Protein AF-A0AAE0CAW2-F1 (afdb_monomer)

Solvent-accessible surface area (backbone atoms only — not comparable to full-atom values): 22514 Å² total; per-residue (Å²): 135,81,95,75,78,89,79,81,67,59,84,88,35,49,68,54,34,58,53,48,41,61,67,32,60,86,44,87,40,46,66,73,51,36,46,61,29,33,51,53,79,86,51,86,71,56,32,66,78,72,76,54,77,83,93,78,92,78,87,88,82,88,89,74,91,80,76,78,44,70,32,36,42,35,36,32,41,26,70,36,88,89,73,68,47,58,47,46,33,41,33,39,28,37,80,40,84,62,91,56,90,87,58,79,73,47,77,43,79,76,48,77,46,55,54,89,33,49,49,32,44,35,36,47,59,55,90,95,48,94,45,46,36,36,35,41,30,32,65,43,103,89,50,78,47,73,48,44,34,32,39,84,37,62,68,56,42,51,49,52,51,45,53,51,52,49,48,29,49,75,54,62,75,42,81,53,50,78,42,64,64,68,74,62,60,60,50,50,68,54,50,66,75,72,60,85,90,79,86,87,84,93,81,91,75,93,86,81,77,79,49,79,63,55,53,49,50,52,50,49,51,38,50,74,72,71,52,54,85,84,46,50,63,60,46,52,51,50,50,52,52,51,48,52,50,50,51,52,50,49,53,50,54,51,52,51,53,50,56,55,51,48,53,53,52,51,51,49,51,51,52,49,53,55,48,53,49,50,49,51,52,50,51,53,49,52,50,50,52,53,49,52,50,52,51,49,54,53,51,50,55,51,48,53,52,50,52,52,50,50,52,50,49,53,51,50,50,49,54,49,52,52,50,48,64,60,69,57,71,58,68,69,48,53,50,39,68,73,59,62,61,78,66,67,85,81,77,49,72,60,56,50,49,52,43,49,50,43,50,51,54,50,51,58,48,52,52,66,71,69,60,77,85,80,73,83,92,77,87,133

Foldseek 3Di:
DDPDDPPPDPPVCVVVQVVVQVVCVVPQWHWDDKFKWFWDDDDVVVCVVQVHDDDDDDDDDDDDDDDTAIWMKIKIWHQDPVPRAIWIKIWTKDFDDDPPPPDDTDIDTDDMGTLLQWAAKELDDDPPDRFQKIWTWGDDPVDIDITMIGGPDPSNSLVVVLVSQVCCVPRVVDHHHYHPRPPVSNVVSVVVVPDDDDDDDDDDDPPDPPPPVNVVVVVVVCVVVVHDPVCVVVVVVVVVVVVVVVVVVVVVVVVVVVVVVVVVVVVVVVVVVVVVVVVVVVVVVVVVVVVVVVVVVVVVVVVVVVVVVVVVVVVVVVVVVVVVVLVDDPVVLVVCQVDQPPDCPDPHCVSVVSVVVSVVVVVVSVVVVVPDPPPPPDDD

InterPro domains:
  IPR019160 Exocyst complex component Sec3, coiled-coil [PF09763] (234-344)
  IPR028258 Exocyst complex component Sec3, PIP2-binding N-terminal domain [PF15277] (67-170)
  IPR028258 Exocyst complex component Sec3, PIP2-binding N-terminal domain [SM01313] (66-171)

Secondary structure (DSSP, 8-state):
----------TTTHHHHHHHHHHHTTTT-EEEEEEEEEEPP--TTGGGTTT-----------------EEEEEEEEEEE-TTT--EEEEEEEEEEE---STTPPPEEEEEEEEEGGGEEEEEEEEETTEEEEEEEEEEEETTEEEEEEEEES-HHHHHHHHHHHHHHIIIII----EEESS-HHHHHHHHHTTS--------SS-TTS---HHHHHHHHHHHHHTT--GGGHHHHHHHHHHHHHHHHHHHHHHHHHHHHHHHHHHHHHHHHHHHHHHHHHHHHHHHHHHHHHHHHHHHHHHHHHHHHHHHHHHHHHHHHHHHHHHHHPPPHHHHHHHHS----TTTS-SHHHHHHHHHHHHHHHHHHHHHS---------

Organism: NCBI:txid36881

Sequence (380 aa):
MSWTNVRVLPRSSKWIYEEMEGFFQETDETVKIAIRVAKKKLESSSLLKLGWGSKRNKKSEVGREDKEKYRILCVTVKRSSTTHAYKAKLHSVKQNENEQKGRKPTYTVRETWKLKHLLRVEAASSHGSSSLDFAMTFDNKNATETLCWTACSEEERDCFSAIILHLCRKYLEISPEVEGIDTTVLQDTIAETAVTPGAPGADELESTLVSDKDEKEIEKLLQEYGMDLCKAANFEETLRDEIAALEGANVHALLECHQEHHKVLELVKSAQVNLDDLEQWLMIFSVKLTHMRKDIDTIESRNNRLELQARNNAALLRALTTLVDHLVLPESIVAILSEPNLDVAAVGDAPLRQTLDAANQLCIKLERLDDTAFVPTSAQ

Radius of gyration: 48.71 Å; Cα contacts (8 Å, |Δi|>4): 335; chains: 1; bounding box: 118×47×144 Å

Mean predicted aligned error: 21.52 Å

Structure (mmCIF, N/CA/C/O backbone):
data_AF-A0AAE0CAW2-F1
#
_entry.id   AF-A0AAE0CAW2-F1
#
loop_
_atom_site.group_PDB
_atom_site.id
_atom_site.type_symbol
_atom_site.label_atom_id
_atom_site.label_alt_id
_atom_site.label_comp_id
_atom_site.label_asym_id
_atom_site.label_entity_id
_atom_site.label_seq_id
_atom_site.pdbx_PDB_ins_code
_atom_site.Cartn_x
_atom_site.Cartn_y
_atom_site.Cartn_z
_atom_site.occupancy
_atom_site.B_iso_or_equiv
_atom_site.auth_seq_id
_atom_site.auth_comp_id
_atom_site.auth_asym_id
_atom_site.auth_atom_id
_atom_site.pdbx_PDB_model_num
ATOM 1 N N . MET A 1 1 ? -10.461 10.393 39.340 1.00 27.17 1 MET A N 1
ATOM 2 C CA . MET A 1 1 ? -10.873 9.091 39.902 1.00 27.17 1 MET A CA 1
ATOM 3 C C . MET A 1 1 ? -9.774 8.087 39.609 1.00 27.17 1 MET A C 1
ATOM 5 O O . MET A 1 1 ? -9.438 7.861 38.451 1.00 27.17 1 MET A O 1
ATOM 9 N N . SER A 1 2 ? -9.109 7.647 40.672 1.00 24.16 2 SER A N 1
ATOM 10 C CA . SER A 1 2 ? -7.923 6.795 40.678 1.00 24.16 2 SER A CA 1
ATOM 11 C C . SER A 1 2 ? -8.244 5.392 40.165 1.00 24.16 2 SER A C 1
ATOM 13 O O . SER A 1 2 ? -9.161 4.744 40.657 1.00 24.16 2 SER A O 1
ATOM 15 N N . TRP A 1 3 ? -7.468 4.917 39.192 1.00 28.33 3 TRP A N 1
ATOM 16 C CA . TRP A 1 3 ? -7.484 3.527 38.737 1.00 28.33 3 TRP A CA 1
ATOM 17 C C . TRP A 1 3 ? -6.783 2.646 39.769 1.00 28.33 3 TRP A C 1
ATOM 19 O O . TRP A 1 3 ? -5.627 2.271 39.607 1.00 28.33 3 TRP A O 1
ATOM 29 N N . THR A 1 4 ? -7.476 2.338 40.852 1.00 30.92 4 THR A N 1
ATOM 30 C CA . THR A 1 4 ? -7.098 1.269 41.772 1.00 30.92 4 THR A CA 1
ATOM 31 C C . THR A 1 4 ? -8.111 0.152 41.590 1.00 30.92 4 THR A C 1
ATOM 33 O O . THR A 1 4 ? -9.293 0.378 41.815 1.00 30.92 4 THR A O 1
ATOM 36 N N . ASN A 1 5 ? -7.625 -1.029 41.203 1.00 35.38 5 ASN A N 1
ATOM 37 C CA . ASN A 1 5 ? -8.352 -2.298 41.051 1.00 35.38 5 ASN A CA 1
ATOM 38 C C . ASN A 1 5 ? -8.943 -2.591 39.661 1.00 35.38 5 ASN A C 1
ATOM 40 O O . ASN A 1 5 ? -10.147 -2.689 39.486 1.00 35.38 5 ASN A O 1
ATOM 44 N N . VAL A 1 6 ? -8.066 -2.880 38.696 1.00 40.91 6 VAL A N 1
ATOM 45 C CA . VAL A 1 6 ? -8.313 -4.012 37.784 1.00 40.91 6 VAL A CA 1
ATOM 46 C C . VAL A 1 6 ? -7.445 -5.149 38.320 1.00 40.91 6 VAL A C 1
ATOM 48 O O . VAL A 1 6 ? -6.289 -5.294 37.939 1.00 40.91 6 VAL A O 1
ATOM 51 N N . ARG A 1 7 ? -7.933 -5.847 39.349 1.00 43.41 7 ARG A N 1
ATOM 52 C CA . ARG A 1 7 ? -7.227 -6.963 39.999 1.00 43.41 7 ARG A CA 1
ATOM 53 C C . ARG A 1 7 ? -8.015 -8.246 39.787 1.00 43.41 7 ARG A C 1
ATOM 55 O O . ARG A 1 7 ? -8.584 -8.782 40.726 1.00 43.41 7 ARG A O 1
ATOM 62 N N . VAL A 1 8 ? -7.991 -8.742 38.560 1.00 48.81 8 VAL A N 1
ATOM 63 C CA . VAL A 1 8 ? -8.266 -10.153 38.285 1.00 48.81 8 VAL A CA 1
ATOM 64 C C . VAL A 1 8 ? -7.112 -10.639 37.420 1.00 48.81 8 VAL A C 1
ATOM 66 O O . VAL A 1 8 ? -7.234 -10.790 36.217 1.00 48.81 8 VAL A O 1
ATOM 69 N N . LEU A 1 9 ? -5.925 -10.740 38.022 1.00 52.25 9 LEU A N 1
ATOM 70 C CA . LEU A 1 9 ? -4.823 -11.497 37.434 1.00 52.25 9 LEU A CA 1
ATOM 71 C C . LEU A 1 9 ? -4.768 -12.839 38.164 1.00 52.25 9 LEU A C 1
ATOM 73 O O . LEU A 1 9 ? -4.861 -12.837 39.401 1.00 52.25 9 LEU A O 1
ATOM 77 N N . PRO A 1 10 ? -4.586 -13.963 37.453 1.00 55.66 10 PRO A N 1
ATOM 78 C CA . PRO A 1 10 ? -4.324 -15.249 38.081 1.00 55.66 10 PRO A CA 1
ATOM 79 C C . PRO A 1 10 ? -3.184 -15.118 39.099 1.00 55.66 10 PRO A C 1
ATOM 81 O O . PRO A 1 10 ? -2.197 -14.407 38.876 1.00 55.66 10 PRO A O 1
ATOM 84 N N . ARG A 1 11 ? -3.312 -15.773 40.262 1.00 54.28 11 ARG A N 1
ATOM 85 C CA . ARG A 1 11 ? -2.336 -15.654 41.370 1.00 54.28 11 ARG A CA 1
ATOM 86 C C . ARG A 1 11 ? -0.897 -15.957 40.923 1.00 54.28 11 ARG A C 1
ATOM 88 O O . ARG A 1 11 ? 0.042 -15.412 41.500 1.00 54.28 11 ARG A O 1
ATOM 95 N N . SER A 1 12 ? -0.740 -16.780 39.887 1.00 55.19 12 SER A N 1
ATOM 96 C CA . SER A 1 12 ? 0.523 -17.165 39.248 1.00 55.19 12 SER A CA 1
ATOM 97 C C . SER A 1 12 ? 1.267 -16.016 38.562 1.00 55.19 12 SER A C 1
ATOM 99 O O . SER A 1 12 ? 2.497 -16.046 38.524 1.00 55.19 12 SER A O 1
ATOM 101 N N . SER A 1 13 ? 0.567 -14.994 38.060 1.00 64.31 13 SER A N 1
ATOM 102 C CA . SER A 1 13 ? 1.162 -13.906 37.262 1.00 64.31 13 SER A CA 1
ATOM 103 C C . SER A 1 13 ? 1.315 -12.589 38.035 1.00 64.31 13 SER A C 1
ATOM 105 O O . SER A 1 13 ? 1.869 -11.621 37.515 1.00 64.31 13 SER A O 1
ATOM 107 N N . LYS A 1 14 ? 0.881 -12.537 39.302 1.00 68.50 14 LYS A N 1
ATOM 108 C CA . LYS A 1 14 ? 0.910 -11.311 40.120 1.00 68.50 14 LYS A CA 1
ATOM 109 C C . LYS A 1 14 ? 2.324 -10.751 40.333 1.00 68.50 14 LYS A C 1
ATOM 111 O O . LYS A 1 14 ? 2.527 -9.549 40.208 1.00 68.50 14 LYS A O 1
ATOM 116 N N . TRP A 1 15 ? 3.303 -11.614 40.604 1.00 77.75 15 TRP A N 1
ATOM 117 C CA . TRP A 1 15 ? 4.699 -11.192 40.784 1.00 77.75 15 TRP A CA 1
ATOM 118 C C . TRP A 1 15 ? 5.311 -10.643 39.483 1.00 77.75 15 TRP A C 1
ATOM 120 O O . TRP A 1 15 ? 6.085 -9.693 39.525 1.00 77.75 15 TRP A O 1
ATOM 130 N N . ILE A 1 16 ? 4.910 -11.185 38.323 1.00 78.44 16 ILE A N 1
ATOM 131 C CA . ILE A 1 16 ? 5.346 -10.716 36.996 1.00 78.44 16 ILE A CA 1
ATOM 132 C C . ILE A 1 16 ? 4.826 -9.300 36.748 1.00 78.44 16 ILE A C 1
ATOM 134 O O . ILE A 1 16 ? 5.554 -8.451 36.236 1.00 78.44 16 ILE A O 1
ATOM 138 N N . TYR A 1 17 ? 3.572 -9.036 37.122 1.00 78.25 17 TYR A N 1
ATOM 139 C CA . TYR A 1 17 ? 2.983 -7.706 37.012 1.00 78.25 17 TYR A CA 1
ATOM 140 C C . TYR A 1 17 ? 3.743 -6.677 37.857 1.00 78.25 17 TYR A C 1
ATOM 142 O O . TYR A 1 17 ? 4.149 -5.655 37.314 1.00 78.25 17 TYR A O 1
ATOM 150 N N . GLU A 1 18 ? 3.985 -6.956 39.142 1.00 78.25 18 GLU A N 1
ATOM 151 C CA . GLU A 1 18 ? 4.694 -6.035 40.052 1.00 78.25 18 GLU A CA 1
ATOM 152 C C . GLU A 1 18 ? 6.116 -5.726 39.551 1.00 78.25 18 GLU A C 1
ATOM 154 O O . GLU A 1 18 ? 6.607 -4.600 39.643 1.00 78.25 18 GLU A O 1
ATOM 159 N N . GLU A 1 19 ? 6.774 -6.715 38.949 1.00 79.31 19 GLU A N 1
ATOM 160 C CA . GLU A 1 19 ? 8.115 -6.560 38.399 1.00 79.31 19 GLU A CA 1
ATOM 161 C C . GLU A 1 19 ? 8.143 -5.752 37.092 1.00 79.31 19 GLU A C 1
ATOM 163 O O . GLU A 1 19 ? 9.040 -4.931 36.881 1.00 79.31 19 GLU A O 1
ATOM 168 N N . MET A 1 20 ? 7.140 -5.933 36.228 1.00 79.38 20 MET A N 1
ATOM 169 C CA . MET A 1 20 ? 6.973 -5.108 35.030 1.00 79.38 20 MET A CA 1
ATOM 170 C C . MET A 1 20 ? 6.534 -3.686 35.383 1.00 79.38 20 MET A C 1
ATOM 172 O O . MET A 1 20 ? 7.000 -2.744 34.751 1.00 79.38 20 MET A O 1
ATOM 176 N N . GLU A 1 21 ? 5.694 -3.506 36.399 1.00 80.50 21 GLU A N 1
ATOM 177 C CA . GLU A 1 21 ? 5.309 -2.188 36.906 1.00 80.50 21 GLU A CA 1
ATOM 178 C C . GLU A 1 21 ? 6.538 -1.421 37.402 1.00 80.50 21 GLU A C 1
ATOM 180 O O . GLU A 1 21 ? 6.721 -0.271 37.016 1.00 80.50 21 GLU A O 1
ATOM 185 N N . GLY A 1 22 ? 7.447 -2.080 38.132 1.00 75.44 22 GLY A N 1
ATOM 186 C CA . GLY A 1 22 ? 8.735 -1.497 38.518 1.00 75.44 22 GLY A CA 1
ATOM 187 C C . GLY A 1 22 ? 9.649 -1.167 37.329 1.00 75.44 22 GLY A C 1
ATOM 188 O O . GLY A 1 22 ? 10.312 -0.133 37.339 1.00 75.44 22 GLY A O 1
ATOM 189 N N . PHE A 1 23 ? 9.678 -2.003 36.284 1.00 78.19 23 PHE A N 1
ATOM 190 C CA . PHE A 1 23 ? 10.483 -1.743 35.080 1.00 78.19 23 PHE A CA 1
ATOM 191 C C . PHE A 1 23 ? 9.949 -0.564 34.255 1.00 78.19 23 PHE A C 1
ATOM 193 O O . PHE A 1 23 ? 10.725 0.257 33.769 1.00 78.19 23 PHE A O 1
ATOM 200 N N . PHE A 1 24 ? 8.629 -0.468 34.102 1.00 78.19 24 PHE A N 1
ATOM 201 C CA . PHE A 1 24 ? 7.992 0.628 33.379 1.00 78.19 24 PHE A CA 1
ATOM 202 C C . PHE A 1 24 ? 7.744 1.854 34.262 1.00 78.19 24 PHE A C 1
ATOM 204 O O . PHE A 1 24 ? 7.315 2.859 33.722 1.00 78.19 24 PHE A O 1
ATOM 211 N N . GLN A 1 25 ? 8.067 1.847 35.560 1.00 76.19 25 GLN A N 1
ATOM 212 C CA . GLN A 1 25 ? 7.855 2.992 36.457 1.00 76.19 25 GLN A CA 1
ATOM 213 C C . GLN A 1 25 ? 8.617 4.257 36.021 1.00 76.19 25 GLN A C 1
ATOM 215 O O . GLN A 1 25 ? 8.140 5.370 36.228 1.00 76.19 25 GLN A O 1
ATOM 220 N N . GLU A 1 26 ? 9.794 4.095 35.406 1.00 71.50 26 GLU A N 1
ATOM 221 C CA . GLU A 1 26 ? 10.574 5.209 34.841 1.00 71.50 26 GLU A CA 1
ATOM 222 C C . GLU A 1 26 ? 9.961 5.759 33.547 1.00 71.50 26 GLU A C 1
ATOM 224 O O . GLU A 1 26 ? 10.185 6.910 33.166 1.00 71.50 26 GLU A O 1
ATOM 229 N N . THR A 1 27 ? 9.175 4.938 32.854 1.00 68.44 27 THR A N 1
ATOM 230 C CA . THR A 1 27 ? 8.418 5.364 31.686 1.00 68.44 27 THR A CA 1
ATOM 231 C C . THR A 1 27 ? 7.045 5.846 32.145 1.00 68.44 27 THR A C 1
ATOM 233 O O . THR A 1 27 ? 6.398 5.232 32.974 1.00 68.44 27 THR A O 1
ATOM 236 N N . ASP A 1 28 ? 6.539 6.944 31.603 1.00 73.25 28 ASP A N 1
ATOM 237 C CA . ASP A 1 28 ? 5.172 7.428 31.881 1.00 73.25 28 ASP A CA 1
ATOM 238 C C . ASP A 1 28 ? 4.088 6.517 31.232 1.00 73.25 28 ASP A C 1
ATOM 240 O O . ASP A 1 28 ? 3.149 6.971 30.578 1.00 73.25 28 ASP A O 1
ATOM 244 N N . GLU A 1 29 ? 4.282 5.198 31.292 1.00 81.94 29 GLU A N 1
ATOM 245 C CA . GLU A 1 29 ? 3.435 4.152 30.736 1.00 81.94 29 GLU A CA 1
ATOM 246 C C . GLU A 1 29 ? 2.909 3.279 31.883 1.00 81.94 29 GLU A C 1
ATOM 248 O O . GLU A 1 29 ? 3.670 2.689 32.643 1.00 81.94 29 GLU A O 1
ATOM 253 N N . THR A 1 30 ? 1.585 3.175 32.008 1.00 82.94 30 THR A N 1
ATOM 254 C CA . THR A 1 30 ? 0.955 2.335 33.038 1.00 82.94 30 THR A CA 1
ATOM 255 C C . THR A 1 30 ? 0.803 0.907 32.529 1.00 82.94 30 THR A C 1
ATOM 257 O O . THR A 1 30 ? 0.181 0.688 31.486 1.00 82.94 30 THR A O 1
ATOM 260 N N . VAL A 1 31 ? 1.355 -0.075 33.242 1.00 82.94 31 VAL A N 1
ATOM 261 C CA . VAL A 1 31 ? 1.174 -1.499 32.920 1.00 82.94 31 VAL A CA 1
ATOM 262 C C . VAL A 1 31 ? -0.250 -1.914 33.301 1.00 82.94 31 VAL A C 1
ATOM 264 O O . VAL A 1 31 ? -0.751 -1.527 34.352 1.00 82.94 31 VAL A O 1
ATOM 267 N N . LYS A 1 32 ? -0.937 -2.665 32.434 1.00 81.56 32 LYS A N 1
ATOM 268 C CA . LYS A 1 32 ? -2.304 -3.160 32.694 1.00 81.56 32 LYS A CA 1
ATOM 269 C C . LYS A 1 32 ? -2.369 -4.662 32.904 1.00 81.56 32 LYS A C 1
ATOM 271 O O . LYS A 1 32 ? -3.140 -5.119 33.737 1.00 81.56 32 LYS A O 1
ATOM 276 N N . ILE A 1 33 ? -1.547 -5.414 32.184 1.00 82.56 33 ILE A N 1
ATOM 277 C CA . ILE A 1 33 ? -1.417 -6.859 32.349 1.00 82.56 33 ILE A CA 1
ATOM 278 C C . ILE A 1 33 ? -0.028 -7.302 31.898 1.00 82.56 33 ILE A C 1
ATOM 280 O O . ILE A 1 33 ? 0.538 -6.720 30.967 1.00 82.56 33 ILE A O 1
ATOM 284 N N . ALA A 1 34 ? 0.510 -8.327 32.557 1.00 84.56 34 ALA A N 1
ATOM 285 C CA . ALA A 1 34 ? 1.721 -9.013 32.144 1.00 84.56 34 ALA A CA 1
ATOM 286 C C . ALA A 1 34 ? 1.558 -10.529 32.318 1.00 84.56 34 ALA A C 1
ATOM 288 O O . ALA A 1 34 ? 1.145 -10.980 33.384 1.00 84.56 34 ALA A O 1
ATOM 289 N N . ILE A 1 35 ? 1.898 -11.300 31.285 1.00 84.75 35 ILE A N 1
ATOM 290 C CA . ILE A 1 35 ? 1.851 -12.769 31.304 1.00 84.75 35 ILE A CA 1
ATOM 291 C C . ILE A 1 35 ? 3.153 -13.363 30.768 1.00 84.75 35 ILE A C 1
ATOM 293 O O . ILE A 1 35 ? 3.824 -12.772 29.915 1.00 84.75 35 ILE A O 1
ATOM 297 N N . ARG A 1 36 ? 3.519 -14.553 31.250 1.00 84.56 36 ARG A N 1
ATOM 298 C CA . ARG A 1 36 ? 4.636 -15.326 30.697 1.00 84.56 36 ARG A CA 1
ATOM 299 C C . ARG A 1 36 ? 4.115 -16.233 29.592 1.00 84.56 36 ARG A C 1
ATOM 301 O O . ARG A 1 36 ? 3.154 -16.966 29.786 1.00 84.56 36 ARG A O 1
ATOM 308 N N . VAL A 1 37 ? 4.783 -16.205 28.448 1.00 85.12 37 VAL A N 1
ATOM 309 C CA . VAL A 1 37 ? 4.409 -16.984 27.268 1.00 85.12 37 VAL A CA 1
ATOM 310 C C . VAL A 1 37 ? 5.623 -17.636 26.623 1.00 85.12 37 VAL A C 1
ATOM 312 O O . VAL A 1 37 ? 6.743 -17.122 26.709 1.00 85.12 37 VAL A O 1
ATOM 315 N N . ALA A 1 38 ? 5.412 -18.742 25.923 1.00 84.62 38 ALA A N 1
ATOM 316 C CA . ALA A 1 38 ? 6.386 -19.281 24.984 1.00 84.62 38 ALA A CA 1
ATOM 317 C C . ALA A 1 38 ? 6.113 -18.701 23.588 1.00 84.62 38 ALA A C 1
ATOM 319 O O . ALA A 1 38 ? 5.002 -18.799 23.067 1.00 84.62 38 ALA A O 1
ATOM 320 N N . LYS A 1 39 ? 7.116 -18.060 22.972 1.00 82.00 39 LYS A N 1
ATOM 321 C CA . LYS A 1 39 ? 6.994 -17.563 21.592 1.00 82.00 39 LYS A CA 1
ATOM 322 C C . LYS A 1 39 ? 7.185 -18.729 20.625 1.00 82.00 39 LYS A C 1
ATOM 324 O O . LYS A 1 39 ? 8.283 -19.291 20.570 1.00 82.00 39 LYS A O 1
ATOM 329 N N . LYS A 1 40 ? 6.159 -19.036 19.830 1.00 75.75 40 LYS A N 1
ATOM 330 C CA . LYS A 1 40 ? 6.259 -19.987 18.721 1.00 75.75 40 LYS A CA 1
ATOM 331 C C . LYS A 1 40 ? 6.815 -19.263 17.495 1.00 75.75 40 LYS A C 1
ATOM 333 O O . LYS A 1 40 ? 6.426 -18.140 17.172 1.00 75.75 40 LYS A O 1
ATOM 338 N N . LYS A 1 41 ? 7.808 -19.866 16.839 1.00 58.38 41 LYS A N 1
ATOM 339 C CA . LYS A 1 41 ? 8.333 -19.351 15.571 1.00 58.38 41 LYS A CA 1
ATOM 340 C C . LYS A 1 41 ? 7.375 -19.817 14.479 1.00 58.38 41 LYS A C 1
ATOM 342 O O . LYS A 1 41 ? 7.195 -21.016 14.296 1.00 58.38 41 LYS A O 1
ATOM 347 N N . LEU A 1 42 ? 6.739 -18.872 13.791 1.00 52.75 42 LEU A N 1
ATOM 348 C CA . LEU A 1 42 ? 5.819 -19.178 12.703 1.00 52.75 42 LEU A CA 1
ATOM 349 C C . LEU A 1 42 ? 6.635 -19.688 11.502 1.00 52.75 42 LEU A C 1
ATOM 351 O O . LEU A 1 42 ? 7.165 -18.905 10.717 1.00 52.75 42 LEU A O 1
ATOM 355 N N . GLU A 1 43 ? 6.813 -21.004 11.393 1.00 43.84 43 GLU A N 1
ATOM 356 C CA . GLU A 1 43 ? 7.296 -21.620 10.158 1.00 43.84 43 GLU A CA 1
ATOM 357 C C . GLU A 1 43 ? 6.112 -21.746 9.197 1.00 43.84 43 GLU A C 1
ATOM 359 O O . GLU A 1 43 ? 5.035 -22.210 9.579 1.00 43.84 43 GLU A O 1
ATOM 364 N N . SER A 1 44 ? 6.300 -21.338 7.939 1.00 39.22 44 SER A N 1
ATOM 365 C CA . SER A 1 44 ? 5.257 -21.303 6.900 1.00 39.22 44 SER A CA 1
ATOM 366 C C . SER A 1 44 ? 4.525 -22.639 6.683 1.00 39.22 44 SER A C 1
ATOM 368 O O . SER A 1 44 ? 3.483 -22.672 6.038 1.00 39.22 44 SER A O 1
ATOM 370 N N . SER A 1 45 ? 5.063 -23.746 7.199 1.00 39.03 45 SER A N 1
ATOM 371 C CA . SER A 1 45 ? 4.508 -25.099 7.133 1.00 39.03 45 SER A CA 1
ATOM 372 C C . SER A 1 45 ? 3.425 -25.392 8.186 1.00 39.03 45 SER A C 1
ATOM 374 O O . SER A 1 45 ? 2.542 -26.208 7.923 1.00 39.03 45 SER A O 1
ATOM 376 N N . SER A 1 46 ? 3.439 -24.729 9.348 1.00 42.09 46 SER A N 1
ATOM 377 C CA . SER A 1 46 ? 2.470 -24.968 10.439 1.00 42.09 46 SER A CA 1
ATOM 378 C C . SER A 1 46 ? 1.122 -24.282 10.207 1.00 42.09 46 SER A C 1
ATOM 380 O O . SER A 1 46 ? 0.098 -24.733 10.713 1.00 42.09 46 SER A O 1
ATOM 382 N N . LEU A 1 47 ? 1.114 -23.251 9.363 1.00 42.16 47 LEU A N 1
ATOM 383 C CA . LEU A 1 47 ? -0.078 -22.572 8.854 1.00 42.16 47 LEU A CA 1
ATOM 384 C C . LEU A 1 47 ? -1.045 -23.532 8.131 1.00 42.16 47 LEU A C 1
ATOM 386 O O . LEU A 1 47 ? -2.260 -23.423 8.271 1.00 42.16 47 LEU A O 1
ATOM 390 N N . LEU A 1 48 ? -0.514 -24.560 7.458 1.00 38.84 48 LEU A N 1
ATOM 391 C CA . LEU A 1 48 ? -1.325 -25.599 6.810 1.00 38.84 48 LEU A CA 1
ATOM 392 C C . LEU A 1 48 ? -1.952 -26.593 7.799 1.00 38.84 48 LEU A C 1
ATOM 394 O O . LEU A 1 48 ? -2.960 -27.209 7.469 1.00 38.84 48 LEU A O 1
ATOM 398 N N . LYS A 1 49 ? -1.381 -26.762 9.000 1.00 40.91 49 LYS A N 1
ATOM 399 C CA . LYS A 1 49 ? -1.941 -27.653 10.034 1.00 40.91 49 LYS A CA 1
ATOM 400 C C . LYS A 1 49 ? -3.037 -26.989 10.871 1.00 40.91 49 LYS A C 1
ATOM 402 O O . LYS A 1 49 ? -3.825 -27.707 11.473 1.00 40.91 49 LYS A O 1
ATOM 407 N N . LEU A 1 50 ? -3.092 -25.657 10.885 1.00 43.72 50 LEU A N 1
ATOM 408 C CA . LEU A 1 50 ? -4.075 -24.863 11.634 1.00 43.72 50 LEU A CA 1
ATOM 409 C C . LEU A 1 50 ? -5.114 -24.170 10.731 1.00 43.72 50 LEU A C 1
ATOM 411 O O . LEU A 1 50 ? -5.919 -23.391 11.217 1.00 43.72 50 LEU A O 1
ATOM 415 N N . GLY A 1 51 ? -5.132 -24.469 9.425 1.00 35.16 51 GLY A N 1
ATOM 416 C CA . GLY A 1 51 ? -6.173 -23.984 8.507 1.00 35.16 51 GLY A CA 1
ATOM 417 C C . GLY A 1 51 ? -6.016 -22.534 8.036 1.00 35.16 51 GLY A C 1
ATOM 418 O O . GLY A 1 51 ? -6.944 -21.986 7.447 1.00 35.16 51 GLY A O 1
ATOM 419 N N . TRP A 1 52 ? -4.852 -21.914 8.225 1.00 38.56 52 TRP A N 1
ATOM 420 C CA . TRP A 1 52 ? -4.615 -20.515 7.868 1.00 38.56 52 TRP A CA 1
ATOM 421 C C . TRP A 1 52 ? -3.571 -20.407 6.751 1.00 38.56 52 TRP A C 1
ATOM 423 O O . TRP A 1 52 ? -2.381 -20.370 7.019 1.00 38.56 52 TRP A O 1
ATOM 433 N N . GLY A 1 53 ? -3.984 -20.325 5.480 1.00 30.17 53 GLY A N 1
ATOM 434 C CA . GLY A 1 53 ? -3.127 -19.770 4.415 1.00 30.17 53 GLY A CA 1
ATOM 435 C C . GLY A 1 53 ? -2.988 -20.571 3.111 1.00 30.17 53 GLY A C 1
ATOM 436 O O . GLY A 1 53 ? -2.757 -21.777 3.088 1.00 30.17 53 GLY A O 1
ATOM 437 N N . SER A 1 54 ? -3.088 -19.831 2.001 1.00 31.19 54 SER A N 1
ATOM 438 C CA . SER A 1 54 ? -3.003 -20.282 0.604 1.00 31.19 54 SER A CA 1
ATOM 439 C C . SER A 1 54 ? -1.556 -20.465 0.101 1.00 31.19 54 SER A C 1
ATOM 441 O O . SER A 1 54 ? -0.623 -19.801 0.552 1.00 31.19 54 SER A O 1
ATOM 443 N N . LYS A 1 55 ? -1.378 -21.383 -0.864 1.00 27.44 55 LYS A N 1
ATOM 444 C CA . LYS A 1 55 ? -0.101 -21.925 -1.377 1.00 27.44 55 LYS A CA 1
ATOM 445 C C . LYS A 1 55 ? 0.883 -20.854 -1.875 1.00 27.44 55 LYS A C 1
ATOM 447 O O . LYS A 1 55 ? 0.640 -20.233 -2.907 1.00 27.44 55 LYS A O 1
ATOM 452 N N . ARG A 1 56 ? 2.092 -20.810 -1.298 1.00 28.80 56 ARG A N 1
ATOM 453 C CA . ARG A 1 56 ? 3.326 -20.456 -2.032 1.00 28.80 56 ARG A CA 1
ATOM 454 C C . ARG A 1 56 ? 4.510 -21.311 -1.587 1.00 28.80 56 ARG A C 1
ATOM 456 O O . ARG A 1 56 ? 4.739 -21.548 -0.410 1.00 28.80 56 ARG A O 1
ATOM 463 N N . ASN A 1 57 ? 5.231 -21.789 -2.593 1.00 27.94 57 ASN A N 1
ATOM 464 C CA . ASN A 1 57 ? 6.253 -22.823 -2.538 1.00 27.94 57 ASN A CA 1
ATOM 465 C C . ASN A 1 57 ? 7.617 -22.232 -2.132 1.00 27.94 57 ASN A C 1
ATOM 467 O O . ASN A 1 57 ? 8.093 -21.311 -2.800 1.00 27.94 57 ASN A O 1
ATOM 471 N N . LYS A 1 58 ? 8.282 -22.770 -1.099 1.00 26.62 58 LYS A N 1
ATOM 472 C CA . LYS A 1 58 ? 9.735 -22.602 -0.929 1.00 26.62 58 LYS A CA 1
ATOM 473 C C . LYS A 1 58 ? 10.353 -23.778 -0.162 1.00 26.62 58 LYS A C 1
ATOM 475 O O . LYS A 1 58 ? 9.843 -24.200 0.867 1.00 26.62 58 LYS A O 1
ATOM 480 N N . LYS A 1 59 ? 11.437 -24.292 -0.750 1.00 25.08 59 LYS A N 1
ATOM 481 C CA . LYS A 1 59 ? 12.269 -25.448 -0.376 1.00 25.08 59 LYS A CA 1
ATOM 482 C C . LYS A 1 59 ? 12.603 -25.518 1.121 1.00 25.08 59 LYS A C 1
ATOM 484 O O . LYS A 1 59 ? 13.041 -24.533 1.705 1.00 25.08 59 LYS A O 1
ATOM 489 N N . SER A 1 60 ? 12.460 -26.722 1.666 1.00 26.09 60 SER A N 1
ATOM 490 C CA . SER A 1 60 ? 12.836 -27.157 3.010 1.00 26.09 60 SER A CA 1
ATOM 491 C C . SER A 1 60 ? 14.355 -27.195 3.217 1.00 26.09 60 SER A C 1
ATOM 493 O O . SER A 1 60 ? 15.053 -27.865 2.455 1.00 26.09 60 SER A O 1
ATOM 495 N N . GLU A 1 61 ? 14.836 -26.580 4.296 1.00 25.98 61 GLU A N 1
ATOM 496 C CA . GLU A 1 61 ? 16.087 -26.957 4.962 1.00 25.98 61 GLU A CA 1
ATOM 497 C C . GLU A 1 61 ? 15.735 -27.546 6.330 1.00 25.98 61 GLU A C 1
ATOM 499 O O . GLU A 1 61 ? 15.047 -26.929 7.139 1.00 25.98 61 GLU A O 1
ATOM 504 N N . VAL A 1 62 ? 16.163 -28.788 6.541 1.00 27.38 62 VAL A N 1
ATOM 505 C CA . VAL A 1 62 ? 15.957 -29.569 7.760 1.00 27.38 62 VAL A CA 1
ATOM 506 C C . VAL A 1 62 ? 17.047 -29.218 8.770 1.00 27.38 62 VAL A C 1
ATOM 508 O O . VAL A 1 62 ? 18.227 -29.243 8.432 1.00 27.38 62 VAL A O 1
ATOM 511 N N . GLY A 1 63 ? 16.651 -29.005 10.027 1.00 29.28 63 GLY A N 1
ATOM 512 C CA . GLY A 1 63 ? 17.501 -29.321 11.176 1.00 29.28 63 GLY A CA 1
ATOM 513 C C . GLY A 1 63 ? 17.893 -28.145 12.066 1.00 29.28 63 GLY A C 1
ATOM 514 O O . GLY A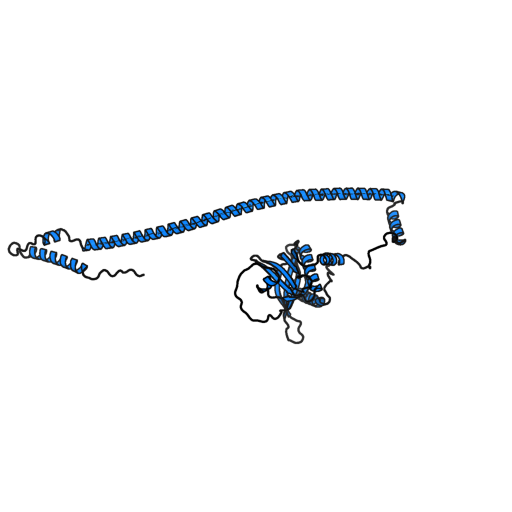 1 63 ? 18.977 -27.585 11.926 1.00 29.28 63 GLY A O 1
ATOM 515 N N . ARG A 1 64 ? 17.051 -27.852 13.063 1.00 26.80 64 ARG A N 1
ATOM 516 C CA . ARG A 1 64 ? 17.442 -27.455 14.428 1.00 26.80 64 ARG A CA 1
ATOM 517 C C . ARG A 1 64 ? 16.222 -27.658 15.325 1.00 26.80 64 ARG A C 1
ATOM 519 O O . ARG A 1 64 ? 15.176 -27.090 15.052 1.00 26.80 64 ARG A O 1
ATOM 526 N N . GLU A 1 65 ? 16.347 -28.485 16.359 1.00 32.53 65 GLU A N 1
ATOM 527 C CA . GLU A 1 65 ? 15.317 -28.618 17.394 1.00 32.53 65 GLU A CA 1
ATOM 528 C C . GLU A 1 65 ? 15.075 -27.241 18.035 1.00 32.53 65 GLU A C 1
ATOM 530 O O . GLU A 1 65 ? 15.977 -26.641 18.634 1.00 32.53 65 GLU A O 1
ATOM 535 N N . ASP A 1 66 ? 13.875 -26.697 17.834 1.00 40.84 66 ASP A N 1
ATOM 536 C CA . ASP A 1 66 ? 13.501 -25.358 18.275 1.00 40.84 66 ASP A CA 1
ATOM 537 C C . ASP A 1 66 ? 13.302 -25.342 19.796 1.00 40.84 66 ASP A C 1
ATOM 539 O O . ASP A 1 66 ? 12.273 -25.758 20.323 1.00 40.84 66 ASP A O 1
ATOM 543 N N . LYS A 1 67 ? 14.295 -24.828 20.529 1.00 49.41 67 LYS A N 1
ATOM 544 C CA . LYS A 1 67 ? 14.135 -24.511 21.955 1.00 49.41 67 LYS A CA 1
ATOM 545 C C . LYS A 1 67 ? 13.065 -23.429 22.113 1.00 49.41 67 LYS A C 1
ATOM 547 O O . LYS A 1 67 ? 13.250 -22.309 21.625 1.00 49.41 67 LYS A O 1
ATOM 552 N N . GLU A 1 68 ? 11.989 -23.743 22.830 1.00 57.94 68 GLU A N 1
ATOM 553 C CA . GLU A 1 68 ? 10.938 -22.790 23.191 1.00 57.94 68 GLU A CA 1
ATOM 554 C C . GLU A 1 68 ? 11.541 -21.567 23.895 1.00 57.94 68 GLU A C 1
ATOM 556 O O . GLU A 1 68 ? 12.231 -21.665 24.914 1.00 57.94 68 GLU A O 1
ATOM 561 N N . LYS A 1 69 ? 11.315 -20.379 23.327 1.00 77.00 69 LYS A N 1
ATOM 562 C CA . LYS A 1 69 ? 11.828 -19.124 23.886 1.00 77.00 69 LYS A CA 1
ATOM 563 C C . LYS A 1 69 ? 10.744 -18.485 24.740 1.00 77.00 69 LYS A C 1
ATOM 565 O O . LYS A 1 69 ? 9.821 -17.870 24.208 1.00 77.00 69 LYS A O 1
ATOM 570 N N . TYR A 1 70 ? 10.906 -18.565 26.056 1.00 82.31 70 TYR A N 1
ATOM 571 C CA . TYR A 1 70 ? 10.040 -17.861 26.997 1.00 82.31 70 TYR A CA 1
ATOM 572 C C . TYR A 1 70 ? 10.216 -16.335 26.889 1.00 82.31 70 TYR A C 1
ATOM 574 O O . TYR A 1 70 ? 11.327 -15.802 26.727 1.00 82.31 70 TYR A O 1
ATOM 582 N N . ARG A 1 71 ? 9.089 -15.629 26.940 1.00 86.25 71 ARG A N 1
ATOM 583 C CA . ARG A 1 71 ? 8.945 -14.173 26.866 1.00 86.25 71 ARG A CA 1
ATOM 584 C C . ARG A 1 71 ? 7.891 -13.726 27.872 1.00 86.25 71 ARG A C 1
ATOM 586 O O . ARG A 1 71 ? 6.998 -14.491 28.214 1.00 86.25 71 ARG A O 1
ATOM 593 N N . ILE A 1 72 ? 7.997 -12.487 28.330 1.00 87.25 72 ILE A N 1
ATOM 594 C CA . ILE A 1 72 ? 6.940 -11.831 29.100 1.00 87.25 72 ILE A CA 1
ATOM 595 C C . ILE A 1 72 ? 6.237 -10.878 28.138 1.00 87.25 72 ILE A C 1
ATOM 597 O O . ILE A 1 72 ? 6.892 -10.016 27.553 1.00 87.25 72 ILE A O 1
ATOM 601 N N . LEU A 1 73 ? 4.936 -11.053 27.931 1.00 87.94 73 LEU A N 1
ATOM 602 C CA . LEU A 1 73 ? 4.118 -10.077 27.221 1.00 87.94 73 LEU A CA 1
ATOM 603 C C . LEU A 1 73 ? 3.531 -9.119 28.240 1.00 87.94 73 LEU A C 1
ATOM 605 O O . LEU A 1 73 ? 2.895 -9.565 29.191 1.00 87.94 73 LEU A O 1
ATOM 609 N N . CYS A 1 74 ? 3.717 -7.821 28.037 1.00 86.88 74 CYS A N 1
ATOM 610 C CA . CYS A 1 74 ? 3.067 -6.804 28.850 1.00 86.88 74 CYS A CA 1
ATOM 611 C C . CYS A 1 74 ? 2.343 -5.780 27.981 1.00 86.88 74 CYS A C 1
ATOM 613 O O . CYS A 1 74 ? 2.823 -5.374 26.920 1.00 86.88 74 CYS A O 1
ATOM 615 N N . VAL A 1 75 ? 1.165 -5.371 28.441 1.00 87.25 75 VAL A N 1
ATOM 616 C CA . VAL A 1 75 ? 0.368 -4.326 27.801 1.00 87.25 75 VAL A CA 1
ATOM 617 C C . VAL A 1 75 ? 0.495 -3.059 28.624 1.00 87.25 75 VAL A C 1
ATOM 619 O O . VAL A 1 75 ? 0.181 -3.054 29.818 1.00 87.25 75 VAL A O 1
ATOM 622 N N . THR A 1 76 ? 0.939 -1.984 27.982 1.00 86.06 76 THR A N 1
ATOM 623 C CA . THR A 1 76 ? 1.080 -0.668 28.601 1.00 86.06 76 THR A CA 1
ATOM 624 C C . THR A 1 76 ? 0.114 0.328 27.975 1.00 86.06 76 THR A C 1
ATOM 626 O O . THR A 1 76 ? -0.209 0.267 26.785 1.00 86.06 76 THR A O 1
ATOM 629 N N . VAL A 1 77 ? -0.371 1.261 28.790 1.00 86.25 77 VAL A N 1
ATOM 630 C CA . VAL A 1 77 ? -1.246 2.355 28.372 1.00 86.25 77 VAL A CA 1
ATOM 631 C C . VAL A 1 77 ? -0.625 3.669 28.813 1.00 86.25 77 VAL A C 1
ATOM 633 O O . VAL A 1 77 ? -0.350 3.882 29.995 1.00 86.25 77 VAL A O 1
ATOM 636 N N . LYS A 1 78 ? -0.446 4.574 27.853 1.00 86.56 78 LYS A N 1
ATOM 637 C CA . LYS A 1 78 ? 0.046 5.932 28.073 1.00 86.56 78 LYS A CA 1
ATOM 638 C C . LYS A 1 78 ? -0.981 6.953 27.616 1.00 86.56 78 LYS A C 1
ATOM 640 O O . LYS A 1 78 ? -1.530 6.836 26.520 1.00 86.56 78 LYS A O 1
ATOM 645 N N . ARG A 1 79 ? -1.195 8.004 28.408 1.00 82.62 79 ARG A N 1
ATOM 646 C CA . ARG A 1 79 ? -1.962 9.168 27.958 1.00 82.62 79 ARG A CA 1
ATOM 647 C C . ARG A 1 79 ? -1.050 10.085 27.146 1.00 82.62 79 ARG A C 1
ATOM 649 O O . ARG A 1 79 ? 0.032 10.462 27.581 1.00 82.62 79 ARG A O 1
ATOM 656 N N . SER A 1 80 ? -1.460 10.413 25.929 1.00 76.06 80 SER A N 1
ATOM 657 C CA . SER A 1 80 ? -0.727 11.340 25.070 1.00 76.06 80 SER A CA 1
ATOM 658 C C . SER A 1 80 ? -0.795 12.747 25.667 1.00 76.06 80 SER A C 1
ATOM 660 O O . SER A 1 80 ? -1.891 13.280 25.813 1.00 76.06 80 SER A O 1
ATOM 662 N N . SER A 1 81 ? 0.347 13.364 25.980 1.00 70.62 81 SER A N 1
ATOM 663 C CA . SER A 1 81 ? 0.391 14.741 26.501 1.00 70.62 81 SER A CA 1
ATOM 664 C C . SER A 1 81 ? -0.123 15.766 25.486 1.00 70.62 81 SER A C 1
ATOM 666 O O . SER A 1 81 ? -0.748 16.744 25.866 1.00 70.62 81 SER A O 1
ATOM 668 N N . THR A 1 82 ? 0.096 15.519 24.192 1.00 73.19 82 THR A N 1
ATOM 669 C CA . THR A 1 82 ? -0.285 16.436 23.106 1.00 73.19 82 THR A CA 1
ATOM 670 C C . THR A 1 82 ? -1.761 16.349 22.726 1.00 73.19 82 THR A C 1
ATOM 672 O O . THR A 1 82 ? -2.369 17.353 22.389 1.00 73.19 82 THR A O 1
ATOM 675 N N . THR A 1 83 ? -2.336 15.145 22.721 1.00 71.06 83 THR A N 1
ATOM 676 C CA . THR A 1 83 ? -3.676 14.898 22.150 1.00 71.06 83 THR A CA 1
ATOM 677 C C . THR A 1 83 ? -4.695 14.437 23.185 1.00 71.06 83 THR A C 1
ATOM 679 O O . THR A 1 83 ? -5.825 14.141 22.824 1.00 71.06 83 THR A O 1
ATOM 682 N N . HIS A 1 84 ? -4.288 14.280 24.449 1.00 73.81 84 HIS A N 1
ATOM 683 C CA . HIS A 1 84 ? -5.055 13.682 25.552 1.00 73.81 84 HIS A CA 1
ATOM 684 C C . HIS A 1 84 ? -5.620 12.266 25.321 1.00 73.81 84 HIS A C 1
ATOM 686 O O . HIS A 1 84 ? -6.116 11.670 26.279 1.00 73.81 84 HIS A O 1
ATOM 692 N N . ALA A 1 85 ? -5.477 11.708 24.116 1.00 77.19 85 ALA A N 1
ATOM 693 C CA . ALA A 1 85 ? -5.886 10.362 23.740 1.00 77.19 85 ALA A CA 1
ATOM 694 C C . ALA A 1 85 ? -5.007 9.283 24.386 1.00 77.19 85 ALA A C 1
ATOM 696 O O . ALA A 1 85 ? -3.803 9.475 24.610 1.00 77.19 85 ALA A O 1
ATOM 697 N N . TYR A 1 86 ? -5.601 8.122 24.644 1.00 83.69 86 TYR A N 1
ATOM 698 C CA . TYR A 1 86 ? -4.900 6.959 25.170 1.00 83.69 86 TYR A CA 1
ATOM 699 C C . TYR A 1 86 ? -4.150 6.223 24.053 1.00 83.69 86 TYR A C 1
ATOM 701 O O . TYR A 1 86 ? -4.648 6.032 22.947 1.00 83.69 86 TYR A O 1
AT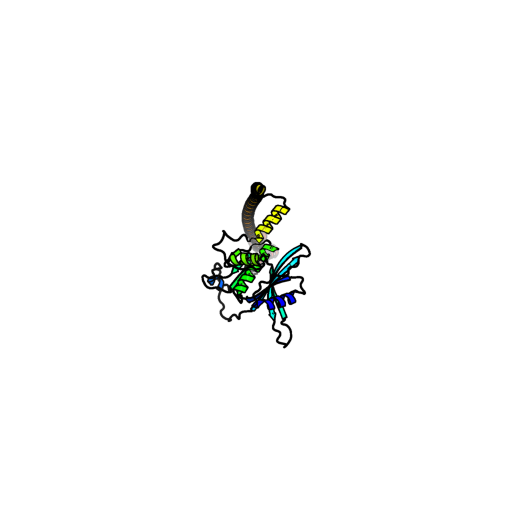OM 709 N N . LYS A 1 87 ? -2.911 5.824 24.336 1.00 84.50 87 LYS A N 1
ATOM 710 C CA . LYS A 1 87 ? -2.050 5.040 23.448 1.00 84.50 87 LYS A CA 1
ATOM 711 C C . LYS A 1 87 ? -1.706 3.745 24.164 1.00 84.50 87 LYS A C 1
ATOM 713 O O . LYS A 1 87 ? -0.970 3.779 25.148 1.00 84.50 87 LYS A O 1
ATOM 718 N N . ALA A 1 88 ? -2.218 2.628 23.661 1.00 87.38 88 ALA A N 1
ATOM 719 C CA . ALA A 1 88 ? -1.915 1.310 24.198 1.00 87.38 88 ALA A CA 1
ATOM 720 C C . ALA A 1 88 ? -0.900 0.565 23.314 1.00 87.38 88 ALA A C 1
ATOM 722 O O . ALA A 1 88 ? -0.960 0.624 22.076 1.00 87.38 88 ALA A O 1
ATOM 723 N N . LYS A 1 89 ? 0.058 -0.107 23.951 1.00 89.25 89 LYS A N 1
ATOM 724 C CA . LYS A 1 89 ? 1.137 -0.860 23.305 1.00 89.25 89 LYS A CA 1
ATOM 725 C C . LYS A 1 89 ? 1.261 -2.242 23.937 1.00 89.25 89 LYS A C 1
ATOM 727 O O . LYS A 1 89 ? 1.077 -2.400 25.138 1.00 89.25 89 LYS A O 1
ATOM 732 N N . LEU A 1 90 ? 1.607 -3.222 23.115 1.00 89.00 90 LEU A N 1
ATOM 733 C CA . LEU A 1 90 ? 1.991 -4.564 23.530 1.00 89.00 90 LEU A CA 1
ATOM 734 C C . LEU A 1 90 ? 3.510 -4.684 23.414 1.00 89.00 90 LEU A C 1
ATOM 736 O O . LEU A 1 90 ? 4.064 -4.432 22.347 1.00 89.00 90 LEU A O 1
ATOM 740 N N . HIS A 1 91 ? 4.185 -5.089 24.481 1.00 88.00 91 HIS A 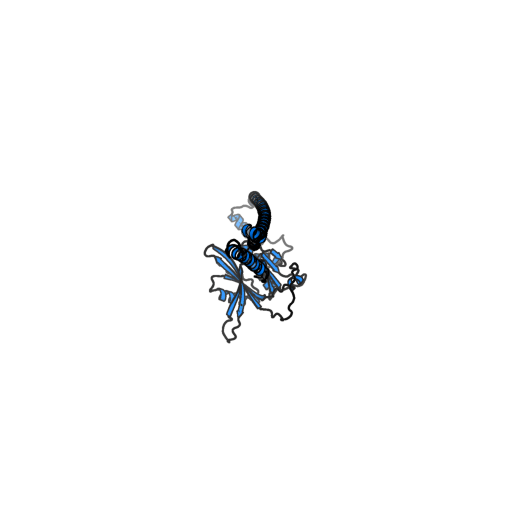N 1
ATOM 741 C CA . HIS A 1 91 ? 5.629 -5.285 24.510 1.00 88.00 91 HIS A CA 1
ATOM 742 C C . HIS A 1 91 ? 5.958 -6.754 24.769 1.00 88.00 91 HIS A C 1
ATOM 744 O O . HIS A 1 91 ? 5.408 -7.371 25.677 1.00 88.00 91 HIS A O 1
ATOM 750 N N . SER A 1 92 ? 6.902 -7.305 24.004 1.00 88.81 92 SER A N 1
ATOM 751 C CA . SER A 1 92 ? 7.526 -8.596 24.308 1.00 88.81 92 SER A CA 1
ATOM 752 C C . SER A 1 92 ? 8.865 -8.353 24.993 1.00 88.81 92 SER A C 1
ATOM 754 O O . SER A 1 92 ? 9.826 -7.893 24.369 1.00 88.81 92 SER A O 1
ATOM 756 N N . VAL A 1 93 ? 8.953 -8.716 26.266 1.00 87.38 93 VAL A N 1
ATOM 757 C CA . VAL A 1 93 ? 10.115 -8.531 27.130 1.00 87.38 93 VAL A CA 1
ATOM 758 C C . VAL A 1 93 ? 10.877 -9.848 27.274 1.00 87.38 93 VAL A C 1
ATOM 760 O O . VAL A 1 93 ? 10.311 -10.921 27.499 1.00 87.38 93 VAL A O 1
ATOM 763 N N . LYS A 1 94 ? 12.202 -9.779 27.125 1.00 87.31 94 LYS A N 1
ATOM 764 C CA . LYS A 1 94 ? 13.121 -10.867 27.458 1.00 87.31 94 LYS A CA 1
ATOM 765 C C . LYS A 1 94 ? 13.722 -10.600 28.834 1.00 87.31 94 LYS A C 1
ATOM 767 O O . LYS A 1 94 ? 14.408 -9.593 29.015 1.00 87.31 94 LYS A O 1
ATOM 772 N N . GLN A 1 95 ? 13.531 -11.547 29.742 1.00 83.62 95 GLN A N 1
ATOM 773 C CA . GLN A 1 95 ? 14.292 -11.636 30.980 1.00 83.62 95 GLN A CA 1
ATOM 774 C C . GLN A 1 95 ? 15.711 -12.119 30.648 1.00 83.62 95 GLN A C 1
ATOM 776 O O . GLN A 1 95 ? 15.885 -13.150 29.990 1.00 83.62 95 GLN A O 1
ATOM 781 N N . ASN A 1 96 ? 16.725 -11.343 31.025 1.00 77.12 96 ASN A N 1
ATOM 782 C CA . ASN A 1 96 ? 18.112 -11.788 31.000 1.00 77.12 96 ASN A CA 1
ATOM 783 C C . ASN A 1 96 ? 18.491 -12.204 32.420 1.00 77.12 96 ASN A C 1
ATOM 785 O O . ASN A 1 96 ? 18.449 -11.399 33.354 1.00 77.12 96 ASN A O 1
ATOM 789 N N . GLU A 1 97 ? 18.841 -13.476 32.561 1.00 71.12 97 GLU A N 1
ATOM 790 C CA . GLU A 1 97 ? 19.406 -14.020 33.783 1.00 71.12 97 GLU A CA 1
ATOM 791 C C . GLU A 1 97 ? 20.875 -13.595 33.839 1.00 71.12 97 GLU A C 1
ATOM 793 O O . GLU A 1 97 ? 21.701 -14.044 33.047 1.00 71.12 97 GLU A O 1
ATOM 798 N N . ASN A 1 98 ? 21.188 -12.642 34.715 1.00 60.69 98 ASN A N 1
ATOM 799 C CA . ASN A 1 98 ? 22.572 -12.315 35.021 1.00 60.69 98 ASN A CA 1
ATOM 800 C C . ASN A 1 98 ? 23.012 -13.273 36.131 1.00 60.69 98 ASN A C 1
ATOM 802 O O . ASN A 1 98 ? 22.596 -13.107 37.273 1.00 60.69 98 ASN A O 1
ATOM 806 N N . GLU A 1 99 ? 23.862 -14.250 35.814 1.00 51.69 99 GLU A N 1
ATOM 807 C CA . GLU A 1 99 ? 24.367 -15.284 36.742 1.00 51.69 99 GLU A CA 1
ATOM 808 C C . GLU A 1 99 ? 25.267 -14.754 37.886 1.00 51.69 99 GLU A C 1
ATOM 810 O O . GLU A 1 99 ? 25.969 -15.511 38.557 1.00 51.69 99 GLU A O 1
ATOM 815 N N . GLN A 1 100 ? 25.246 -13.454 38.183 1.00 52.31 100 GLN A N 1
ATOM 816 C CA . GLN A 1 100 ? 25.891 -12.919 39.379 1.00 52.31 100 GLN A CA 1
ATOM 817 C C . GLN A 1 100 ? 24.916 -12.978 40.558 1.00 52.31 100 GLN A C 1
ATOM 819 O O . GLN A 1 100 ? 24.006 -12.154 40.678 1.00 52.31 100 GLN A O 1
ATOM 824 N N . LYS A 1 101 ? 25.133 -13.980 41.425 1.00 45.59 101 LYS A N 1
ATOM 825 C CA . LYS A 1 101 ? 24.422 -14.219 42.694 1.00 45.59 101 LYS A CA 1
ATOM 826 C C . LYS A 1 101 ? 24.060 -12.902 43.396 1.00 45.59 101 LYS A C 1
ATOM 828 O O . LYS A 1 101 ? 24.927 -12.233 43.949 1.00 45.59 101 LYS A O 1
ATOM 833 N N . GLY A 1 102 ? 22.769 -12.568 43.394 1.00 53.69 102 GLY A N 1
ATOM 834 C CA . GLY A 1 102 ? 22.192 -11.488 44.200 1.00 53.69 102 GLY A CA 1
ATOM 835 C C . GLY A 1 102 ? 21.737 -10.234 43.448 1.00 53.69 102 GLY A C 1
ATOM 836 O O . GLY A 1 102 ? 21.163 -9.351 44.083 1.00 53.69 102 GLY A O 1
ATOM 837 N N . ARG A 1 103 ? 21.936 -10.122 42.125 1.00 60.06 103 ARG A N 1
ATOM 838 C CA . ARG A 1 103 ? 21.403 -8.980 41.355 1.00 60.06 103 ARG A CA 1
ATOM 839 C C . ARG A 1 103 ? 20.013 -9.293 40.791 1.00 60.06 103 ARG A C 1
ATOM 841 O O . ARG A 1 103 ? 19.786 -10.388 40.286 1.00 60.06 103 ARG A O 1
ATOM 848 N N . LYS A 1 104 ? 19.090 -8.323 40.863 1.00 63.06 104 LYS A N 1
ATOM 849 C CA . LYS A 1 104 ? 17.750 -8.426 40.255 1.00 63.06 104 LYS A CA 1
ATOM 850 C C . LYS A 1 104 ? 17.866 -8.782 38.758 1.00 63.06 104 LYS A C 1
ATOM 852 O O . LYS A 1 104 ? 18.776 -8.266 38.095 1.00 63.06 104 LYS A O 1
ATOM 857 N N . PRO A 1 105 ? 16.975 -9.637 38.220 1.00 69.12 105 PRO A N 1
ATOM 858 C CA . PRO A 1 105 ? 16.970 -9.980 36.800 1.00 69.12 105 PRO A CA 1
ATOM 859 C C . PRO A 1 105 ? 16.838 -8.712 35.949 1.00 69.12 105 PRO A C 1
ATOM 861 O O . PRO A 1 105 ? 16.127 -7.774 36.303 1.00 69.12 105 PRO A O 1
ATOM 864 N N . THR A 1 106 ? 17.571 -8.654 34.835 1.00 76.00 106 THR A N 1
ATOM 865 C CA . THR A 1 106 ? 17.553 -7.479 33.951 1.00 76.00 106 THR A CA 1
ATOM 866 C C . THR A 1 106 ? 16.616 -7.727 32.780 1.00 76.00 106 THR A C 1
ATOM 868 O O . THR A 1 106 ? 16.754 -8.715 32.056 1.00 76.00 106 THR A O 1
ATOM 871 N N . TYR A 1 107 ? 15.682 -6.809 32.557 1.00 83.44 107 TYR A N 1
ATOM 872 C CA . TYR A 1 107 ? 14.682 -6.903 31.499 1.00 83.44 107 TYR A CA 1
ATOM 873 C C . TYR A 1 107 ? 15.106 -6.128 30.257 1.00 83.44 107 TYR A C 1
ATOM 875 O O . TYR A 1 107 ? 15.656 -5.034 30.341 1.00 83.44 107 TYR A O 1
ATOM 883 N N . THR A 1 108 ? 14.858 -6.707 29.082 1.00 83.75 108 THR A N 1
ATOM 884 C CA . THR A 1 108 ? 15.085 -6.037 27.793 1.00 83.75 108 THR A CA 1
ATOM 885 C C . THR A 1 108 ? 13.855 -6.173 26.910 1.00 83.75 108 THR A C 1
ATOM 887 O O . THR A 1 108 ? 13.428 -7.288 26.600 1.00 83.75 108 THR A O 1
ATOM 890 N N . VAL A 1 109 ? 13.286 -5.045 26.484 1.00 86.56 109 VAL A N 1
ATOM 891 C CA . VAL A 1 109 ? 12.180 -5.023 25.518 1.00 86.56 109 VAL A CA 1
ATOM 892 C C . VAL A 1 109 ? 12.723 -5.455 24.155 1.00 86.56 109 VAL A C 1
ATOM 894 O O . VAL A 1 109 ? 13.675 -4.869 23.647 1.00 86.56 109 VAL A O 1
ATOM 897 N N . ARG A 1 110 ? 12.157 -6.521 23.579 1.00 86.19 110 ARG A N 1
ATOM 898 C CA . ARG A 1 110 ? 12.572 -7.067 22.276 1.00 86.19 110 ARG A CA 1
ATOM 899 C C . ARG A 1 110 ? 11.754 -6.500 21.132 1.00 86.19 110 ARG A C 1
ATOM 901 O O . ARG A 1 110 ? 12.318 -6.111 20.120 1.00 86.19 110 ARG A O 1
ATOM 908 N N . GLU A 1 111 ? 10.440 -6.506 21.296 1.00 85.88 111 GLU A N 1
ATOM 909 C CA . GLU A 1 111 ? 9.482 -6.123 20.263 1.00 85.88 111 GLU A CA 1
ATOM 910 C C . GLU A 1 111 ? 8.370 -5.295 20.912 1.00 85.88 111 GLU A C 1
ATOM 912 O O . GLU A 1 111 ? 8.088 -5.436 22.107 1.00 85.88 111 GLU A O 1
ATOM 917 N N . THR A 1 112 ? 7.783 -4.373 20.153 1.00 88.62 112 THR A N 1
ATOM 918 C CA . THR A 1 112 ? 6.700 -3.502 20.619 1.00 88.62 112 THR A CA 1
ATOM 919 C C . THR A 1 112 ? 5.715 -3.261 19.487 1.00 88.62 112 THR A C 1
ATOM 921 O O . THR A 1 112 ? 6.083 -2.701 18.455 1.00 88.62 112 THR A O 1
ATOM 924 N N . TRP A 1 113 ? 4.457 -3.623 19.710 1.00 89.00 113 TRP A N 1
ATOM 925 C CA . TRP A 1 113 ? 3.355 -3.455 18.770 1.00 89.00 113 TRP A CA 1
ATOM 926 C C . TRP A 1 113 ? 2.368 -2.423 19.301 1.00 89.00 113 TRP A C 1
ATOM 928 O O . TRP A 1 113 ? 2.127 -2.320 20.503 1.00 89.00 113 TRP A O 1
ATOM 938 N N . LYS A 1 114 ? 1.796 -1.615 18.408 1.00 88.12 114 LYS A N 1
ATOM 939 C CA . LYS A 1 114 ? 0.776 -0.630 18.789 1.00 88.12 114 LYS A CA 1
ATOM 940 C C . LYS A 1 114 ? -0.587 -1.297 18.657 1.00 88.12 114 LYS A C 1
ATOM 942 O O . LYS A 1 114 ? -0.933 -1.716 17.556 1.00 88.12 114 LYS A O 1
ATOM 947 N N . LEU A 1 115 ? -1.374 -1.324 19.734 1.00 85.25 115 LEU A N 1
ATOM 948 C CA . LEU A 1 115 ? -2.686 -1.987 19.729 1.00 85.25 115 LEU A CA 1
ATOM 949 C C . LEU A 1 115 ? -3.682 -1.348 18.751 1.00 85.25 115 LEU A C 1
ATOM 951 O O . LEU A 1 115 ? -4.614 -2.001 18.314 1.00 85.25 115 LEU A O 1
ATOM 955 N N . LYS A 1 116 ? -3.435 -0.108 18.314 1.00 83.62 116 LYS A N 1
ATOM 956 C CA . LYS A 1 116 ? -4.213 0.550 17.252 1.00 83.62 116 LYS A CA 1
ATOM 957 C C . LYS A 1 116 ? -4.179 -0.159 15.888 1.00 83.62 116 LYS A C 1
ATOM 959 O O . LYS A 1 116 ? -4.926 0.216 15.000 1.00 83.62 116 LYS A O 1
ATOM 964 N N . HIS A 1 117 ? -3.241 -1.083 15.692 1.00 84.06 117 HIS A N 1
ATOM 965 C CA . HIS A 1 117 ? -3.110 -1.879 14.473 1.00 84.06 117 HIS A CA 1
ATOM 966 C C . HIS A 1 117 ? -3.534 -3.335 14.698 1.00 84.06 117 HIS A C 1
ATOM 968 O O . HIS A 1 117 ? -3.253 -4.182 13.862 1.00 84.06 117 HIS A O 1
ATOM 974 N N . LEU A 1 118 ? -4.140 -3.660 15.842 1.00 82.12 118 LEU A N 1
ATOM 975 C CA . LEU A 1 118 ? -4.628 -5.006 16.107 1.00 82.12 118 LEU A CA 1
ATOM 976 C C . LEU A 1 118 ? -5.907 -5.241 15.294 1.00 82.12 118 LEU A C 1
ATOM 978 O O . LEU A 1 118 ? -6.889 -4.531 15.493 1.00 82.12 118 LEU A O 1
ATOM 982 N N . LEU A 1 119 ? -5.879 -6.220 14.390 1.00 80.06 119 LEU A N 1
ATOM 983 C CA . LEU A 1 119 ? -7.018 -6.570 13.537 1.00 80.06 119 LEU A CA 1
ATOM 984 C C . LEU A 1 119 ? -7.811 -7.743 14.101 1.00 80.06 119 LEU A C 1
ATOM 986 O O . LEU A 1 119 ? -9.038 -7.722 14.083 1.00 80.06 119 LEU A O 1
ATOM 990 N N . ARG A 1 120 ? -7.107 -8.765 14.597 1.00 78.94 120 ARG A N 1
ATOM 991 C CA . ARG A 1 120 ? -7.721 -10.027 15.004 1.00 78.94 120 ARG A CA 1
ATOM 992 C C . ARG A 1 120 ? -7.010 -10.636 16.206 1.00 78.94 120 ARG A C 1
ATOM 994 O O . ARG A 1 120 ? -5.778 -10.600 16.277 1.00 78.94 120 ARG A O 1
ATOM 1001 N N . VAL A 1 121 ? -7.791 -11.191 17.128 1.00 79.12 121 VAL A N 1
ATOM 1002 C CA . VAL A 1 121 ? -7.316 -12.001 18.255 1.00 79.12 121 VAL A CA 1
ATOM 1003 C C . VAL A 1 121 ? -7.971 -13.371 18.139 1.00 79.12 121 VAL A C 1
ATOM 1005 O O . VAL A 1 121 ? -9.188 -13.493 18.243 1.00 79.12 121 VAL A O 1
ATOM 1008 N N . GLU A 1 122 ? -7.158 -14.394 17.908 1.00 77.38 122 GLU A N 1
ATOM 1009 C CA . GLU A 1 122 ? -7.606 -15.776 17.749 1.00 77.38 122 GLU A CA 1
ATOM 1010 C C . GLU A 1 122 ? -7.098 -16.569 18.954 1.00 77.38 122 GLU A C 1
ATOM 1012 O O . GLU A 1 122 ? -5.889 -16.705 19.154 1.00 77.38 122 GLU A O 1
ATOM 1017 N N . ALA A 1 123 ? -7.996 -17.096 19.781 1.00 70.81 123 ALA A N 1
ATOM 1018 C CA . ALA A 1 123 ? -7.628 -18.159 20.707 1.00 70.81 123 ALA A CA 1
ATOM 1019 C C . ALA A 1 123 ? -7.792 -19.476 19.951 1.00 70.81 123 ALA A C 1
ATOM 1021 O O . ALA A 1 123 ? -8.848 -19.740 19.376 1.00 70.81 123 ALA A O 1
ATOM 1022 N N . ALA A 1 124 ? -6.747 -20.303 19.896 1.00 61.12 124 ALA A N 1
ATOM 1023 C CA . ALA A 1 124 ? -6.891 -21.605 19.270 1.00 61.12 124 ALA A CA 1
ATOM 1024 C C . ALA A 1 124 ? -7.866 -22.426 20.129 1.00 61.12 124 ALA A C 1
ATOM 1026 O O . ALA A 1 124 ? -7.529 -22.845 21.236 1.00 61.12 124 ALA A O 1
ATOM 1027 N N . SER A 1 125 ? -9.078 -22.645 19.624 1.00 52.50 125 SER A N 1
ATOM 1028 C CA . SER A 1 125 ? -9.995 -23.662 20.129 1.00 52.50 125 SER A CA 1
ATOM 1029 C C . SER A 1 125 ? -10.128 -24.743 19.058 1.00 52.50 125 SER A C 1
ATOM 1031 O O . SER A 1 125 ? -11.028 -24.709 18.218 1.00 52.50 125 SER A O 1
ATOM 1033 N N . SER A 1 126 ? -9.211 -25.711 19.027 1.00 45.25 126 SER A N 1
ATOM 1034 C CA . SER A 1 126 ? -9.463 -26.912 18.228 1.00 45.25 126 SER A CA 1
ATOM 1035 C C . SER A 1 126 ? -10.496 -27.757 18.969 1.00 45.25 126 SER A C 1
ATOM 1037 O O . SER A 1 126 ? -10.225 -28.191 20.088 1.00 45.25 126 SER A O 1
ATOM 1039 N N . HIS A 1 127 ? -11.669 -27.948 18.358 1.00 34.66 127 HIS A N 1
ATOM 1040 C CA . HIS A 1 127 ? -12.756 -28.836 18.786 1.00 34.66 127 HIS A CA 1
ATOM 1041 C C . HIS A 1 127 ? -12.370 -29.839 19.896 1.00 34.66 127 HIS A C 1
ATOM 1043 O O . HIS A 1 127 ? -11.762 -30.872 19.627 1.00 34.66 127 HIS A O 1
ATOM 1049 N N . GLY A 1 128 ? -12.752 -29.538 21.142 1.00 45.06 128 GLY A N 1
ATOM 1050 C CA . GLY A 1 128 ? -12.727 -30.491 22.259 1.00 45.06 128 GLY A CA 1
ATOM 1051 C C . GLY A 1 128 ? -11.425 -30.616 23.060 1.00 45.06 128 GLY A C 1
ATOM 1052 O O . GLY A 1 128 ? -11.415 -31.361 24.037 1.00 45.06 128 GLY A O 1
ATOM 1053 N N . SER A 1 129 ? -10.355 -29.888 22.728 1.00 44.28 129 SER A N 1
ATOM 1054 C CA . SER A 1 129 ? -9.173 -29.783 23.597 1.00 44.28 129 SER A CA 1
ATOM 1055 C C . SER A 1 129 ? -8.736 -28.330 23.731 1.00 44.28 129 SER A C 1
ATOM 1057 O O . SER A 1 129 ? -8.354 -27.713 22.738 1.00 44.28 129 SER A O 1
ATOM 1059 N N . SER A 1 130 ? -8.776 -27.799 24.955 1.00 53.34 130 SER A N 1
ATOM 1060 C CA . SER A 1 130 ? -8.247 -26.476 25.289 1.00 53.34 130 SER A CA 1
ATOM 1061 C C . SER A 1 130 ? -6.767 -26.392 24.907 1.00 53.34 130 SER A C 1
ATOM 1063 O O . SER A 1 130 ? -5.894 -26.957 25.571 1.00 53.34 130 SER A O 1
ATOM 1065 N N . SER A 1 131 ? -6.473 -25.741 23.781 1.00 63.75 131 SER A N 1
ATOM 1066 C CA . SER A 1 131 ? -5.101 -25.417 23.408 1.00 63.75 131 SER A CA 1
ATOM 1067 C C . SER A 1 131 ? -4.703 -24.093 24.039 1.00 63.75 131 SER A C 1
ATOM 1069 O O . SER A 1 131 ? -5.348 -23.072 23.836 1.00 63.75 131 SER A O 1
ATOM 1071 N N . LEU A 1 132 ? -3.578 -24.083 24.748 1.00 72.75 132 LEU A N 1
ATOM 1072 C CA . LEU A 1 132 ? -2.999 -22.895 25.390 1.00 72.75 132 LEU A CA 1
ATOM 1073 C C . LEU A 1 132 ? -2.450 -21.858 24.386 1.00 72.75 132 LEU A C 1
ATOM 1075 O O . LEU A 1 132 ? -1.820 -20.875 24.777 1.00 72.75 132 LEU A O 1
ATOM 1079 N N . ASP A 1 133 ? -2.647 -22.092 23.091 1.00 79.31 133 ASP A N 1
ATOM 1080 C CA . ASP A 1 133 ? -2.139 -21.266 22.009 1.00 79.31 133 ASP A CA 1
ATOM 1081 C C . ASP A 1 133 ? -3.110 -20.131 21.687 1.00 79.31 133 ASP A C 1
ATOM 1083 O O . ASP A 1 133 ? -4.316 -20.332 21.556 1.00 79.31 133 ASP A O 1
ATOM 1087 N N . PHE A 1 134 ? -2.568 -18.936 21.500 1.00 81.44 134 PHE A N 1
ATOM 1088 C CA . PHE A 1 134 ? -3.308 -17.793 20.989 1.00 81.44 134 PHE A CA 1
ATOM 1089 C C . PHE A 1 134 ? -2.468 -17.045 19.957 1.00 81.44 134 PHE A C 1
ATOM 1091 O O . PHE A 1 134 ? -1.232 -17.002 20.027 1.00 81.44 134 PHE A O 1
ATOM 1098 N N . ALA A 1 135 ? -3.148 -16.459 18.983 1.00 82.88 135 ALA A N 1
ATOM 1099 C CA . ALA A 1 135 ? -2.561 -15.679 17.918 1.00 82.88 135 ALA A CA 1
ATOM 1100 C C . ALA A 1 135 ? -3.145 -14.265 17.888 1.00 82.88 135 ALA A C 1
ATOM 1102 O O . ALA A 1 135 ? -4.311 -14.029 18.199 1.00 82.88 135 ALA A O 1
ATOM 1103 N N . MET A 1 136 ? -2.307 -13.301 17.522 1.00 81.62 136 MET A N 1
ATOM 1104 C CA . MET A 1 136 ? -2.733 -11.929 17.265 1.00 81.62 136 MET A CA 1
ATOM 1105 C C . MET A 1 136 ? -2.244 -11.512 15.892 1.00 81.62 136 MET A C 1
ATOM 1107 O O . MET A 1 136 ? -1.056 -11.652 15.584 1.00 81.62 136 MET A O 1
ATOM 1111 N N . THR A 1 137 ? -3.155 -10.967 15.093 1.00 81.62 137 THR A N 1
ATOM 1112 C CA . THR A 1 137 ? -2.850 -10.453 13.761 1.00 81.62 137 THR A CA 1
ATOM 1113 C C . THR A 1 137 ? -2.831 -8.933 13.797 1.00 81.62 137 THR A C 1
ATOM 1115 O O . THR A 1 137 ? -3.825 -8.285 14.143 1.00 81.62 137 THR A O 1
ATOM 1118 N N . PHE A 1 138 ? -1.681 -8.366 13.439 1.00 83.19 138 PHE A N 1
ATOM 1119 C CA . PHE A 1 138 ? -1.468 -6.928 13.345 1.00 83.19 138 PHE A CA 1
ATOM 1120 C C . PHE A 1 138 ? -1.427 -6.477 11.884 1.00 83.19 138 PHE A C 1
ATOM 1122 O O . PHE A 1 138 ? -0.821 -7.128 11.029 1.00 83.19 138 PHE A O 1
ATOM 1129 N N . ASP A 1 139 ? -2.030 -5.321 11.623 1.00 79.56 139 ASP A N 1
ATOM 1130 C CA . ASP A 1 139 ? -1.893 -4.598 10.368 1.00 79.56 139 ASP A CA 1
ATOM 1131 C C . ASP A 1 139 ? -0.515 -3.930 10.298 1.00 79.56 139 ASP A C 1
ATOM 1133 O O . ASP A 1 139 ? -0.178 -3.044 11.096 1.00 79.56 139 ASP A O 1
ATOM 1137 N N . ASN A 1 140 ? 0.304 -4.354 9.342 1.00 74.25 140 ASN A N 1
ATOM 1138 C CA . ASN A 1 140 ? 1.534 -3.668 8.992 1.00 74.25 140 ASN A CA 1
ATOM 1139 C C . ASN A 1 140 ? 1.428 -3.210 7.538 1.00 74.25 140 ASN A C 1
ATOM 1141 O O . ASN A 1 140 ? 0.918 -3.926 6.684 1.00 74.25 140 ASN A O 1
ATOM 1145 N N . LYS A 1 141 ? 1.975 -2.026 7.242 1.00 62.84 141 LYS A N 1
ATOM 1146 C CA . LYS A 1 141 ? 1.804 -1.282 5.980 1.00 62.84 141 LYS A CA 1
ATOM 1147 C C . LYS A 1 141 ? 2.073 -2.088 4.699 1.00 62.84 141 LYS A C 1
ATOM 1149 O O . LYS A 1 141 ? 1.652 -1.661 3.633 1.00 62.84 141 LYS A O 1
ATOM 1154 N N . ASN A 1 142 ? 2.788 -3.210 4.801 1.00 54.31 142 ASN A N 1
ATOM 1155 C CA . ASN A 1 142 ? 3.178 -4.048 3.672 1.00 54.31 142 ASN A CA 1
ATOM 1156 C C . ASN A 1 142 ? 2.613 -5.487 3.735 1.00 54.31 142 ASN A C 1
ATOM 1158 O O . ASN A 1 142 ? 2.686 -6.179 2.722 1.00 54.31 142 ASN A O 1
ATOM 1162 N N . ALA A 1 143 ? 2.116 -5.964 4.888 1.00 64.88 143 ALA A N 1
ATOM 1163 C CA . ALA A 1 143 ? 1.573 -7.318 5.083 1.00 64.88 143 ALA A CA 1
ATOM 1164 C C . ALA A 1 143 ? 0.908 -7.472 6.467 1.00 64.88 143 ALA A C 1
ATOM 1166 O O . ALA A 1 143 ? 1.354 -6.861 7.433 1.00 64.88 143 ALA A O 1
ATOM 1167 N N . THR A 1 144 ? -0.080 -8.359 6.598 1.00 72.56 144 THR A N 1
ATOM 1168 C CA . THR A 1 144 ? -0.622 -8.783 7.901 1.00 72.56 144 THR A CA 1
ATOM 1169 C C . THR A 1 144 ? 0.372 -9.700 8.617 1.00 72.56 144 THR A C 1
ATOM 1171 O O . THR A 1 144 ? 0.749 -10.745 8.080 1.00 72.56 144 THR A O 1
ATOM 1174 N N . GLU A 1 145 ? 0.808 -9.323 9.820 1.00 78.19 145 GLU A N 1
ATOM 1175 C CA . GLU A 1 145 ? 1.719 -10.129 10.642 1.00 78.19 145 GLU A CA 1
ATOM 1176 C C . GLU A 1 145 ? 0.924 -10.864 11.725 1.00 78.19 145 GLU A C 1
ATOM 1178 O O . GLU A 1 145 ? 0.388 -10.238 12.639 1.00 78.19 145 GLU A O 1
ATOM 1183 N N . THR A 1 146 ? 0.861 -12.194 11.629 1.00 77.44 146 THR A N 1
ATOM 1184 C CA . THR A 1 146 ? 0.231 -13.057 12.637 1.00 77.44 146 THR A CA 1
ATOM 1185 C C . THR A 1 146 ? 1.296 -13.620 13.570 1.00 77.44 146 THR A C 1
ATOM 1187 O O . THR A 1 146 ? 2.223 -14.314 13.147 1.00 77.44 146 THR A O 1
ATOM 1190 N N . LEU A 1 147 ? 1.172 -13.317 14.858 1.00 81.56 147 LEU A N 1
ATOM 1191 C CA . LEU A 1 147 ? 2.095 -13.746 15.903 1.00 81.56 147 LEU A CA 1
ATOM 1192 C C . LEU A 1 147 ? 1.402 -14.769 16.793 1.00 81.56 147 LEU A C 1
ATOM 1194 O O . LEU A 1 147 ? 0.315 -14.494 17.283 1.00 81.56 147 LEU A O 1
ATOM 1198 N N . CYS A 1 148 ? 2.035 -15.923 17.015 1.00 79.94 148 CYS A N 1
ATOM 1199 C CA . CYS A 1 148 ? 1.502 -16.985 17.866 1.00 79.94 148 CYS A CA 1
ATOM 1200 C C . CYS A 1 148 ? 2.335 -17.163 19.141 1.00 79.94 148 CYS A C 1
ATOM 1202 O O . CYS A 1 148 ? 3.575 -17.187 19.126 1.00 79.94 148 CYS A O 1
ATOM 1204 N N . TRP A 1 149 ? 1.634 -17.316 20.256 1.00 86.38 149 TRP A N 1
ATOM 1205 C CA . TRP A 1 149 ? 2.209 -17.569 21.568 1.00 86.38 149 TRP A CA 1
ATOM 1206 C C . TRP A 1 149 ? 1.446 -18.682 22.273 1.00 86.38 149 TRP A C 1
ATOM 1208 O O . TRP A 1 149 ? 0.270 -18.906 22.012 1.00 86.38 149 TRP A O 1
ATOM 1218 N N . THR A 1 150 ? 2.128 -19.350 23.194 1.00 82.56 150 THR A N 1
ATOM 1219 C CA . THR A 1 150 ? 1.527 -20.338 24.093 1.00 82.56 150 THR A CA 1
ATOM 1220 C C . THR A 1 150 ? 1.532 -19.770 25.507 1.00 82.56 150 THR A C 1
ATOM 1222 O O . THR A 1 150 ? 2.597 -19.413 26.026 1.00 82.56 150 THR A O 1
ATOM 1225 N N . ALA A 1 151 ? 0.350 -19.635 26.105 1.00 82.06 151 ALA A N 1
ATOM 1226 C CA . ALA A 1 151 ? 0.172 -19.227 27.495 1.00 82.06 151 ALA A CA 1
ATOM 1227 C C . ALA A 1 151 ? 0.542 -20.363 28.463 1.00 82.06 151 ALA A C 1
ATOM 1229 O O . ALA A 1 151 ? 0.591 -21.531 28.081 1.00 82.06 151 ALA A O 1
ATOM 1230 N N . CYS A 1 152 ? 0.799 -20.026 29.730 1.00 73.56 152 CYS A N 1
ATOM 1231 C CA . CYS A 1 152 ? 1.071 -21.028 30.766 1.00 73.56 152 CYS A CA 1
ATOM 1232 C C . CYS A 1 152 ? -0.212 -21.660 31.338 1.00 73.56 152 CYS A C 1
ATOM 1234 O O . CYS A 1 152 ? -0.143 -22.730 31.936 1.00 73.56 152 CYS A O 1
ATOM 1236 N N . SER A 1 153 ? -1.362 -21.000 31.173 1.00 76.00 153 SER A N 1
ATOM 1237 C CA . SER A 1 153 ? -2.673 -21.436 31.660 1.00 76.00 153 SER A CA 1
ATOM 1238 C C . SER A 1 153 ? -3.780 -20.947 30.723 1.00 76.00 153 SER A C 1
ATOM 1240 O O . SER A 1 153 ? -3.636 -19.900 30.087 1.00 76.00 153 SER A O 1
ATOM 1242 N N . GLU A 1 154 ? -4.883 -21.691 30.663 1.00 74.50 154 GLU A N 1
ATOM 1243 C CA . GLU A 1 154 ? -6.109 -21.291 29.967 1.00 74.50 154 GLU A CA 1
ATOM 1244 C C . GLU A 1 154 ? -6.705 -20.021 30.589 1.00 74.50 154 GLU A C 1
ATOM 1246 O O . GLU A 1 154 ? -6.980 -19.061 29.876 1.00 74.50 154 GLU A O 1
ATOM 1251 N N . GLU A 1 155 ? -6.748 -19.939 31.921 1.00 74.81 155 GLU A N 1
ATOM 1252 C CA . GLU A 1 155 ? -7.211 -18.742 32.637 1.00 74.81 155 GLU A CA 1
ATOM 1253 C C . GLU A 1 155 ? -6.354 -17.506 32.310 1.00 74.81 155 GLU A C 1
ATOM 1255 O O . GLU A 1 155 ? -6.870 -16.402 32.147 1.00 74.81 155 GLU A O 1
ATOM 1260 N N . GLU A 1 156 ? -5.031 -17.680 32.185 1.00 77.12 156 GLU A N 1
ATOM 1261 C CA . GLU A 1 15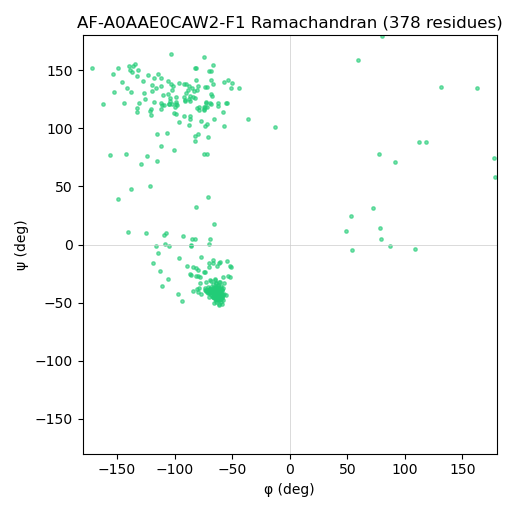6 ? -4.120 -16.590 31.810 1.00 77.12 156 GLU A CA 1
ATOM 1262 C C . GLU A 1 156 ? -4.320 -16.162 30.352 1.00 77.12 156 GLU A C 1
ATOM 1264 O O . GLU A 1 156 ? -4.267 -14.965 30.068 1.00 77.12 156 GLU A O 1
ATOM 1269 N N . ARG A 1 157 ? -4.568 -17.109 29.435 1.00 80.38 157 ARG A N 1
ATOM 1270 C CA . ARG A 1 157 ? -4.885 -16.836 28.022 1.00 80.38 157 ARG A CA 1
ATOM 1271 C C . ARG A 1 157 ? -6.166 -16.015 27.914 1.00 80.38 157 ARG A C 1
ATOM 1273 O O . ARG A 1 157 ? -6.170 -14.960 27.274 1.00 80.38 157 ARG A O 1
ATOM 1280 N N . ASP A 1 158 ? -7.224 -16.479 28.566 1.00 77.38 158 ASP A N 1
ATOM 1281 C CA . ASP A 1 158 ? -8.561 -15.905 28.441 1.00 77.38 158 ASP A CA 1
ATOM 1282 C C . ASP A 1 158 ? -8.620 -14.534 29.109 1.00 77.38 158 ASP A C 1
ATOM 1284 O O . ASP A 1 158 ? -9.029 -13.562 28.474 1.00 77.38 158 ASP A O 1
ATOM 1288 N N . CYS A 1 159 ? -8.063 -14.401 30.315 1.00 76.69 159 CYS A N 1
ATOM 1289 C CA . CYS A 1 159 ? -7.927 -13.117 30.999 1.00 76.69 159 CYS A CA 1
ATOM 1290 C C . CYS A 1 159 ? -7.093 -12.109 30.186 1.00 76.69 159 CYS A C 1
ATOM 1292 O O . CYS A 1 159 ? -7.478 -10.945 30.034 1.00 76.69 159 CYS A O 1
ATOM 1294 N N . PHE A 1 160 ? -5.967 -12.547 29.608 1.00 82.00 160 PHE A N 1
ATOM 1295 C CA . PHE A 1 160 ? -5.124 -11.689 28.773 1.00 82.00 160 PHE A CA 1
ATOM 1296 C C . PHE A 1 160 ? -5.842 -11.210 27.515 1.00 82.00 160 PHE A C 1
ATOM 1298 O O . PHE A 1 160 ? -5.785 -10.021 27.186 1.00 82.00 160 PHE A O 1
ATOM 1305 N N . SER A 1 161 ? -6.545 -12.116 26.838 1.00 81.06 161 SER A N 1
ATOM 1306 C CA . SER A 1 161 ? -7.324 -11.786 25.649 1.00 81.06 161 SER A CA 1
ATOM 1307 C C . SER A 1 161 ? -8.478 -10.829 25.974 1.00 81.06 161 SER A C 1
ATOM 1309 O O . SER A 1 161 ? -8.591 -9.782 25.335 1.00 81.06 161 SER A O 1
ATOM 1311 N N . ALA A 1 162 ? -9.245 -11.093 27.036 1.00 78.44 162 ALA A N 1
ATOM 1312 C CA . ALA A 1 162 ? -10.358 -10.260 27.484 1.00 78.44 162 ALA A CA 1
ATOM 1313 C C . ALA A 1 162 ? -9.904 -8.840 27.850 1.00 78.44 162 ALA A C 1
ATOM 1315 O O . ALA A 1 162 ? -10.512 -7.859 27.417 1.00 78.44 162 ALA A O 1
ATOM 1316 N N . ILE A 1 163 ? -8.790 -8.702 28.580 1.00 79.56 163 ILE A N 1
ATOM 1317 C CA . ILE A 1 163 ? -8.242 -7.388 28.937 1.00 79.56 163 ILE A CA 1
ATOM 1318 C C . ILE A 1 163 ? -7.795 -6.625 27.687 1.00 79.56 163 ILE A C 1
ATOM 1320 O O . ILE A 1 163 ? -8.074 -5.432 27.578 1.00 79.56 163 ILE A O 1
ATOM 1324 N N . ILE A 1 164 ? -7.142 -7.274 26.719 1.00 84.12 164 ILE A N 1
ATOM 1325 C CA . ILE A 1 164 ? -6.749 -6.612 25.465 1.00 84.12 164 ILE A CA 1
ATOM 1326 C C . ILE A 1 164 ? -7.974 -6.135 24.685 1.00 84.12 164 ILE A C 1
ATOM 1328 O O . ILE A 1 164 ? -7.997 -4.981 24.253 1.00 84.12 164 ILE A O 1
ATOM 1332 N N . LEU A 1 165 ? -9.003 -6.973 24.556 1.00 81.25 165 LEU A N 1
ATOM 1333 C CA . LEU A 1 165 ? -10.254 -6.614 23.888 1.00 81.25 165 LEU A CA 1
ATOM 1334 C C . LEU A 1 165 ? -10.954 -5.446 24.593 1.00 81.25 165 LEU A C 1
ATOM 1336 O O . LEU A 1 165 ? -11.355 -4.479 23.939 1.00 81.25 165 LEU A O 1
ATOM 1340 N N . HIS A 1 166 ? -11.021 -5.477 25.927 1.00 81.62 166 HIS A N 1
ATOM 1341 C CA . HIS A 1 166 ? -11.557 -4.380 26.730 1.00 81.62 166 HIS A CA 1
ATOM 1342 C C . HIS A 1 166 ? -10.784 -3.077 26.494 1.00 81.62 166 HIS A C 1
ATOM 1344 O O . HIS A 1 166 ? -11.389 -2.023 26.296 1.00 81.62 166 HIS A O 1
ATOM 1350 N N . LEU A 1 167 ? -9.448 -3.132 26.480 1.00 81.25 167 LEU A N 1
ATOM 1351 C CA . LEU A 1 167 ? -8.606 -1.963 26.229 1.00 81.25 167 LEU A CA 1
ATOM 1352 C C . LEU A 1 167 ? -8.794 -1.415 24.808 1.00 81.25 167 LEU A C 1
ATOM 1354 O O . LEU A 1 167 ? -8.879 -0.197 24.647 1.00 81.25 167 LEU A O 1
ATOM 1358 N N . CYS A 1 168 ? -8.891 -2.277 23.794 1.00 80.81 168 CYS A N 1
ATOM 1359 C CA . CYS A 1 168 ? -9.142 -1.857 22.415 1.00 80.81 168 CYS A CA 1
ATOM 1360 C C . CYS A 1 168 ? -10.505 -1.170 22.271 1.00 80.81 168 CYS A C 1
ATOM 1362 O O . CYS A 1 168 ? -10.563 -0.055 21.750 1.00 80.81 168 CYS A O 1
ATOM 1364 N N . ARG A 1 169 ? -11.571 -1.758 22.830 1.00 79.88 169 ARG A N 1
ATOM 1365 C CA . ARG A 1 169 ? -12.921 -1.176 22.793 1.00 79.88 169 ARG A CA 1
ATOM 1366 C C . ARG A 1 169 ? -13.007 0.142 23.564 1.00 79.88 169 ARG A C 1
ATOM 1368 O O . ARG A 1 169 ? -13.605 1.094 23.081 1.00 79.88 169 ARG A O 1
ATOM 1375 N N . LYS A 1 170 ? -12.411 0.207 24.758 1.00 79.12 170 LYS A N 1
ATOM 1376 C CA . LYS A 1 170 ? -12.542 1.353 25.673 1.00 79.12 170 LYS A CA 1
ATOM 1377 C C . LYS A 1 170 ? -11.666 2.546 25.308 1.00 79.12 170 LYS A C 1
ATOM 1379 O O . LYS A 1 170 ? -12.064 3.681 25.544 1.00 79.12 170 LYS A O 1
ATOM 1384 N N . TYR A 1 171 ? -10.448 2.300 24.830 1.00 77.44 171 TYR A N 1
ATOM 1385 C CA . TYR A 1 171 ? -9.447 3.358 24.656 1.00 77.44 171 TYR A CA 1
ATOM 1386 C C . TYR A 1 171 ? -9.089 3.655 23.212 1.00 77.44 171 TYR A C 1
ATOM 1388 O O . TYR A 1 171 ? -8.553 4.730 22.946 1.00 77.44 171 TYR A O 1
ATOM 1396 N N . LEU A 1 172 ? -9.304 2.699 22.312 1.00 74.50 172 LEU A N 1
ATOM 1397 C CA . LEU A 1 172 ? -8.922 2.827 20.913 1.00 74.50 172 LEU A CA 1
ATOM 1398 C C . LEU A 1 172 ? -10.129 2.853 19.975 1.00 74.50 172 LEU A C 1
ATOM 1400 O O . LEU A 1 172 ? -9.918 3.104 18.798 1.00 74.50 172 LEU A O 1
ATOM 1404 N N . GLU A 1 173 ? -11.345 2.607 20.482 1.00 73.38 173 GLU A N 1
ATOM 1405 C CA . GLU A 1 173 ? -12.590 2.508 19.697 1.00 73.38 173 GLU A CA 1
ATOM 1406 C C . GLU A 1 173 ? -12.481 1.505 18.529 1.00 73.38 173 GLU A C 1
ATOM 1408 O O . GLU A 1 173 ? -13.198 1.587 17.538 1.00 73.38 173 GLU A O 1
ATOM 1413 N N . ILE A 1 174 ? -11.575 0.526 18.656 1.00 73.69 174 ILE A N 1
ATOM 1414 C CA . ILE A 1 174 ? -11.346 -0.541 17.677 1.00 73.69 174 ILE A CA 1
ATOM 1415 C C . ILE A 1 174 ? -11.938 -1.830 18.237 1.00 73.69 174 ILE A C 1
ATOM 1417 O O . ILE A 1 174 ? -11.629 -2.221 19.366 1.00 73.69 174 ILE A O 1
ATOM 1421 N N . SER A 1 175 ? -12.749 -2.509 17.427 1.00 72.56 175 SER A N 1
ATOM 1422 C CA . SER A 1 175 ? -13.265 -3.847 17.714 1.00 72.56 175 SER A CA 1
ATOM 1423 C C . SER A 1 175 ? -12.542 -4.863 16.825 1.00 72.56 175 SER A C 1
ATOM 1425 O O . SER A 1 175 ? -12.928 -5.008 15.666 1.00 72.56 175 SER A O 1
ATOM 1427 N N . PRO A 1 176 ? -11.476 -5.525 17.308 1.00 74.75 176 PRO A N 1
ATOM 1428 C CA . PRO A 1 176 ? -10.824 -6.581 16.540 1.00 74.75 176 PRO A CA 1
ATOM 1429 C C . PRO A 1 176 ? -11.762 -7.786 16.383 1.00 74.75 176 PRO A C 1
ATOM 1431 O O . PRO A 1 176 ? -12.652 -8.006 17.205 1.00 74.75 176 PRO A O 1
ATOM 1434 N N . GLU A 1 177 ? -11.556 -8.564 15.326 1.00 72.31 177 GLU A N 1
ATOM 1435 C CA . GLU A 1 177 ? -12.286 -9.810 15.090 1.00 72.31 177 GLU A CA 1
ATOM 1436 C C . GLU A 1 177 ? -11.817 -10.881 16.089 1.00 72.31 177 GLU A C 1
ATOM 1438 O O . GLU A 1 177 ? -10.620 -11.005 16.372 1.00 72.31 177 GLU A O 1
ATOM 1443 N N . VAL A 1 178 ? -12.773 -11.605 16.670 1.00 69.94 178 VAL A N 1
ATOM 1444 C CA . VAL A 1 178 ? -12.553 -12.546 17.772 1.00 69.94 178 VAL A CA 1
ATOM 1445 C C . VAL A 1 178 ? -13.004 -13.932 17.327 1.00 69.94 178 VAL A C 1
ATOM 1447 O O . VAL A 1 178 ? -14.188 -14.137 17.076 1.00 69.94 178 VAL A O 1
ATOM 1450 N N . GLU A 1 179 ? -12.071 -14.882 17.256 1.00 64.31 179 GLU A N 1
ATOM 1451 C CA . GLU A 1 179 ? -12.366 -16.301 17.016 1.00 64.31 179 GLU A CA 1
ATOM 1452 C C . GLU A 1 179 ? -11.862 -17.142 18.201 1.00 64.31 179 GLU A C 1
ATOM 1454 O O . GLU A 1 179 ? -10.732 -16.968 18.664 1.00 64.31 179 GLU A O 1
ATOM 1459 N N . GLY A 1 180 ? -12.706 -18.048 18.707 1.00 58.38 180 GLY A N 1
ATOM 1460 C CA . GLY A 1 180 ? -12.337 -19.032 19.736 1.00 58.38 180 GLY A CA 1
ATOM 1461 C C . GLY A 1 180 ? -12.285 -18.529 21.186 1.00 58.38 180 GLY A C 1
ATOM 1462 O O . GLY A 1 180 ? -11.914 -19.299 22.067 1.00 58.38 180 GLY A O 1
ATOM 1463 N N . ILE A 1 181 ? -12.657 -17.272 21.453 1.00 59.91 181 ILE A N 1
ATOM 1464 C CA . ILE A 1 181 ? -12.801 -16.726 22.815 1.00 59.91 181 ILE A CA 1
ATOM 1465 C C . ILE A 1 181 ? -14.285 -16.759 23.177 1.00 59.91 181 ILE A C 1
ATOM 1467 O O . ILE A 1 181 ? -15.100 -16.165 22.469 1.00 59.91 181 ILE A O 1
ATOM 1471 N N . ASP A 1 182 ? -14.634 -17.458 24.258 1.00 52.06 182 ASP A N 1
ATOM 1472 C CA . ASP A 1 182 ? -16.019 -17.541 24.716 1.00 52.06 182 ASP A CA 1
ATOM 1473 C C . ASP A 1 182 ? -16.530 -16.142 25.104 1.00 52.06 182 ASP A C 1
ATOM 1475 O O . ASP A 1 182 ? -15.952 -15.434 25.934 1.00 52.06 182 ASP A O 1
ATOM 1479 N N . THR A 1 183 ? -17.610 -15.715 24.451 1.00 49.22 183 THR A N 1
ATOM 1480 C CA . THR A 1 183 ? -18.221 -14.385 24.584 1.00 49.22 183 THR A CA 1
ATOM 1481 C C . THR A 1 183 ? -18.731 -14.086 25.998 1.00 49.22 183 THR A C 1
ATOM 1483 O O . THR A 1 183 ? -18.947 -12.922 26.336 1.00 49.22 183 THR A O 1
ATOM 1486 N N . THR A 1 184 ? -18.880 -15.117 26.829 1.00 50.91 184 THR A N 1
ATOM 1487 C CA . THR A 1 184 ? -19.300 -15.053 28.237 1.00 50.91 184 THR A CA 1
ATOM 1488 C C . THR A 1 184 ? -18.250 -14.383 29.133 1.00 50.91 184 THR A C 1
ATOM 1490 O O . THR A 1 184 ? -18.588 -13.524 29.945 1.00 50.91 184 THR A O 1
ATOM 1493 N N . VAL A 1 185 ? -16.956 -14.638 28.906 1.00 52.75 185 VAL A N 1
ATOM 1494 C CA . VAL A 1 185 ? -15.852 -14.100 29.731 1.00 52.75 185 VAL A CA 1
ATOM 1495 C C . VAL A 1 185 ? -15.751 -12.573 29.628 1.00 52.75 185 VAL A C 1
ATOM 1497 O O . VAL A 1 185 ? -15.375 -11.898 30.590 1.00 52.75 185 VAL A O 1
ATOM 1500 N N . LEU A 1 186 ? -16.132 -12.003 28.477 1.00 51.09 186 LEU A N 1
ATOM 1501 C CA . LEU A 1 186 ? -16.217 -10.554 28.264 1.00 51.09 186 LEU A CA 1
ATOM 1502 C C . LEU A 1 186 ? -17.358 -9.907 29.059 1.00 51.09 186 LEU A C 1
ATOM 1504 O O . LEU A 1 186 ? -17.234 -8.742 29.432 1.00 51.09 186 LEU A O 1
ATOM 1508 N N . GLN A 1 187 ? -18.457 -10.623 29.306 1.00 48.00 187 GLN A N 1
ATOM 1509 C CA . GLN A 1 187 ? -19.556 -10.132 30.138 1.00 48.00 187 GLN A CA 1
ATOM 1510 C C . GLN A 1 187 ? -19.227 -10.282 31.624 1.00 48.00 187 GLN A C 1
ATOM 1512 O O . GLN A 1 187 ? -19.422 -9.319 32.361 1.00 48.00 187 GLN A O 1
ATOM 1517 N N . ASP A 1 188 ? -18.625 -11.396 32.040 1.00 46.62 188 ASP A N 1
ATOM 1518 C CA . ASP A 1 188 ? -18.310 -11.650 33.451 1.00 46.62 188 ASP A CA 1
ATOM 1519 C C . ASP A 1 188 ? -17.201 -10.732 33.982 1.00 46.62 188 ASP A C 1
ATOM 1521 O O . ASP A 1 188 ? -17.350 -10.136 35.047 1.00 46.62 188 ASP A O 1
ATOM 1525 N N . THR A 1 189 ? -16.138 -10.474 33.211 1.00 46.59 189 THR A N 1
ATOM 1526 C CA . THR A 1 189 ? -15.094 -9.517 33.645 1.00 46.59 189 THR A CA 1
ATOM 1527 C C . THR A 1 189 ? -15.556 -8.055 33.646 1.00 46.59 189 THR A C 1
ATOM 1529 O O . THR A 1 189 ? -14.951 -7.221 34.326 1.00 46.59 189 THR A O 1
ATOM 1532 N N . ILE A 1 190 ? -16.627 -7.716 32.919 1.00 46.28 190 ILE A N 1
ATOM 1533 C CA . ILE A 1 190 ? -17.271 -6.395 32.990 1.00 46.28 190 ILE A CA 1
ATOM 1534 C C . ILE A 1 190 ? -18.265 -6.353 34.165 1.00 46.28 190 ILE A C 1
ATOM 1536 O O . ILE A 1 190 ? -18.286 -5.363 34.900 1.00 46.28 190 ILE A O 1
ATOM 1540 N N . ALA A 1 191 ? -19.026 -7.426 34.397 1.00 41.28 191 ALA A N 1
ATOM 1541 C CA . ALA A 1 191 ? -19.999 -7.542 35.483 1.00 41.28 191 ALA A CA 1
ATOM 1542 C C . ALA A 1 191 ? -19.341 -7.593 36.875 1.00 41.28 191 ALA A C 1
ATOM 1544 O O . ALA A 1 191 ? -19.819 -6.941 37.804 1.00 41.28 191 ALA A O 1
ATOM 1545 N N . GLU A 1 192 ? -18.185 -8.247 37.020 1.00 40.12 192 GLU A N 1
ATOM 1546 C CA . GLU A 1 192 ? -17.437 -8.313 38.287 1.00 40.12 192 GLU A CA 1
ATOM 1547 C C . GLU A 1 192 ? -16.868 -6.956 38.744 1.00 40.12 192 GLU A C 1
ATOM 1549 O O . GLU A 1 192 ? -16.498 -6.795 39.907 1.00 40.12 192 GLU A O 1
ATOM 1554 N N . THR A 1 193 ? -16.840 -5.937 37.876 1.00 38.06 193 THR A N 1
ATOM 1555 C CA . THR A 1 193 ? -16.482 -4.563 38.281 1.00 38.06 193 THR A CA 1
ATOM 1556 C C . THR A 1 193 ? -17.656 -3.738 38.820 1.00 38.06 193 THR A C 1
ATOM 1558 O O . THR A 1 193 ? -17.444 -2.597 39.234 1.00 38.06 193 THR A O 1
ATOM 1561 N N . ALA A 1 194 ? -18.866 -4.307 38.878 1.00 37.59 194 ALA A N 1
ATOM 1562 C CA . ALA A 1 194 ? -20.078 -3.620 39.330 1.00 37.59 194 ALA A CA 1
ATOM 1563 C C . ALA A 1 194 ? -20.834 -4.309 40.486 1.00 37.59 194 ALA A C 1
ATOM 1565 O O . ALA A 1 194 ? -21.934 -3.870 40.811 1.00 37.59 194 ALA A O 1
ATOM 1566 N N . VAL A 1 195 ? -20.284 -5.337 41.146 1.00 31.08 195 VAL A N 1
ATOM 1567 C CA . VAL A 1 195 ? -21.036 -6.096 42.167 1.00 31.08 195 VAL A CA 1
ATOM 1568 C C . VAL A 1 195 ? -20.233 -6.299 43.460 1.00 31.08 195 VAL A C 1
ATOM 1570 O O . VAL A 1 195 ? -19.222 -6.996 43.503 1.00 31.08 195 VAL A O 1
ATOM 1573 N N . THR A 1 196 ? -20.710 -5.683 44.545 1.00 31.77 196 THR A N 1
ATOM 1574 C CA . THR A 1 196 ? -20.443 -6.090 45.938 1.00 31.77 196 THR A CA 1
ATOM 1575 C C . THR A 1 196 ? -21.117 -7.437 46.250 1.00 31.77 196 THR A C 1
ATOM 1577 O O . THR A 1 196 ? -22.168 -7.728 45.688 1.00 31.77 196 THR A O 1
ATOM 1580 N N . PRO A 1 197 ? -20.546 -8.267 47.142 1.00 37.41 197 PRO A N 1
ATOM 1581 C CA . PRO A 1 197 ? -20.810 -9.705 47.200 1.00 37.41 197 PRO A CA 1
ATOM 1582 C C . PRO A 1 197 ? -22.101 -10.057 47.951 1.00 37.41 197 PRO A C 1
ATOM 1584 O O . PRO A 1 197 ? -22.364 -9.498 49.015 1.00 37.41 197 PRO A O 1
ATOM 1587 N N . GLY A 1 198 ? -22.839 -11.062 47.466 1.00 29.39 198 GLY A N 1
ATOM 1588 C CA . GLY A 1 198 ? -23.968 -11.623 48.210 1.00 29.39 198 GLY A CA 1
ATOM 1589 C C . GLY A 1 198 ? -24.771 -12.723 47.509 1.00 29.39 198 GLY A C 1
ATOM 1590 O O . GLY A 1 198 ? -25.903 -12.466 47.150 1.00 29.39 198 GLY A O 1
ATOM 1591 N N . ALA A 1 199 ? -24.195 -13.933 47.434 1.00 36.19 199 ALA A N 1
ATOM 1592 C CA . ALA A 1 199 ? -24.852 -15.252 47.561 1.00 36.19 199 ALA A CA 1
ATOM 1593 C C . ALA A 1 199 ? -26.005 -15.687 46.598 1.00 36.19 199 ALA A C 1
ATOM 1595 O O . ALA A 1 199 ? -26.608 -14.877 45.912 1.00 36.19 199 ALA A O 1
ATOM 1596 N N . PRO A 1 200 ? -26.241 -17.015 46.474 1.00 38.44 200 PRO A N 1
ATOM 1597 C CA . PRO A 1 200 ? -26.619 -17.670 45.220 1.00 38.44 200 PRO A CA 1
ATOM 1598 C C . PRO A 1 200 ? -28.107 -18.033 45.099 1.00 38.44 200 PRO A C 1
ATOM 1600 O O . PRO A 1 200 ? -28.789 -18.226 46.102 1.00 38.44 200 PRO A O 1
ATOM 1603 N N . GLY A 1 201 ? -28.522 -18.310 43.858 1.00 28.48 201 GLY A N 1
ATOM 1604 C CA . GLY A 1 201 ? -29.588 -19.270 43.558 1.00 28.48 201 GLY A CA 1
ATOM 1605 C C . GLY A 1 201 ? -30.865 -18.652 43.005 1.00 28.48 201 GLY A C 1
ATOM 1606 O O . GLY A 1 201 ? -31.790 -18.369 43.756 1.00 28.48 201 GLY A O 1
ATOM 1607 N N . ALA A 1 202 ? -30.921 -18.502 41.683 1.00 34.22 202 ALA A N 1
ATOM 1608 C CA . ALA A 1 202 ? -32.172 -18.383 40.949 1.00 34.22 202 ALA A CA 1
ATOM 1609 C C . ALA A 1 202 ? -32.776 -19.784 40.781 1.00 34.22 202 ALA A C 1
ATOM 1611 O O . ALA A 1 202 ? -32.129 -20.661 40.212 1.00 34.22 202 ALA A O 1
ATOM 1612 N N . ASP A 1 203 ? -33.942 -20.002 41.379 1.00 37.50 203 ASP A N 1
ATOM 1613 C CA . ASP A 1 203 ? -35.176 -20.451 40.716 1.00 37.50 203 ASP A CA 1
ATOM 1614 C C . ASP A 1 203 ? -36.149 -20.984 41.778 1.00 37.50 203 ASP A C 1
ATOM 1616 O O . ASP A 1 203 ? -35.762 -21.746 42.658 1.00 37.50 203 ASP A O 1
ATOM 1620 N N . GLU A 1 204 ? -37.415 -20.568 41.662 1.00 37.97 204 GLU A N 1
ATOM 1621 C CA . GLU A 1 204 ? -38.570 -20.912 42.512 1.00 37.97 204 GLU A CA 1
ATOM 1622 C C . GLU A 1 204 ? -38.666 -20.205 43.879 1.00 37.97 204 GLU A C 1
ATOM 1624 O O . GLU A 1 204 ? -38.418 -20.841 44.892 1.00 37.97 204 GLU A O 1
ATOM 1629 N N . LEU A 1 205 ? -39.097 -18.928 43.945 1.00 40.38 205 LEU A N 1
ATOM 1630 C CA . LEU A 1 205 ? -39.828 -18.335 45.102 1.00 40.38 205 LEU A CA 1
ATOM 1631 C C . LEU A 1 205 ? -40.160 -16.835 44.892 1.00 40.38 205 LEU A C 1
ATOM 1633 O O . LEU A 1 205 ? -39.782 -15.979 45.685 1.00 40.38 205 LEU A O 1
ATOM 1637 N N . GLU A 1 206 ? -40.894 -16.477 43.833 1.00 38.28 206 GLU A N 1
ATOM 1638 C CA . GLU A 1 206 ? -41.245 -15.063 43.563 1.00 38.28 206 GLU A CA 1
ATOM 1639 C C . GLU A 1 206 ? -42.457 -14.511 44.346 1.00 38.28 206 GLU A C 1
ATOM 1641 O O . GLU A 1 206 ? -42.834 -13.363 44.141 1.00 38.28 206 GLU A O 1
ATOM 1646 N N . SER A 1 207 ? -43.072 -15.246 45.282 1.00 46.00 207 SER A N 1
ATOM 1647 C CA . SER A 1 207 ? -44.287 -14.747 45.961 1.00 46.00 207 SER A CA 1
ATOM 1648 C C . SER A 1 207 ? -44.135 -14.321 47.426 1.00 46.00 207 SER A C 1
ATOM 1650 O O . SER A 1 207 ? -45.140 -13.947 48.025 1.00 46.00 207 SER A O 1
ATOM 1652 N N . THR A 1 208 ? -42.949 -14.387 48.048 1.00 50.41 208 THR A N 1
ATOM 1653 C CA . THR A 1 208 ? -42.843 -14.223 49.522 1.00 50.41 208 THR A CA 1
ATOM 1654 C C . THR A 1 208 ? -41.538 -13.597 50.034 1.00 50.41 208 THR A C 1
ATOM 1656 O O . THR A 1 208 ? -41.025 -14.027 51.063 1.00 50.41 208 THR A O 1
ATOM 1659 N N . LEU A 1 209 ? -40.967 -12.595 49.358 1.00 48.09 209 LEU A N 1
ATOM 1660 C CA . LEU A 1 209 ? -39.761 -11.909 49.857 1.00 48.09 209 LEU A CA 1
ATOM 1661 C C . LEU A 1 209 ? -39.811 -10.384 49.691 1.00 48.09 209 LEU A C 1
ATOM 1663 O O . LEU A 1 209 ? -38.836 -9.776 49.264 1.00 48.09 209 LEU A O 1
ATOM 1667 N N . VAL A 1 210 ? -40.916 -9.747 50.078 1.00 59.44 210 VAL A N 1
ATOM 1668 C CA . VAL A 1 210 ? -40.785 -8.387 50.616 1.00 59.44 210 VAL A CA 1
ATOM 1669 C C . VAL A 1 210 ? -40.640 -8.563 52.122 1.00 59.44 210 VAL A C 1
ATOM 1671 O O . VAL A 1 210 ? -41.536 -9.078 52.785 1.00 59.44 210 VAL A O 1
ATOM 1674 N N . SER A 1 211 ? -39.453 -8.278 52.652 1.00 70.69 211 SER A N 1
ATOM 1675 C CA . SER A 1 211 ? -39.217 -8.338 54.094 1.00 70.69 211 SER A CA 1
ATOM 1676 C C . SER A 1 211 ? -40.016 -7.217 54.759 1.00 70.69 211 SER A C 1
ATOM 1678 O O . SER A 1 211 ? -40.017 -6.102 54.249 1.00 70.69 211 SER A O 1
ATOM 1680 N N . ASP A 1 212 ? -40.617 -7.444 55.932 1.00 70.00 212 ASP A N 1
ATOM 1681 C CA . ASP A 1 212 ? -41.341 -6.411 56.709 1.00 70.00 212 ASP A CA 1
ATOM 1682 C C . ASP A 1 212 ? -40.519 -5.123 56.946 1.00 70.00 212 ASP A C 1
ATOM 1684 O O . ASP A 1 212 ? -41.049 -4.080 57.336 1.00 70.00 212 ASP A O 1
ATOM 1688 N N . LYS A 1 213 ? -39.190 -5.201 56.797 1.00 71.56 213 LYS A N 1
ATOM 1689 C CA . LYS A 1 213 ? -38.284 -4.045 56.818 1.00 71.56 213 LYS A CA 1
ATOM 1690 C C . LYS A 1 213 ? -38.320 -3.251 55.518 1.00 71.56 213 LYS A C 1
ATOM 1692 O O . LYS A 1 213 ? -38.373 -2.028 55.587 1.00 71.56 213 LYS A O 1
ATOM 1697 N N . ASP A 1 214 ? -38.331 -3.942 54.389 1.00 73.00 214 ASP A N 1
ATOM 1698 C CA . ASP A 1 214 ? -38.385 -3.350 53.057 1.00 73.00 214 ASP A CA 1
ATOM 1699 C C . ASP A 1 214 ? -39.764 -2.710 52.843 1.00 73.00 214 ASP A C 1
ATOM 1701 O O . ASP A 1 214 ? -39.841 -1.582 52.367 1.00 73.00 214 ASP A O 1
ATOM 1705 N N . GLU A 1 215 ? -40.847 -3.343 53.319 1.00 71.50 215 GLU A N 1
ATOM 1706 C CA . GLU A 1 215 ? -42.191 -2.741 53.308 1.00 71.50 215 GLU A CA 1
ATOM 1707 C C . GLU A 1 215 ? -42.243 -1.427 54.099 1.00 71.50 215 GLU A C 1
ATOM 1709 O O . GLU A 1 215 ? -42.797 -0.439 53.624 1.00 71.50 215 GLU A O 1
ATOM 1714 N N . LYS A 1 216 ? -41.609 -1.371 55.277 1.00 75.56 216 LYS A N 1
ATOM 1715 C CA . LYS A 1 216 ? -41.563 -0.155 56.109 1.00 75.56 216 LYS A CA 1
ATOM 1716 C C . LYS A 1 216 ? -40.658 0.927 55.541 1.00 75.56 216 LYS A C 1
ATOM 1718 O O . LYS A 1 216 ? -40.907 2.110 55.760 1.00 75.56 216 LYS A O 1
ATOM 1723 N N . GLU A 1 217 ? -39.585 0.546 54.859 1.00 77.50 217 GLU A N 1
ATOM 1724 C CA . GLU A 1 217 ? -38.685 1.494 54.208 1.00 77.50 217 GLU A CA 1
ATOM 1725 C C . GLU A 1 217 ? -39.347 2.106 52.968 1.00 77.50 217 GLU A C 1
ATOM 1727 O O . GLU A 1 217 ? -39.305 3.324 52.794 1.00 77.50 217 GLU A O 1
ATOM 1732 N N . ILE A 1 218 ? -40.067 1.293 52.190 1.00 72.00 218 ILE A N 1
ATOM 1733 C CA . ILE A 1 218 ? -40.914 1.746 51.082 1.00 72.00 218 ILE A CA 1
ATOM 1734 C C . ILE A 1 218 ? -42.059 2.625 51.606 1.00 72.00 218 ILE A C 1
ATOM 1736 O O . ILE A 1 218 ? -42.296 3.698 51.057 1.00 72.00 218 ILE A O 1
ATOM 1740 N N . GLU A 1 219 ? -42.725 2.249 52.701 1.00 72.88 219 GLU A N 1
ATOM 1741 C CA . GLU A 1 219 ? -43.777 3.060 53.332 1.00 72.88 219 GLU A CA 1
ATOM 1742 C C . GLU A 1 219 ? -43.237 4.409 53.832 1.00 72.88 219 GLU A C 1
ATOM 1744 O O . GLU A 1 219 ? -43.878 5.446 53.654 1.00 72.88 219 GLU A O 1
ATOM 1749 N N . LYS A 1 220 ? -42.025 4.424 54.398 1.00 76.50 220 LYS A N 1
ATOM 1750 C CA . LYS A 1 220 ? -41.365 5.649 54.859 1.00 76.50 220 LYS A CA 1
ATOM 1751 C C . LYS A 1 220 ? -40.968 6.563 53.699 1.00 76.50 220 LYS A C 1
ATOM 1753 O O . LYS A 1 220 ? -41.170 7.769 53.808 1.00 76.50 220 LYS A O 1
ATOM 1758 N N . LEU A 1 221 ?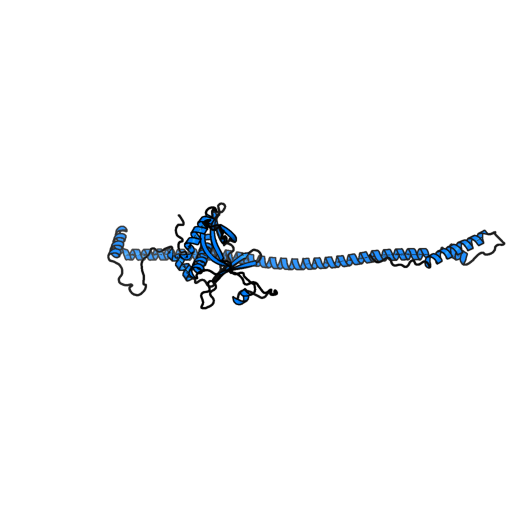 -40.452 6.009 52.600 1.00 72.19 221 LEU A N 1
ATOM 1759 C CA . LEU A 1 221 ? -40.168 6.772 51.381 1.00 72.19 221 LEU A CA 1
ATOM 1760 C C . LEU A 1 221 ? -41.464 7.333 50.780 1.00 72.19 221 LEU A C 1
ATOM 1762 O O . LEU A 1 221 ? -41.537 8.519 50.478 1.00 72.19 221 LEU A O 1
ATOM 1766 N N . LEU A 1 222 ? -42.529 6.535 50.684 1.00 69.12 222 LEU A N 1
ATOM 1767 C CA . LEU A 1 222 ? -43.832 6.993 50.187 1.00 69.12 222 LEU A CA 1
ATOM 1768 C C . LEU A 1 222 ? -44.455 8.086 51.078 1.00 69.12 222 LEU A C 1
ATOM 1770 O O . LEU A 1 222 ? -45.040 9.038 50.559 1.00 69.12 222 LEU A O 1
ATOM 1774 N N . GLN A 1 223 ? -44.277 8.012 52.401 1.00 69.56 223 GLN A N 1
ATOM 1775 C CA . GLN A 1 223 ? -44.666 9.081 53.329 1.00 69.56 223 GLN A CA 1
ATOM 1776 C C . GLN A 1 223 ? -43.795 10.336 53.197 1.00 69.56 223 GLN A C 1
ATOM 1778 O O . GLN A 1 223 ? -44.327 11.443 53.270 1.00 69.56 223 GLN A O 1
ATOM 1783 N N . GLU A 1 224 ? -42.485 10.192 52.977 1.00 71.12 224 GLU A N 1
ATOM 1784 C CA . GLU A 1 224 ? -41.565 11.315 52.738 1.00 71.12 224 GLU A CA 1
ATOM 1785 C C . GLU A 1 224 ? -41.937 12.086 51.461 1.00 71.12 224 GLU A C 1
ATOM 1787 O O . GLU A 1 224 ? -41.884 13.316 51.441 1.00 71.12 224 GLU A O 1
ATOM 1792 N N . TYR A 1 225 ? -42.431 11.379 50.441 1.00 63.47 225 TYR A N 1
ATOM 1793 C CA . TYR A 1 225 ? -42.992 11.966 49.221 1.00 63.47 225 TYR A CA 1
ATOM 1794 C C . TYR A 1 225 ? -44.485 12.361 49.332 1.00 63.47 225 TYR A C 1
ATOM 1796 O O . TYR A 1 225 ? -45.064 12.839 48.356 1.00 63.47 225 TYR A O 1
ATOM 1804 N N . GLY A 1 226 ? -45.118 12.237 50.507 1.00 62.19 226 GLY A N 1
ATOM 1805 C CA . GLY A 1 226 ? -46.478 12.738 50.772 1.00 62.19 226 GLY A CA 1
ATOM 1806 C C . GLY A 1 226 ? -47.614 11.949 50.102 1.00 62.19 226 GLY A C 1
ATOM 1807 O O . GLY A 1 226 ? -48.645 12.527 49.732 1.00 62.19 226 GLY A O 1
ATOM 1808 N N . MET A 1 227 ? -47.436 10.639 49.920 1.00 59.91 227 MET A N 1
ATOM 1809 C CA . MET A 1 227 ? -48.353 9.777 49.170 1.00 59.91 227 MET A CA 1
ATOM 1810 C C . MET A 1 227 ? -49.204 8.889 50.095 1.00 59.91 227 MET A C 1
ATOM 1812 O O . MET A 1 227 ? -48.683 8.074 50.846 1.00 59.91 227 MET A O 1
ATOM 1816 N N . ASP A 1 228 ? -50.532 9.017 50.007 1.00 57.62 228 ASP A N 1
ATOM 1817 C CA . ASP A 1 228 ? -51.493 8.084 50.615 1.00 57.62 228 ASP A CA 1
ATOM 1818 C C . ASP A 1 228 ? -51.691 6.863 49.698 1.00 57.62 228 ASP A C 1
ATOM 1820 O O . ASP A 1 228 ? -51.615 7.000 48.479 1.00 57.62 228 ASP A O 1
ATOM 1824 N N . LEU A 1 229 ? -52.026 5.688 50.243 1.00 56.81 229 LEU A N 1
ATOM 1825 C CA . LEU A 1 229 ? -52.198 4.419 49.499 1.00 56.81 229 LEU A CA 1
ATOM 1826 C C . LEU A 1 229 ? -53.147 4.507 48.279 1.00 56.81 229 LEU A C 1
ATOM 1828 O O . LEU A 1 229 ? -52.956 3.796 47.297 1.00 56.81 229 LEU A O 1
ATOM 1832 N N . CYS A 1 230 ? -54.125 5.421 48.284 1.00 55.50 230 CYS A N 1
ATOM 1833 C CA . CYS A 1 230 ? -55.012 5.674 47.136 1.00 55.50 230 CYS A CA 1
ATOM 1834 C C . CYS A 1 230 ? -54.374 6.509 46.004 1.00 55.50 230 CYS A C 1
ATOM 1836 O O . CYS A 1 230 ? -54.960 6.623 44.932 1.00 55.50 230 CYS A O 1
ATOM 1838 N N . LYS A 1 231 ? -53.196 7.105 46.217 1.00 61.31 231 LYS A N 1
ATOM 1839 C CA . LYS A 1 231 ? -52.430 7.876 45.220 1.00 61.31 231 LYS A CA 1
ATOM 1840 C C . LYS A 1 231 ? -51.353 7.036 44.528 1.00 61.31 231 LYS A C 1
ATOM 1842 O O . LYS A 1 231 ? -50.811 7.477 43.520 1.00 61.31 231 LYS A O 1
ATOM 1847 N N . ALA A 1 232 ? -51.066 5.832 45.032 1.00 69.94 232 ALA A N 1
ATOM 1848 C CA . ALA A 1 232 ? -50.078 4.929 44.446 1.00 69.94 232 ALA A CA 1
ATOM 1849 C C . ALA A 1 232 ? -50.472 4.483 43.027 1.00 69.94 232 ALA A C 1
ATOM 1851 O O . ALA A 1 232 ? -49.636 4.517 42.134 1.00 69.94 232 ALA A O 1
ATOM 1852 N N . ALA A 1 233 ? -51.754 4.172 42.795 1.00 73.00 233 ALA A N 1
ATOM 1853 C CA . ALA A 1 233 ? -52.255 3.802 41.468 1.00 73.00 233 ALA A CA 1
ATOM 1854 C C . ALA A 1 233 ? -52.132 4.956 40.452 1.00 73.00 233 ALA A C 1
ATOM 1856 O O . ALA A 1 233 ? -51.685 4.749 39.330 1.00 73.00 233 ALA A O 1
ATOM 1857 N N . ASN A 1 234 ? -52.443 6.188 40.867 1.00 77.81 234 ASN A N 1
ATOM 1858 C CA . ASN A 1 234 ? -52.309 7.371 40.009 1.00 77.81 234 ASN A CA 1
ATOM 1859 C C . ASN A 1 234 ? -50.837 7.699 39.708 1.00 77.81 234 ASN A C 1
ATOM 1861 O O . ASN A 1 234 ? -50.513 8.223 38.645 1.00 77.81 234 ASN A O 1
ATOM 1865 N N . PHE A 1 235 ? -49.935 7.407 40.644 1.00 75.69 235 PHE A N 1
ATOM 1866 C CA . PHE A 1 235 ? -48.499 7.578 40.446 1.00 75.69 235 PHE A CA 1
ATOM 1867 C C . PHE A 1 235 ? -47.916 6.506 39.528 1.00 75.69 235 PHE A C 1
ATOM 1869 O O . PHE A 1 235 ? -47.110 6.828 38.664 1.00 75.69 235 PHE A O 1
ATOM 1876 N N . GLU A 1 236 ? -48.364 5.259 39.656 1.00 82.94 236 GLU A N 1
ATOM 1877 C CA . GLU A 1 236 ? -48.029 4.184 38.721 1.00 82.94 236 GLU A CA 1
ATOM 1878 C C . GLU A 1 236 ? -48.506 4.515 37.298 1.00 82.94 236 GLU A C 1
ATOM 1880 O O . GLU A 1 236 ? -47.761 4.312 36.343 1.00 82.94 236 GLU A O 1
ATOM 1885 N N . GLU A 1 237 ? -49.709 5.077 37.151 1.00 85.44 237 GLU A N 1
ATOM 1886 C CA . GLU A 1 237 ? -50.221 5.577 35.868 1.00 85.44 237 GLU A CA 1
ATOM 1887 C C . GLU A 1 237 ? -49.367 6.735 35.330 1.00 85.44 237 GLU A C 1
ATOM 1889 O O . GLU A 1 237 ? -48.928 6.688 34.185 1.00 85.44 237 GLU A O 1
ATOM 1894 N N . THR A 1 238 ? -49.010 7.709 36.174 1.00 85.38 238 THR A N 1
ATOM 1895 C CA . THR A 1 238 ? -48.132 8.827 35.777 1.00 85.38 238 THR A CA 1
ATOM 1896 C C . THR A 1 238 ? -46.740 8.344 35.353 1.00 85.38 238 THR A C 1
ATOM 1898 O O . THR A 1 238 ? -46.200 8.824 34.361 1.00 85.38 238 THR A O 1
ATOM 1901 N N . LEU A 1 239 ? -46.159 7.373 36.066 1.00 87.38 239 LEU A N 1
ATOM 1902 C CA . LEU A 1 239 ? -44.872 6.776 35.706 1.00 87.38 239 LEU A CA 1
ATOM 1903 C C . LEU A 1 239 ? -44.961 5.967 34.411 1.00 87.38 239 LEU A C 1
ATOM 1905 O O . LEU A 1 239 ? -44.031 6.011 33.610 1.00 87.38 239 LEU A O 1
ATOM 1909 N N . ARG A 1 240 ? -46.063 5.243 34.178 1.00 91.38 240 ARG A N 1
ATOM 1910 C CA . ARG A 1 240 ? -46.296 4.553 32.900 1.00 91.38 240 ARG A CA 1
ATOM 1911 C C . ARG A 1 240 ? -46.381 5.540 31.745 1.00 91.38 240 ARG A C 1
ATOM 1913 O O . ARG A 1 240 ? -45.766 5.292 30.712 1.00 91.38 240 ARG A O 1
ATOM 1920 N N . ASP A 1 241 ? -47.082 6.651 31.933 1.00 92.19 241 ASP A N 1
ATOM 1921 C CA . ASP A 1 241 ? -47.195 7.699 30.922 1.00 92.19 241 ASP A CA 1
ATOM 1922 C C . ASP A 1 241 ? -45.848 8.396 30.673 1.00 92.19 241 ASP A C 1
ATOM 1924 O O . ASP A 1 241 ? -45.488 8.6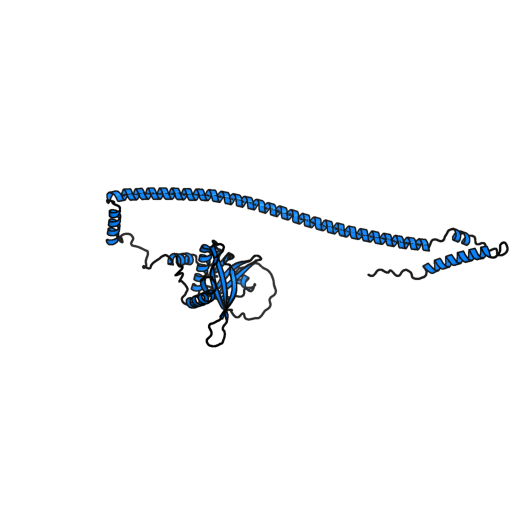52 29.523 1.00 92.19 241 ASP A O 1
ATOM 1928 N N . GLU A 1 242 ? -45.060 8.650 31.723 1.00 92.50 242 GLU A N 1
ATOM 1929 C CA . GLU A 1 242 ? -43.718 9.229 31.604 1.00 92.50 242 GLU A CA 1
ATOM 1930 C C . GLU A 1 242 ? -42.745 8.274 30.896 1.00 92.50 242 GLU A C 1
ATOM 1932 O O . GLU A 1 242 ? -42.012 8.694 29.999 1.00 92.50 242 GLU A O 1
ATOM 1937 N N . ILE A 1 243 ? -42.781 6.979 31.220 1.00 94.38 243 ILE A N 1
ATOM 1938 C CA . ILE A 1 243 ? -41.992 5.954 30.525 1.00 94.38 243 ILE A CA 1
ATOM 1939 C C . ILE A 1 243 ? -42.424 5.855 29.061 1.00 94.38 243 ILE A C 1
ATOM 1941 O O . ILE A 1 243 ? -41.564 5.878 28.187 1.00 94.38 243 ILE A O 1
ATOM 1945 N N . ALA A 1 244 ? -43.724 5.825 28.765 1.00 93.88 244 ALA A N 1
ATOM 1946 C CA . ALA A 1 244 ? -44.221 5.783 27.391 1.00 93.88 244 ALA A CA 1
ATOM 1947 C C . ALA A 1 244 ? -43.805 7.031 26.589 1.00 93.88 244 ALA A C 1
ATOM 1949 O O . ALA A 1 244 ? -43.440 6.931 25.413 1.00 93.88 244 ALA A O 1
ATOM 1950 N N . ALA A 1 245 ? -43.799 8.208 27.222 1.00 94.62 245 ALA A N 1
ATOM 1951 C CA . ALA A 1 245 ? -43.303 9.439 26.614 1.00 94.62 245 ALA A CA 1
ATOM 1952 C C . ALA A 1 245 ? -41.787 9.383 26.351 1.00 94.62 245 ALA A C 1
ATOM 1954 O O . ALA A 1 245 ? -41.337 9.787 25.275 1.00 94.62 245 ALA A O 1
ATOM 1955 N N . LEU A 1 246 ? -41.000 8.848 27.291 1.00 94.31 246 LEU A N 1
ATOM 1956 C CA . LEU A 1 246 ? -39.553 8.665 27.137 1.00 94.31 246 LEU A CA 1
ATOM 1957 C C . LEU A 1 246 ? -39.207 7.608 26.085 1.00 94.31 246 LEU A C 1
ATOM 1959 O O . LEU A 1 246 ? -38.289 7.811 25.295 1.00 94.31 246 LEU A O 1
ATOM 1963 N N . GLU A 1 247 ? -39.948 6.506 26.023 1.00 94.06 247 GLU A N 1
ATOM 1964 C CA . GLU A 1 247 ? -39.811 5.488 24.981 1.00 94.06 247 GLU A CA 1
ATOM 1965 C C . GLU A 1 247 ? -40.148 6.068 23.606 1.00 94.06 247 GLU A C 1
ATOM 1967 O O . GLU A 1 247 ? -39.387 5.876 22.657 1.00 94.06 247 GLU A O 1
ATOM 1972 N N . GLY A 1 248 ? -41.220 6.859 23.501 1.00 94.50 248 GLY A N 1
ATOM 1973 C CA . GLY A 1 248 ? -41.567 7.583 22.279 1.00 94.50 248 GLY A CA 1
ATOM 1974 C C . GLY A 1 248 ? -40.474 8.564 21.842 1.00 94.50 248 GLY A C 1
ATOM 1975 O O . GLY A 1 248 ? -40.087 8.578 20.670 1.00 94.50 248 GLY A O 1
ATOM 1976 N N . ALA A 1 249 ? -39.924 9.337 22.781 1.00 92.50 249 ALA A N 1
ATOM 1977 C CA . ALA A 1 249 ? -38.815 10.253 22.521 1.00 92.50 249 ALA A CA 1
ATOM 1978 C C . ALA A 1 249 ? -37.537 9.509 22.097 1.00 92.50 249 ALA A C 1
ATOM 1980 O O . ALA A 1 249 ? -36.878 9.918 21.142 1.00 92.50 249 ALA A O 1
ATOM 1981 N N . ASN A 1 250 ? -37.219 8.384 22.744 1.00 91.06 250 ASN A N 1
ATOM 1982 C CA . ASN A 1 250 ? -36.070 7.547 22.403 1.00 91.06 250 ASN A CA 1
ATOM 1983 C C . ASN A 1 250 ? -36.211 6.916 21.016 1.00 91.06 250 ASN A C 1
ATOM 1985 O O . ASN A 1 250 ? -35.259 6.936 20.238 1.00 91.06 250 ASN A O 1
ATOM 1989 N N . VAL A 1 251 ? -37.389 6.389 20.670 1.00 93.81 251 VAL A N 1
ATOM 1990 C CA . VAL A 1 251 ? -37.657 5.850 19.328 1.00 93.81 251 VAL A CA 1
ATOM 1991 C C . VAL A 1 251 ? -37.524 6.947 18.276 1.00 93.81 251 VAL A C 1
ATOM 1993 O O . VAL A 1 251 ? -36.918 6.715 17.230 1.00 93.81 251 VAL A O 1
ATOM 1996 N N . HIS A 1 252 ? -38.032 8.152 18.548 1.00 90.06 252 HIS A N 1
ATOM 1997 C CA .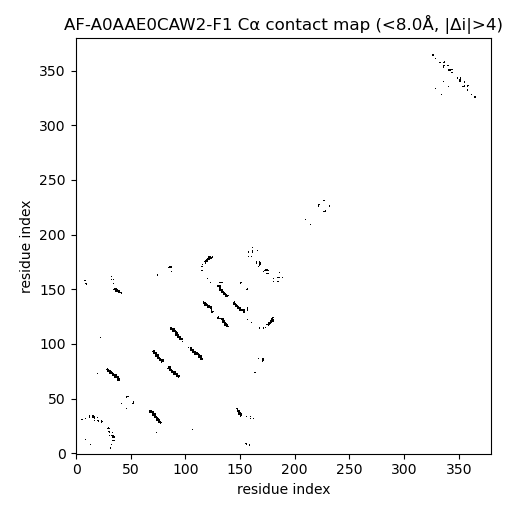 HIS A 1 252 ? -37.899 9.274 17.623 1.00 90.06 252 HIS A CA 1
ATOM 1998 C C . HIS A 1 252 ? -36.437 9.700 17.437 1.00 90.06 252 HIS A C 1
ATOM 2000 O O . HIS A 1 252 ? -35.982 9.815 16.300 1.00 90.06 252 HIS A O 1
ATOM 2006 N N . ALA A 1 253 ? -35.678 9.827 18.529 1.00 90.56 253 ALA A N 1
ATOM 2007 C CA . ALA A 1 253 ? -34.254 10.146 18.483 1.00 90.56 253 ALA A CA 1
ATOM 2008 C C . ALA A 1 253 ? -33.446 9.070 17.734 1.00 90.56 253 ALA A C 1
ATOM 2010 O O . ALA A 1 253 ? -32.570 9.397 16.933 1.00 90.56 253 ALA A O 1
ATOM 2011 N N . LEU A 1 254 ? -33.766 7.784 17.928 1.00 89.19 254 LEU A N 1
ATOM 2012 C CA . LEU A 1 254 ? -33.134 6.682 17.195 1.00 89.19 254 LEU A CA 1
ATOM 2013 C C . LEU A 1 254 ? -33.470 6.713 15.699 1.00 89.19 254 LEU A C 1
ATOM 2015 O O . LEU A 1 254 ? -32.587 6.483 14.871 1.00 89.19 254 LEU A O 1
ATOM 2019 N N . LEU A 1 255 ? -34.721 7.011 15.340 1.00 89.69 255 LEU A N 1
ATOM 2020 C CA . LEU A 1 255 ? -35.145 7.139 13.945 1.00 89.69 255 LEU A CA 1
ATOM 2021 C C . LEU A 1 255 ? -34.471 8.325 13.249 1.00 89.69 255 LEU A C 1
ATOM 2023 O O . LEU A 1 255 ? -34.026 8.180 12.110 1.00 89.69 255 LEU A O 1
ATOM 2027 N N . GLU A 1 256 ? -34.358 9.469 13.922 1.00 89.12 256 GLU A N 1
ATOM 2028 C CA . GLU A 1 256 ? -33.675 10.654 13.396 1.00 89.12 256 GLU A CA 1
ATOM 2029 C C . GLU A 1 256 ? -32.179 10.377 13.183 1.00 89.12 256 GLU A C 1
ATOM 2031 O O . GLU A 1 256 ? -31.677 10.552 12.069 1.00 89.12 256 GLU A O 1
ATOM 2036 N N . CYS A 1 257 ? -31.501 9.793 14.180 1.00 86.69 257 CYS A N 1
ATOM 2037 C CA . CYS A 1 257 ? -30.112 9.340 14.046 1.00 86.69 257 CYS A CA 1
ATOM 2038 C C . CYS A 1 257 ? -29.939 8.379 12.861 1.00 86.69 257 CYS A C 1
ATOM 2040 O O . CYS A 1 257 ? -28.996 8.492 12.079 1.00 86.69 257 CYS A O 1
ATOM 2042 N N . HIS A 1 258 ? -30.862 7.429 12.689 1.00 87.75 258 HIS A N 1
ATOM 2043 C CA . HIS A 1 258 ? -30.803 6.470 11.590 1.00 87.75 258 HIS A CA 1
ATOM 2044 C C . HIS A 1 258 ? -30.931 7.148 10.215 1.00 87.75 258 HIS A C 1
ATOM 2046 O O . HIS A 1 258 ? -30.231 6.765 9.274 1.00 87.75 258 HIS A O 1
ATOM 2052 N N . GLN A 1 259 ? -31.785 8.166 10.075 1.00 84.31 259 GLN A N 1
ATOM 2053 C CA . GLN A 1 259 ? -31.918 8.924 8.826 1.00 84.31 259 GLN A CA 1
ATOM 2054 C C . GLN A 1 259 ? -30.659 9.730 8.495 1.00 84.31 259 GLN A C 1
ATOM 2056 O O . GLN A 1 259 ? -30.241 9.769 7.335 1.00 84.31 259 GLN A O 1
ATOM 2061 N N . GLU A 1 260 ? -30.034 10.354 9.492 1.00 83.31 260 GLU A N 1
ATOM 2062 C CA . GLU A 1 260 ? -28.773 11.074 9.302 1.00 83.31 260 GLU A CA 1
ATOM 2063 C C . GLU A 1 260 ? -27.632 10.127 8.915 1.00 83.31 260 GLU A C 1
ATOM 2065 O O . GLU A 1 260 ? -26.921 10.376 7.937 1.00 83.31 260 GLU A O 1
ATOM 2070 N N . HIS A 1 261 ? -27.514 8.988 9.602 1.00 87.88 261 HIS A N 1
ATOM 2071 C CA . HIS A 1 261 ? -26.540 7.951 9.261 1.00 87.88 261 HIS A CA 1
ATOM 2072 C C . HIS A 1 261 ? -26.748 7.402 7.846 1.00 87.88 261 HIS A C 1
ATOM 2074 O O . HIS A 1 261 ? -25.776 7.172 7.126 1.00 87.88 261 HIS A O 1
ATOM 2080 N N . HIS A 1 262 ? -28.000 7.229 7.414 1.00 92.75 262 HIS A N 1
ATOM 2081 C CA . HIS A 1 262 ? -28.306 6.748 6.070 1.00 92.75 262 HIS A CA 1
ATOM 2082 C C . HIS A 1 262 ? -27.799 7.701 4.980 1.00 92.75 262 HIS A C 1
ATOM 2084 O O . HIS A 1 262 ? -27.196 7.244 4.010 1.00 92.75 262 HIS A O 1
ATOM 2090 N N . LYS A 1 263 ? -27.955 9.019 5.168 1.00 90.12 263 LYS A N 1
ATOM 2091 C CA . LYS A 1 263 ? -27.430 10.035 4.236 1.00 90.12 263 LYS A CA 1
ATOM 2092 C C . LYS A 1 263 ? -25.907 9.979 4.138 1.00 90.12 263 LYS A C 1
ATOM 2094 O O . LYS A 1 263 ? -25.357 10.020 3.041 1.00 90.12 263 LYS A O 1
ATOM 2099 N N . VAL A 1 264 ? -25.216 9.852 5.273 1.00 92.81 264 VAL A N 1
ATOM 2100 C CA . VAL A 1 264 ? -23.749 9.708 5.287 1.00 92.81 264 VAL A CA 1
ATOM 2101 C C . VAL A 1 264 ? -23.331 8.435 4.555 1.00 92.81 264 VAL A C 1
ATOM 2103 O O . VAL A 1 264 ? -22.407 8.462 3.746 1.00 92.81 264 VAL A O 1
ATOM 2106 N N . LEU A 1 265 ? -24.038 7.331 4.782 1.00 94.44 265 LEU A N 1
ATOM 2107 C CA . LEU A 1 265 ? -23.764 6.054 4.133 1.00 94.44 265 LEU A CA 1
ATOM 2108 C C . LEU A 1 265 ? -23.994 6.115 2.613 1.00 94.44 265 LEU A C 1
ATOM 2110 O O . LEU A 1 265 ? -23.218 5.536 1.855 1.00 94.44 265 LEU A O 1
ATOM 2114 N N . GLU A 1 266 ? -25.011 6.842 2.151 1.00 95.56 266 GLU A N 1
ATOM 2115 C CA . GLU A 1 266 ? -25.251 7.087 0.725 1.00 95.56 266 GLU A CA 1
ATOM 2116 C C . GLU A 1 266 ? -24.141 7.939 0.093 1.00 95.56 266 GLU A C 1
ATOM 2118 O O . GLU A 1 266 ? -23.629 7.594 -0.973 1.00 95.56 266 GLU A O 1
ATOM 2123 N N . LEU A 1 267 ? -23.693 8.996 0.778 1.00 95.88 267 LEU A N 1
ATOM 2124 C CA . LEU A 1 267 ? -22.559 9.809 0.332 1.00 95.88 267 LEU A CA 1
ATOM 2125 C C . LEU A 1 267 ? -21.265 8.991 0.255 1.00 95.88 267 LEU A C 1
ATOM 2127 O O . LEU A 1 267 ? -20.517 9.126 -0.712 1.00 95.88 267 LEU A O 1
ATOM 2131 N N . VAL A 1 268 ? -21.015 8.114 1.231 1.00 96.12 268 VAL A N 1
ATOM 2132 C CA . VAL A 1 268 ? -19.855 7.209 1.220 1.00 96.12 268 VAL A CA 1
ATOM 2133 C C . VAL A 1 268 ? -19.944 6.223 0.057 1.00 96.12 268 VAL A C 1
ATOM 2135 O O . VAL A 1 268 ? -18.954 6.033 -0.643 1.00 96.12 268 VAL A O 1
ATOM 2138 N N . LYS A 1 269 ? -21.122 5.648 -0.212 1.00 96.69 269 LYS A N 1
ATOM 2139 C CA . LYS A 1 269 ? -21.333 4.785 -1.386 1.00 96.69 269 LYS A CA 1
ATOM 2140 C C . LYS A 1 269 ? -21.105 5.534 -2.698 1.00 96.69 269 LYS A C 1
ATOM 2142 O O . LYS A 1 269 ? -20.464 5.001 -3.594 1.00 96.69 269 LYS A O 1
ATOM 2147 N N . SER A 1 270 ? -21.585 6.771 -2.806 1.00 96.94 270 SER A N 1
ATOM 2148 C CA . SER A 1 270 ? -21.349 7.618 -3.981 1.00 96.94 270 SER A CA 1
ATOM 2149 C C . SER A 1 270 ? -19.859 7.928 -4.163 1.00 96.94 270 SER A C 1
ATOM 2151 O O . SER A 1 270 ? -19.318 7.797 -5.260 1.00 96.94 270 SER A O 1
ATOM 2153 N N . ALA A 1 271 ? -19.155 8.258 -3.077 1.00 97.56 271 ALA A N 1
ATOM 2154 C CA . ALA A 1 271 ? -17.709 8.458 -3.102 1.00 97.56 271 ALA A CA 1
ATOM 2155 C C . ALA A 1 271 ? -16.952 7.182 -3.501 1.00 97.56 271 ALA A C 1
ATOM 2157 O O . ALA A 1 271 ? -15.983 7.270 -4.250 1.00 97.56 271 ALA A O 1
ATOM 2158 N N . GLN A 1 272 ? -17.409 6.012 -3.048 1.00 97.25 272 GLN A N 1
ATOM 2159 C CA . GLN A 1 272 ? -16.847 4.722 -3.436 1.00 97.25 272 GLN A CA 1
ATOM 2160 C C . GLN A 1 272 ? -16.995 4.476 -4.943 1.00 97.25 272 GLN A C 1
ATOM 2162 O O . GLN A 1 272 ? -16.003 4.178 -5.594 1.00 97.25 272 GLN A O 1
ATOM 2167 N N . VAL A 1 273 ? -18.182 4.697 -5.514 1.00 97.69 273 VAL A N 1
ATOM 2168 C CA . VAL A 1 273 ? -18.399 4.560 -6.968 1.00 97.69 273 VAL A CA 1
ATOM 2169 C C . VAL A 1 273 ? -17.492 5.509 -7.759 1.00 97.69 273 VAL A C 1
ATOM 2171 O O . VAL A 1 273 ? -16.859 5.098 -8.725 1.00 97.69 273 VAL A O 1
ATOM 2174 N N . ASN A 1 274 ? -17.354 6.762 -7.318 1.00 96.94 274 ASN A N 1
ATOM 2175 C CA . ASN A 1 274 ? -16.462 7.720 -7.978 1.00 96.94 274 ASN A CA 1
ATOM 2176 C C . ASN A 1 274 ? -14.979 7.306 -7.898 1.00 96.94 274 ASN A C 1
ATOM 2178 O O . ASN A 1 274 ? -14.200 7.612 -8.804 1.00 96.94 274 ASN A O 1
ATOM 2182 N N . LEU A 1 275 ? -14.567 6.646 -6.810 1.00 97.69 275 LEU A N 1
ATOM 2183 C CA . LEU A 1 275 ? -13.216 6.098 -6.670 1.00 97.69 275 LEU A CA 1
ATOM 2184 C C . LEU A 1 275 ? -12.995 4.903 -7.600 1.00 97.69 275 LEU A C 1
ATOM 2186 O O . LEU A 1 275 ? -11.947 4.847 -8.242 1.00 97.69 275 LEU A O 1
ATOM 2190 N N . ASP A 1 276 ? -13.979 4.012 -7.718 1.00 97.62 276 ASP A N 1
ATOM 2191 C CA . ASP A 1 276 ? -13.932 2.870 -8.637 1.00 97.62 276 ASP A CA 1
ATOM 2192 C C . ASP A 1 276 ? -13.821 3.349 -10.098 1.00 97.62 276 ASP A C 1
ATOM 2194 O O . ASP A 1 276 ? -12.991 2.851 -10.867 1.00 97.62 276 ASP A O 1
ATOM 2198 N N . ASP A 1 277 ? -14.578 4.388 -10.469 1.00 97.94 277 ASP A N 1
ATOM 2199 C CA . ASP A 1 277 ? -14.459 5.033 -11.778 1.00 97.94 277 ASP A CA 1
ATOM 2200 C C . ASP A 1 277 ? -13.038 5.576 -11.981 1.00 97.94 277 ASP A C 1
ATOM 2202 O O . ASP A 1 277 ? -12.393 5.276 -12.989 1.00 97.94 277 ASP A O 1
ATOM 2206 N N . LEU A 1 278 ? -12.509 6.355 -11.029 1.00 97.50 278 LEU A N 1
ATOM 2207 C CA . LEU A 1 278 ? -11.146 6.898 -11.101 1.00 97.50 278 LEU A CA 1
ATOM 2208 C C . LEU A 1 278 ? -10.081 5.804 -11.236 1.00 97.50 278 LEU A C 1
ATOM 2210 O O . LEU A 1 278 ? -9.118 5.994 -11.982 1.00 97.50 278 LEU A O 1
ATOM 2214 N N . GLU A 1 279 ? -10.248 4.665 -10.567 1.00 97.38 279 GLU A N 1
ATOM 2215 C CA . GLU A 1 279 ? -9.365 3.509 -10.722 1.00 97.38 279 GLU A CA 1
ATOM 2216 C C . GLU A 1 279 ? -9.438 2.938 -12.145 1.00 97.38 279 GLU A C 1
ATOM 2218 O O . GLU A 1 279 ? -8.400 2.682 -12.765 1.00 97.38 279 GLU A O 1
ATOM 2223 N N . GLN A 1 280 ? -10.638 2.828 -12.721 1.00 97.50 280 GLN A N 1
ATOM 2224 C CA . GLN A 1 280 ? -10.808 2.411 -14.113 1.00 97.50 280 GLN A CA 1
ATOM 2225 C C . GLN A 1 280 ? -10.141 3.393 -15.087 1.00 97.50 280 GLN A C 1
ATOM 2227 O O . GLN A 1 280 ? -9.431 2.969 -16.009 1.00 97.50 280 GLN A O 1
ATOM 2232 N N . TRP A 1 281 ? -10.309 4.702 -14.878 1.00 97.81 281 TRP A N 1
ATOM 2233 C CA . TRP A 1 281 ? -9.627 5.731 -15.666 1.00 97.81 281 TRP A CA 1
ATOM 2234 C C . TRP A 1 281 ? -8.109 5.593 -15.550 1.00 97.81 281 TRP A C 1
ATOM 2236 O O . TRP A 1 281 ? -7.415 5.578 -16.572 1.00 97.81 281 TRP A O 1
ATOM 2246 N N . LEU A 1 282 ? -7.586 5.434 -14.332 1.00 98.00 282 LEU A N 1
ATOM 2247 C CA . LEU A 1 282 ? -6.159 5.242 -14.079 1.00 98.00 282 LEU A CA 1
ATOM 2248 C C . LEU A 1 282 ? -5.633 3.997 -14.805 1.00 98.00 282 LEU A C 1
ATOM 2250 O O . LEU A 1 282 ? -4.582 4.057 -15.447 1.00 98.00 282 LEU A O 1
ATOM 2254 N N . MET A 1 283 ? -6.385 2.896 -14.774 1.00 97.50 283 MET A N 1
ATOM 2255 C CA . MET A 1 283 ? -6.041 1.664 -15.478 1.00 97.50 283 MET A CA 1
ATOM 2256 C C . MET A 1 283 ? -5.963 1.894 -16.991 1.00 97.50 283 MET A C 1
ATOM 2258 O O . MET A 1 283 ? -4.956 1.551 -17.615 1.00 97.50 283 MET A O 1
ATOM 2262 N N . ILE A 1 284 ? -6.959 2.554 -17.588 1.00 97.62 284 ILE A N 1
ATOM 2263 C CA . ILE A 1 284 ? -6.956 2.885 -19.022 1.00 97.62 284 ILE A CA 1
ATOM 2264 C C . ILE A 1 284 ? -5.752 3.765 -19.380 1.00 97.62 284 ILE A C 1
ATOM 2266 O O . ILE A 1 284 ? -5.069 3.502 -20.375 1.00 97.62 284 ILE A O 1
ATOM 2270 N N . PHE A 1 285 ? -5.461 4.794 -18.583 1.00 98.00 285 PHE A N 1
ATOM 2271 C CA . PHE A 1 285 ? -4.308 5.662 -18.822 1.00 98.00 285 PHE A CA 1
ATOM 2272 C C . PHE A 1 285 ? -2.982 4.917 -18.673 1.00 98.00 285 PHE A C 1
ATOM 2274 O O . PHE A 1 285 ? -2.090 5.115 -19.495 1.00 98.00 285 PHE A O 1
ATOM 2281 N N . SER A 1 286 ? -2.859 4.016 -17.698 1.00 97.50 286 SER A N 1
ATOM 2282 C CA . SER A 1 286 ? -1.658 3.195 -17.516 1.00 97.50 286 SER A CA 1
ATOM 2283 C C . SER A 1 286 ? -1.379 2.306 -18.735 1.00 97.50 286 SER A C 1
ATOM 2285 O O . SER A 1 286 ? -0.243 2.234 -19.216 1.00 97.50 286 SER A O 1
ATOM 2287 N N . VAL A 1 287 ? -2.427 1.700 -19.305 1.00 97.38 287 VAL A N 1
ATOM 2288 C CA . VAL A 1 287 ? -2.330 0.881 -20.517 1.00 97.38 287 VAL A CA 1
ATOM 2289 C C . VAL A 1 287 ? -1.950 1.752 -21.711 1.00 97.38 287 VAL A C 1
ATOM 2291 O O . VAL A 1 287 ? -1.034 1.398 -22.454 1.00 97.38 287 VAL A O 1
ATOM 2294 N N . LYS A 1 288 ? -2.585 2.920 -21.871 1.00 97.25 288 LYS A N 1
ATOM 2295 C CA . LYS A 1 288 ? -2.247 3.870 -22.942 1.00 97.25 288 LYS A CA 1
ATOM 2296 C C . LYS A 1 288 ? -0.801 4.351 -22.847 1.00 97.25 288 LYS A C 1
ATOM 2298 O O . LYS A 1 288 ? -0.112 4.351 -23.858 1.00 97.25 288 LYS A O 1
ATOM 2303 N N . LEU A 1 289 ? -0.313 4.698 -21.657 1.00 97.69 289 LEU A N 1
ATOM 2304 C CA . LEU A 1 289 ? 1.079 5.112 -21.454 1.00 97.69 289 LEU A CA 1
ATOM 2305 C C . LEU A 1 289 ? 2.061 3.978 -21.751 1.00 97.69 289 LEU A C 1
ATOM 2307 O O . LEU A 1 289 ? 3.101 4.211 -22.359 1.00 97.69 289 LEU A O 1
ATOM 2311 N N . THR A 1 290 ? 1.718 2.745 -21.379 1.00 96.75 290 THR A N 1
ATOM 2312 C CA . THR A 1 290 ? 2.538 1.569 -21.701 1.00 96.75 290 THR A CA 1
ATOM 2313 C C . THR A 1 290 ? 2.592 1.328 -23.210 1.00 96.75 290 THR A C 1
ATOM 2315 O O . THR A 1 290 ? 3.664 1.052 -23.749 1.00 96.75 290 THR A O 1
ATOM 2318 N N . HIS A 1 291 ? 1.461 1.477 -23.904 1.00 97.62 291 HIS A N 1
ATOM 2319 C CA . HIS A 1 291 ? 1.406 1.389 -25.361 1.00 97.62 291 HIS A CA 1
ATOM 2320 C C . HIS A 1 291 ? 2.222 2.503 -26.020 1.00 97.62 291 HIS A C 1
ATOM 2322 O O . HIS A 1 291 ? 3.083 2.212 -26.840 1.00 97.62 291 HIS A O 1
ATOM 2328 N N . MET A 1 292 ? 2.028 3.759 -25.607 1.00 97.94 292 MET A N 1
ATOM 2329 C CA . MET A 1 292 ? 2.794 4.898 -26.122 1.00 97.94 292 MET A CA 1
ATOM 2330 C C . MET A 1 292 ? 4.296 4.726 -25.891 1.00 97.94 292 MET A C 1
ATOM 2332 O O . MET A 1 292 ? 5.084 5.037 -26.776 1.00 97.94 292 MET A O 1
ATOM 2336 N N . ARG A 1 293 ? 4.709 4.188 -24.738 1.00 97.62 293 ARG A N 1
ATOM 2337 C CA . ARG A 1 293 ? 6.114 3.858 -24.482 1.00 97.62 293 ARG A CA 1
ATOM 2338 C C . ARG A 1 293 ? 6.634 2.825 -25.478 1.00 97.62 293 ARG A C 1
ATOM 2340 O O . ARG A 1 293 ? 7.690 3.030 -26.061 1.00 97.62 293 ARG A O 1
ATOM 2347 N N . LYS A 1 294 ? 5.879 1.749 -25.706 1.00 96.94 294 LYS A N 1
ATOM 2348 C CA . LYS A 1 294 ? 6.249 0.725 -26.688 1.00 96.94 294 LYS A CA 1
ATOM 2349 C C . LYS A 1 294 ? 6.327 1.304 -28.103 1.00 96.94 294 LYS A C 1
ATOM 2351 O O . LYS A 1 294 ? 7.250 0.970 -28.838 1.00 96.94 294 LYS A O 1
ATOM 2356 N N . ASP A 1 295 ? 5.402 2.186 -28.472 1.00 97.88 295 ASP A N 1
ATOM 2357 C CA . ASP A 1 295 ? 5.434 2.874 -29.762 1.00 97.88 295 ASP A CA 1
ATOM 2358 C C . ASP A 1 295 ? 6.704 3.721 -29.895 1.00 97.88 295 ASP A C 1
ATOM 2360 O O . ASP A 1 295 ? 7.398 3.617 -30.906 1.00 97.88 295 ASP A O 1
ATOM 2364 N N . ILE A 1 296 ? 7.062 4.490 -28.861 1.00 97.12 296 ILE A N 1
ATOM 2365 C CA . ILE A 1 296 ? 8.303 5.278 -28.825 1.00 97.12 296 ILE A CA 1
ATOM 2366 C C . ILE A 1 296 ? 9.524 4.370 -29.001 1.00 97.12 296 ILE A C 1
ATOM 2368 O O . ILE A 1 296 ? 10.339 4.644 -29.879 1.00 97.12 296 ILE A O 1
ATOM 2372 N N . ASP A 1 297 ? 9.606 3.256 -28.269 1.00 97.56 297 ASP A N 1
ATOM 2373 C CA . ASP A 1 297 ? 10.718 2.303 -28.387 1.00 97.56 297 ASP A CA 1
ATOM 2374 C C . ASP A 1 297 ? 10.835 1.749 -29.826 1.00 97.56 297 ASP A C 1
ATOM 2376 O O . ASP A 1 297 ? 11.933 1.605 -30.376 1.00 97.56 297 ASP A O 1
ATOM 2380 N N . THR A 1 298 ? 9.702 1.467 -30.488 1.00 97.25 298 THR A N 1
ATOM 2381 C CA . THR A 1 298 ? 9.709 0.999 -31.887 1.00 97.25 298 THR A CA 1
ATOM 2382 C C . THR A 1 298 ? 10.144 2.083 -32.872 1.00 97.25 298 THR A C 1
ATOM 2384 O O . THR A 1 298 ? 10.874 1.786 -33.824 1.00 97.25 298 THR A O 1
ATOM 2387 N N . ILE A 1 299 ? 9.734 3.335 -32.650 1.00 97.12 299 ILE A N 1
ATOM 2388 C CA . ILE A 1 299 ? 10.140 4.483 -33.468 1.00 97.12 299 ILE A CA 1
ATOM 2389 C C . ILE A 1 299 ? 11.637 4.737 -33.292 1.00 97.12 299 ILE A C 1
ATOM 2391 O O . ILE A 1 299 ? 12.339 4.911 -34.286 1.00 97.12 299 ILE A O 1
ATOM 2395 N N . GLU A 1 300 ? 12.138 4.698 -32.060 1.00 97.50 300 GLU A N 1
ATOM 2396 C CA . GLU A 1 300 ? 13.547 4.921 -31.742 1.00 97.50 300 GLU A CA 1
ATOM 2397 C C . GLU A 1 300 ? 14.437 3.833 -32.353 1.00 97.50 300 GLU A C 1
ATOM 2399 O O . GLU A 1 300 ? 15.410 4.140 -33.045 1.00 97.50 300 GLU A O 1
ATOM 2404 N N . SER A 1 301 ? 14.052 2.558 -32.219 1.00 96.38 301 SER A N 1
ATOM 2405 C CA . SER A 1 301 ? 14.750 1.443 -32.870 1.00 96.38 301 SER A CA 1
ATOM 2406 C C . SER A 1 301 ? 14.766 1.586 -34.397 1.00 96.38 301 SER A C 1
ATOM 2408 O O . SER A 1 301 ? 15.806 1.402 -35.043 1.00 96.38 301 SER A O 1
ATOM 2410 N N . ARG A 1 302 ? 13.629 1.973 -34.995 1.00 97.12 302 ARG A N 1
ATOM 2411 C CA . ARG A 1 302 ? 13.539 2.227 -36.438 1.00 97.12 302 ARG A CA 1
ATOM 2412 C C . ARG A 1 302 ? 14.427 3.396 -36.859 1.00 97.12 302 ARG A C 1
ATOM 2414 O O . ARG A 1 302 ? 15.085 3.278 -37.892 1.00 97.12 302 ARG A O 1
ATOM 2421 N N . ASN A 1 303 ? 14.448 4.487 -36.099 1.00 97.38 303 ASN A N 1
ATOM 2422 C CA . ASN A 1 303 ? 15.259 5.657 -36.411 1.00 97.38 303 ASN A CA 1
ATOM 2423 C C . ASN A 1 303 ? 16.756 5.341 -36.307 1.00 97.38 303 ASN A C 1
ATOM 2425 O O . ASN A 1 303 ? 17.496 5.609 -37.246 1.00 97.38 303 ASN A O 1
ATOM 2429 N N . ASN A 1 304 ? 17.184 4.652 -35.246 1.00 97.25 304 ASN A N 1
ATOM 2430 C CA . ASN A 1 304 ? 18.571 4.207 -35.099 1.00 97.25 304 ASN A CA 1
ATOM 2431 C C . ASN A 1 304 ? 19.011 3.322 -36.282 1.00 97.25 304 ASN A C 1
ATOM 2433 O O . ASN A 1 304 ? 20.081 3.514 -36.859 1.00 97.25 304 ASN A O 1
ATOM 2437 N N . ARG A 1 305 ? 18.147 2.398 -36.728 1.00 97.06 305 ARG A N 1
ATOM 2438 C CA . ARG A 1 305 ? 18.420 1.582 -37.922 1.00 97.06 305 ARG A CA 1
ATOM 2439 C C . ARG A 1 305 ? 18.560 2.428 -39.190 1.00 97.06 305 ARG A C 1
ATOM 2441 O O . ARG A 1 305 ? 19.439 2.148 -40.001 1.00 97.06 305 ARG A O 1
ATOM 2448 N N . LEU A 1 306 ? 17.704 3.434 -39.373 1.00 97.38 306 LEU A N 1
ATOM 2449 C CA . LEU A 1 306 ? 17.777 4.344 -40.519 1.00 97.38 306 LEU A CA 1
ATOM 2450 C C . LEU A 1 306 ? 19.050 5.194 -40.487 1.00 97.38 306 LEU A C 1
ATOM 2452 O O . LEU A 1 306 ? 19.700 5.337 -41.518 1.00 97.38 306 LEU A O 1
ATOM 2456 N N . GLU A 1 307 ? 19.446 5.699 -39.321 1.00 96.81 307 GLU A N 1
ATOM 2457 C CA . GLU A 1 307 ? 20.698 6.439 -39.152 1.00 96.81 307 GLU A CA 1
ATOM 2458 C C . GLU A 1 307 ? 21.918 5.565 -39.446 1.00 96.81 307 GLU A C 1
ATOM 2460 O O . GLU A 1 307 ? 22.821 5.993 -40.166 1.00 96.81 307 GLU A O 1
ATOM 2465 N N . LEU A 1 308 ? 21.934 4.324 -38.952 1.00 96.56 308 LEU A N 1
ATOM 2466 C CA . LEU A 1 308 ? 22.994 3.365 -39.255 1.00 96.56 308 LEU A CA 1
ATOM 2467 C C . LEU A 1 308 ? 23.060 3.080 -40.760 1.00 96.56 308 LEU A C 1
ATOM 2469 O O . LEU A 1 308 ? 24.137 3.128 -41.352 1.00 96.56 308 LEU A O 1
ATOM 2473 N N . GLN A 1 309 ? 21.912 2.839 -41.398 1.00 96.88 309 GLN A N 1
ATOM 2474 C CA . GLN A 1 309 ? 21.840 2.627 -42.841 1.00 96.88 309 GLN A CA 1
ATOM 2475 C C . GLN A 1 309 ? 22.331 3.856 -43.616 1.00 96.88 309 GLN A C 1
ATOM 2477 O O . GLN A 1 309 ? 23.080 3.705 -44.576 1.00 96.88 309 GLN A O 1
ATOM 2482 N N . ALA A 1 310 ? 21.964 5.068 -43.196 1.00 96.50 310 ALA A N 1
ATOM 2483 C CA . ALA A 1 310 ? 22.427 6.303 -43.819 1.00 96.50 310 ALA A CA 1
ATOM 2484 C C . ALA A 1 310 ? 23.948 6.475 -43.679 1.00 96.50 310 ALA A C 1
ATOM 2486 O O . ALA A 1 310 ? 24.618 6.798 -44.661 1.00 96.50 310 ALA A O 1
ATOM 2487 N N . ARG A 1 311 ? 24.512 6.197 -42.495 1.00 96.81 311 ARG A N 1
ATOM 2488 C CA . ARG A 1 311 ? 25.967 6.218 -42.264 1.00 96.81 311 ARG A CA 1
ATOM 2489 C C . ARG A 1 311 ? 26.688 5.188 -43.131 1.00 96.81 311 ARG A C 1
ATOM 2491 O O . ARG A 1 311 ? 27.679 5.538 -43.770 1.00 96.81 311 ARG A O 1
ATOM 2498 N N . ASN A 1 312 ? 26.166 3.964 -43.205 1.00 96.19 312 ASN A N 1
ATOM 2499 C CA . ASN A 1 312 ? 26.729 2.894 -44.027 1.00 96.19 312 ASN A CA 1
ATOM 2500 C C . ASN A 1 312 ? 26.661 3.235 -45.514 1.00 96.19 312 ASN A C 1
ATOM 2502 O O . ASN A 1 312 ? 27.660 3.101 -46.209 1.00 96.19 312 ASN A O 1
ATOM 2506 N N . ASN A 1 313 ? 25.527 3.741 -45.997 1.00 96.81 313 ASN A N 1
ATOM 2507 C CA . ASN A 1 313 ? 25.377 4.166 -47.385 1.00 96.81 313 ASN A CA 1
ATOM 2508 C C . ASN A 1 313 ? 26.319 5.326 -47.722 1.00 96.81 313 ASN A C 1
ATOM 2510 O O . ASN A 1 313 ? 26.932 5.315 -48.781 1.00 96.81 313 ASN A O 1
ATOM 2514 N N . ALA A 1 314 ? 26.487 6.301 -46.825 1.00 96.38 314 ALA A N 1
ATOM 2515 C CA . ALA A 1 314 ? 27.438 7.392 -47.027 1.00 96.38 314 ALA A CA 1
ATOM 2516 C C . ALA A 1 314 ? 28.896 6.899 -47.041 1.00 96.38 314 ALA A C 1
ATOM 2518 O O . ALA A 1 314 ? 29.705 7.400 -47.820 1.00 96.38 314 ALA A O 1
ATOM 2519 N N . ALA A 1 315 ? 29.241 5.922 -46.197 1.00 95.06 315 ALA A N 1
ATOM 2520 C CA . ALA A 1 315 ? 30.560 5.292 -46.198 1.00 95.06 315 ALA A CA 1
ATOM 2521 C C . ALA A 1 315 ? 30.797 4.460 -47.467 1.00 95.06 315 ALA A C 1
ATOM 2523 O O . ALA A 1 315 ? 31.857 4.579 -48.075 1.00 95.06 315 ALA A O 1
ATOM 2524 N N . LEU A 1 316 ? 29.796 3.688 -47.899 1.00 95.75 316 LEU A N 1
ATOM 2525 C CA . LEU A 1 316 ? 29.830 2.903 -49.129 1.00 95.75 316 LEU A CA 1
ATOM 2526 C C . LEU A 1 316 ? 29.964 3.805 -50.354 1.00 95.75 316 LEU A C 1
ATOM 2528 O O . LEU A 1 316 ? 30.801 3.541 -51.207 1.00 95.75 316 LEU A O 1
ATOM 2532 N N . LEU A 1 317 ? 29.183 4.887 -50.424 1.00 96.00 317 LEU A N 1
ATOM 2533 C CA . LEU A 1 317 ? 29.290 5.879 -51.491 1.00 96.00 317 LEU A CA 1
ATOM 2534 C C . LEU A 1 317 ? 30.686 6.493 -51.526 1.00 96.00 317 LEU A C 1
ATOM 2536 O O . LEU A 1 317 ? 31.261 6.566 -52.602 1.00 96.00 317 LEU A O 1
ATOM 2540 N N . ARG A 1 318 ? 31.258 6.860 -50.370 1.00 94.31 318 ARG A N 1
ATOM 2541 C CA . ARG A 1 318 ? 32.637 7.364 -50.292 1.00 94.31 318 ARG A CA 1
ATOM 2542 C C . ARG A 1 318 ? 33.652 6.344 -50.806 1.00 94.31 318 ARG A C 1
ATOM 2544 O O . ARG A 1 318 ? 34.472 6.687 -51.650 1.00 94.31 318 ARG A O 1
ATOM 2551 N N . ALA A 1 319 ? 33.571 5.099 -50.344 1.00 91.62 319 ALA A N 1
ATOM 2552 C CA . ALA A 1 319 ? 34.456 4.031 -50.802 1.00 91.62 319 ALA A CA 1
ATOM 2553 C C . ALA A 1 319 ? 34.319 3.790 -52.315 1.00 91.62 319 ALA A C 1
ATOM 2555 O O . ALA A 1 319 ? 35.322 3.652 -53.010 1.00 91.62 319 ALA A O 1
ATOM 2556 N N . LEU A 1 320 ? 33.089 3.808 -52.836 1.00 91.12 320 LEU A N 1
ATOM 2557 C CA . LEU A 1 320 ? 32.816 3.656 -54.260 1.00 91.12 320 LEU A CA 1
ATOM 2558 C C . LEU A 1 320 ? 33.357 4.837 -55.071 1.00 91.12 320 LEU A C 1
ATOM 2560 O O . LEU A 1 320 ? 33.987 4.606 -56.094 1.00 91.12 320 LEU A O 1
ATOM 2564 N N . THR A 1 321 ? 33.166 6.083 -54.623 1.00 91.12 321 THR A N 1
ATOM 2565 C CA . THR A 1 321 ? 33.736 7.258 -55.302 1.00 91.12 321 THR A CA 1
ATOM 2566 C C . THR A 1 321 ? 35.255 7.193 -55.328 1.00 91.12 321 THR A C 1
ATOM 2568 O O . THR A 1 321 ? 35.841 7.393 -56.381 1.00 91.12 321 THR A O 1
ATOM 2571 N N . THR A 1 322 ? 35.893 6.798 -54.221 1.00 87.25 322 THR A N 1
ATOM 2572 C CA . THR A 1 322 ? 37.347 6.608 -54.171 1.00 87.25 322 THR A CA 1
ATOM 2573 C C . THR A 1 322 ? 37.801 5.517 -55.141 1.00 87.25 322 THR A C 1
ATOM 2575 O O . THR A 1 322 ? 38.775 5.707 -55.862 1.00 87.25 322 THR A O 1
ATOM 2578 N N . LEU A 1 323 ? 37.077 4.396 -55.220 1.00 84.38 323 LEU A N 1
ATOM 2579 C CA . LEU A 1 323 ? 37.380 3.331 -56.176 1.00 84.38 323 LEU A CA 1
ATOM 2580 C C . LEU A 1 323 ? 37.227 3.802 -57.630 1.00 84.38 323 LEU A C 1
ATOM 2582 O O . LEU A 1 323 ? 38.091 3.521 -58.456 1.00 84.38 323 LEU A O 1
ATOM 2586 N N . VAL A 1 324 ? 36.161 4.540 -57.942 1.00 86.31 324 VAL A N 1
ATOM 2587 C CA . VAL A 1 324 ? 35.938 5.113 -59.276 1.00 86.31 324 VAL A CA 1
ATOM 2588 C C . VAL A 1 324 ? 37.037 6.121 -59.618 1.00 86.31 324 VAL A C 1
ATOM 2590 O O . VAL A 1 324 ? 37.622 6.012 -60.688 1.00 86.31 324 VAL A O 1
ATOM 2593 N N . ASP A 1 325 ? 37.408 7.023 -58.710 1.00 82.00 325 ASP A N 1
ATOM 2594 C CA . ASP A 1 325 ? 38.515 7.973 -58.909 1.00 82.00 325 ASP A CA 1
ATOM 2595 C C . ASP A 1 325 ? 39.864 7.259 -59.116 1.00 82.00 325 ASP A C 1
ATOM 2597 O O . ASP A 1 325 ? 40.755 7.732 -59.836 1.00 82.00 325 ASP A O 1
ATOM 2601 N N . HIS A 1 326 ? 40.045 6.094 -58.490 1.00 78.06 326 HIS A N 1
ATOM 2602 C CA . HIS A 1 326 ? 41.211 5.257 -58.735 1.00 78.06 326 HIS A CA 1
ATOM 2603 C C . HIS A 1 326 ? 41.175 4.610 -60.124 1.00 78.06 326 HIS A C 1
ATOM 2605 O O . HIS A 1 326 ? 42.209 4.639 -60.794 1.00 78.06 326 HIS A O 1
ATOM 2611 N N . LEU A 1 327 ? 40.018 4.119 -60.574 1.00 75.12 327 LEU A N 1
ATOM 2612 C CA . LEU A 1 327 ? 39.833 3.418 -61.851 1.00 75.12 327 LEU A CA 1
ATOM 2613 C C . LEU A 1 327 ? 39.724 4.333 -63.081 1.00 75.12 327 LEU A C 1
ATOM 2615 O O . LEU A 1 327 ? 40.059 3.901 -64.182 1.00 75.12 327 LEU A O 1
ATOM 2619 N N . VAL A 1 328 ? 39.255 5.573 -62.933 1.00 76.75 328 VAL A N 1
ATOM 2620 C CA . VAL A 1 328 ? 39.097 6.501 -64.060 1.00 76.75 328 VAL A CA 1
ATOM 2621 C C . VAL A 1 328 ? 40.469 7.007 -64.506 1.00 76.75 328 VAL A C 1
ATOM 2623 O O . VAL A 1 328 ? 41.189 7.675 -63.756 1.00 76.75 328 VAL A O 1
ATOM 2626 N N . LEU A 1 329 ? 40.824 6.705 -65.756 1.00 74.00 329 LEU A N 1
ATOM 2627 C CA . LEU A 1 329 ? 41.938 7.344 -66.445 1.00 74.00 329 LEU A CA 1
ATOM 2628 C C . LEU A 1 329 ? 41.428 8.613 -67.145 1.00 74.00 329 LEU A C 1
ATOM 2630 O O . LEU A 1 329 ? 40.407 8.552 -67.832 1.00 74.00 329 LEU A O 1
ATOM 2634 N N . PRO A 1 330 ? 42.124 9.755 -67.007 1.00 77.50 330 PRO A N 1
ATOM 2635 C CA . PRO A 1 330 ? 41.844 10.946 -67.797 1.00 77.50 330 PRO A CA 1
ATOM 2636 C C . PRO A 1 330 ? 41.792 10.628 -69.296 1.00 77.50 330 PRO A C 1
ATOM 2638 O O . PRO A 1 330 ? 42.680 9.959 -69.824 1.00 77.50 330 PRO A O 1
ATOM 2641 N N . GLU A 1 331 ? 40.780 11.149 -69.991 1.00 74.44 331 GLU A N 1
ATOM 2642 C CA . GLU A 1 331 ? 40.547 10.911 -71.425 1.00 74.44 331 GLU A CA 1
ATOM 2643 C C . GLU A 1 331 ? 41.747 11.327 -72.295 1.00 74.44 331 GLU A C 1
ATOM 2645 O O . GLU A 1 331 ? 42.029 10.703 -73.313 1.00 74.44 331 GLU A O 1
ATOM 2650 N N . SER A 1 332 ? 42.535 12.306 -71.837 1.00 74.44 332 SER A N 1
ATOM 2651 C CA . SER A 1 332 ? 43.803 12.700 -72.460 1.00 74.44 332 SER A CA 1
ATOM 2652 C C . SER A 1 332 ? 44.850 11.582 -72.463 1.00 74.44 332 SER A C 1
ATOM 2654 O O . SER A 1 332 ? 45.535 11.392 -73.461 1.00 74.44 332 SER A O 1
ATOM 2656 N N . ILE A 1 333 ? 44.963 10.818 -71.374 1.00 73.25 333 ILE A N 1
ATOM 2657 C CA . ILE A 1 333 ? 45.901 9.694 -71.251 1.00 73.25 333 ILE A CA 1
ATOM 2658 C C . ILE A 1 333 ? 45.411 8.522 -72.100 1.00 73.25 333 ILE A C 1
ATOM 2660 O O . ILE A 1 333 ? 46.205 7.893 -72.792 1.00 73.25 333 ILE A O 1
ATOM 2664 N N . VAL A 1 334 ? 44.099 8.267 -72.108 1.00 77.50 334 VAL A N 1
ATOM 2665 C CA . VAL A 1 334 ? 43.491 7.231 -72.956 1.00 77.50 334 VAL A CA 1
ATOM 2666 C C . VAL A 1 334 ? 43.710 7.539 -74.441 1.00 77.50 334 VAL A C 1
ATOM 2668 O O . VAL A 1 334 ? 44.094 6.644 -75.187 1.00 77.50 334 VAL A O 1
ATOM 2671 N N . ALA A 1 335 ? 43.551 8.795 -74.867 1.00 78.19 335 ALA A N 1
ATOM 2672 C CA . ALA A 1 335 ? 43.809 9.212 -76.246 1.00 78.19 335 ALA A CA 1
ATOM 2673 C C . ALA A 1 335 ? 45.288 9.044 -76.643 1.00 78.19 335 ALA A C 1
ATOM 2675 O O . ALA A 1 335 ? 45.577 8.490 -77.701 1.00 78.19 335 ALA A O 1
ATOM 2676 N N . ILE A 1 336 ? 46.224 9.441 -75.770 1.00 78.19 336 ILE A N 1
ATOM 2677 C CA . ILE A 1 336 ? 47.675 9.281 -75.995 1.00 78.19 336 ILE A CA 1
ATOM 2678 C C . ILE A 1 336 ? 48.077 7.798 -76.070 1.00 78.19 336 ILE A C 1
ATOM 2680 O O . ILE A 1 336 ? 48.958 7.436 -76.847 1.00 78.19 336 ILE A O 1
ATOM 2684 N N . LEU A 1 337 ? 47.444 6.933 -75.272 1.00 74.38 337 LEU A N 1
ATOM 2685 C CA . LEU A 1 337 ? 47.696 5.489 -75.287 1.00 74.38 337 LEU A CA 1
ATOM 2686 C C . LEU A 1 337 ? 47.011 4.771 -76.462 1.00 74.38 337 LEU A C 1
ATOM 2688 O O . LEU A 1 337 ? 47.511 3.739 -76.905 1.00 74.38 337 LEU A O 1
ATOM 2692 N N . SER A 1 338 ? 45.887 5.293 -76.964 1.00 78.94 338 SER A N 1
ATOM 2693 C CA . SER A 1 338 ? 45.156 4.724 -78.105 1.00 78.94 338 SER A CA 1
ATOM 2694 C C . SER A 1 338 ? 45.808 5.058 -79.450 1.00 78.94 338 SER A C 1
ATOM 2696 O O . SER A 1 338 ? 45.767 4.232 -80.360 1.00 78.94 338 SER A O 1
ATOM 2698 N N . GLU A 1 339 ? 46.423 6.236 -79.578 1.00 78.19 339 GLU A N 1
ATOM 2699 C CA . GLU A 1 339 ? 47.208 6.646 -80.750 1.00 78.19 339 GLU A CA 1
ATOM 2700 C C . GLU A 1 339 ? 48.636 7.039 -80.327 1.00 78.19 339 GLU A C 1
ATOM 2702 O O . GLU A 1 339 ? 48.974 8.224 -80.248 1.00 78.19 339 GLU A O 1
ATOM 2707 N N . PRO A 1 340 ? 49.507 6.057 -80.025 1.00 70.94 340 PRO A N 1
ATOM 2708 C CA . PRO A 1 340 ? 50.853 6.344 -79.556 1.00 70.94 340 PRO A CA 1
ATOM 2709 C C . PRO A 1 340 ? 51.711 6.892 -80.699 1.00 70.94 340 PRO A C 1
ATOM 2711 O O . PRO A 1 340 ? 51.982 6.212 -81.690 1.00 70.94 340 PRO A O 1
ATOM 2714 N N . ASN A 1 341 ? 52.196 8.123 -80.545 1.00 68.81 341 ASN A N 1
ATOM 2715 C CA . ASN A 1 341 ? 53.178 8.687 -81.462 1.00 68.81 341 ASN A CA 1
ATOM 2716 C C . ASN A 1 341 ? 54.580 8.159 -81.112 1.00 68.81 341 ASN A C 1
ATOM 2718 O O . ASN A 1 341 ? 55.255 8.676 -80.221 1.00 68.81 341 ASN A O 1
ATOM 2722 N N . LEU A 1 342 ? 54.983 7.092 -81.806 1.00 67.31 342 LEU A N 1
ATOM 2723 C CA . LEU A 1 342 ? 56.270 6.404 -81.640 1.00 67.31 342 LEU A CA 1
ATOM 2724 C C . LEU A 1 342 ? 57.361 6.937 -82.587 1.00 67.31 342 LEU A C 1
ATOM 2726 O O . LEU A 1 342 ? 58.445 6.356 -82.664 1.00 67.31 342 LEU A O 1
ATOM 2730 N N . ASP A 1 343 ? 57.089 8.016 -83.326 1.00 64.44 343 ASP A N 1
ATOM 2731 C CA . ASP A 1 343 ? 57.969 8.499 -84.388 1.00 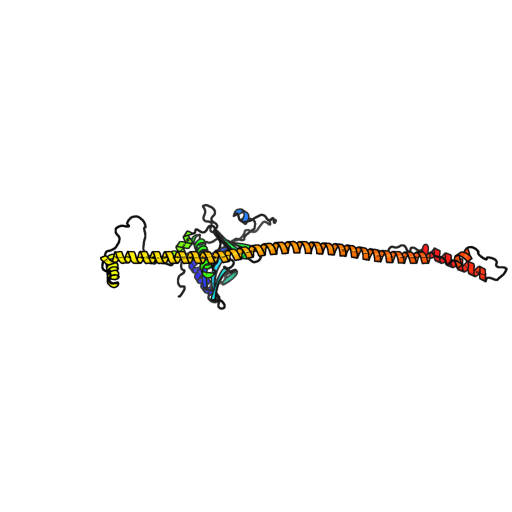64.44 343 ASP A CA 1
ATOM 2732 C C . ASP A 1 343 ? 59.109 9.363 -83.819 1.00 64.44 343 ASP A C 1
ATOM 2734 O O . ASP A 1 343 ? 58.997 10.573 -83.613 1.00 64.44 343 ASP A O 1
ATOM 2738 N N . VAL A 1 344 ? 60.249 8.720 -83.558 1.00 58.59 344 VAL A N 1
ATOM 2739 C CA . VAL A 1 344 ? 61.456 9.338 -82.968 1.00 58.59 344 VAL A CA 1
ATOM 2740 C C . VAL A 1 344 ? 62.152 10.307 -83.943 1.00 58.59 344 VAL A C 1
ATOM 2742 O O . VAL A 1 344 ? 62.967 11.134 -83.539 1.00 58.59 344 VAL A O 1
ATOM 2745 N N . ALA A 1 345 ? 61.826 10.245 -85.237 1.00 56.50 345 ALA A N 1
ATOM 2746 C CA . ALA A 1 345 ? 62.584 10.930 -86.283 1.00 56.50 345 ALA A CA 1
ATOM 2747 C C . ALA A 1 345 ? 62.136 12.374 -86.590 1.00 56.50 345 ALA A C 1
ATOM 2749 O O . ALA A 1 345 ? 62.910 13.115 -87.194 1.00 56.50 345 ALA A O 1
ATOM 2750 N N . ALA A 1 346 ? 60.924 12.797 -86.206 1.00 56.25 346 ALA A N 1
ATOM 2751 C CA . ALA A 1 346 ? 60.336 14.034 -86.742 1.00 56.25 346 ALA A CA 1
ATOM 2752 C C . ALA A 1 346 ? 60.309 15.242 -85.780 1.00 56.25 346 ALA A C 1
ATOM 2754 O O . ALA A 1 346 ? 60.354 16.375 -86.256 1.00 56.25 346 ALA A O 1
ATOM 2755 N N . VAL A 1 347 ? 60.223 15.052 -84.451 1.00 56.47 347 VAL A N 1
ATOM 2756 C CA . VAL A 1 347 ? 59.971 16.165 -83.491 1.00 56.47 347 VAL A CA 1
ATOM 2757 C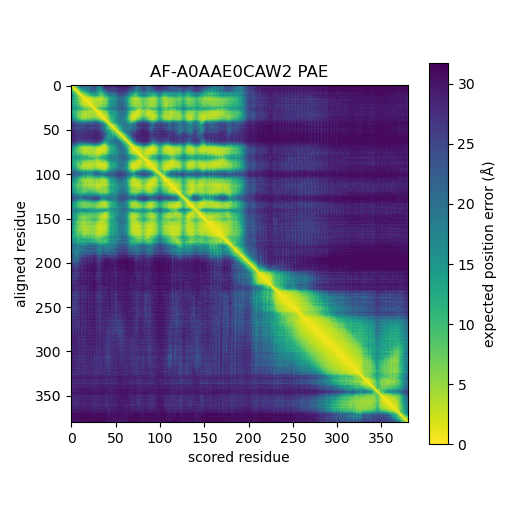 C . VAL A 1 347 ? 60.789 16.063 -82.176 1.00 56.47 347 VAL A C 1
ATOM 2759 O O . VAL A 1 347 ? 60.605 16.848 -81.249 1.00 56.47 347 VAL A O 1
ATOM 2762 N N . GLY A 1 348 ? 61.771 15.157 -82.090 1.00 61.75 348 GLY A N 1
ATOM 2763 C CA . GLY A 1 348 ? 62.587 14.939 -80.881 1.00 61.75 348 GLY A CA 1
ATOM 2764 C C . GLY A 1 348 ? 61.891 14.079 -79.815 1.00 61.75 348 GLY A C 1
ATOM 2765 O O . GLY A 1 348 ? 60.760 13.647 -80.002 1.00 61.75 348 GLY A O 1
ATOM 2766 N N . ASP A 1 349 ? 62.555 13.822 -78.683 1.00 64.69 349 ASP A N 1
ATOM 2767 C CA . ASP A 1 349 ? 62.149 12.810 -77.679 1.00 64.69 349 ASP A CA 1
ATOM 2768 C C . ASP A 1 349 ? 60.878 13.147 -76.862 1.00 64.69 349 ASP A C 1
ATOM 2770 O O . ASP A 1 349 ? 60.480 12.399 -75.966 1.00 64.69 349 ASP A O 1
ATOM 2774 N N . ALA A 1 350 ? 60.242 14.294 -77.112 1.00 68.19 350 ALA A N 1
ATOM 2775 C CA . ALA A 1 350 ? 59.100 14.792 -76.343 1.00 68.19 350 ALA A CA 1
ATOM 2776 C C . ALA A 1 350 ? 57.817 13.928 -76.460 1.00 68.19 350 ALA A C 1
ATOM 2778 O O . ALA A 1 350 ? 57.282 13.561 -75.412 1.00 68.19 350 ALA A O 1
ATOM 2779 N N . PRO A 1 351 ? 57.322 13.551 -77.659 1.00 70.62 351 PRO A N 1
ATOM 2780 C CA . PRO A 1 351 ? 56.172 12.647 -77.817 1.00 70.62 351 PRO A CA 1
ATOM 2781 C C . PRO A 1 351 ? 56.406 11.244 -77.234 1.00 70.62 351 PRO A C 1
ATOM 2783 O O . PRO A 1 351 ? 55.520 10.686 -76.587 1.00 70.62 351 PRO A O 1
ATOM 2786 N N . LEU A 1 352 ? 57.618 10.695 -77.374 1.00 74.31 352 LEU A N 1
ATOM 2787 C CA . LEU A 1 352 ? 57.982 9.405 -76.776 1.00 74.31 352 LEU A CA 1
ATOM 2788 C C . LEU A 1 352 ? 57.969 9.476 -75.237 1.00 74.31 352 LEU A C 1
ATOM 2790 O O . LEU A 1 352 ? 57.507 8.563 -74.560 1.00 74.31 352 LEU A O 1
ATOM 2794 N N . ARG A 1 353 ? 58.436 10.589 -74.658 1.00 76.31 353 ARG A N 1
ATOM 2795 C CA . ARG A 1 353 ? 58.363 10.813 -73.206 1.00 76.31 353 ARG A CA 1
ATOM 2796 C C . ARG A 1 353 ? 56.929 10.949 -72.703 1.00 76.31 353 ARG A C 1
ATOM 2798 O O . ARG A 1 353 ? 56.643 10.467 -71.616 1.00 76.31 353 ARG A O 1
ATOM 2805 N N . GLN A 1 354 ? 56.040 11.568 -73.477 1.00 78.50 354 GLN A N 1
ATOM 2806 C CA . GLN A 1 354 ? 54.625 11.702 -73.114 1.00 78.50 354 GLN A CA 1
ATOM 2807 C C . GLN A 1 354 ? 53.889 10.357 -73.152 1.00 78.50 354 GLN A C 1
ATOM 2809 O O . GLN A 1 354 ? 53.111 10.068 -72.248 1.00 78.50 354 GLN A O 1
ATOM 2814 N N . THR A 1 355 ? 54.169 9.511 -74.148 1.00 78.75 355 THR A N 1
ATOM 2815 C CA . THR A 1 355 ? 53.605 8.150 -74.216 1.00 78.75 355 THR A CA 1
ATOM 2816 C C . THR A 1 355 ? 54.154 7.249 -73.106 1.00 78.75 355 THR A C 1
ATOM 2818 O O . THR A 1 355 ? 53.392 6.503 -72.492 1.00 78.75 355 THR A O 1
ATOM 2821 N N . LEU A 1 356 ? 55.445 7.364 -72.775 1.00 80.88 356 LEU A N 1
ATOM 2822 C CA . LEU A 1 356 ? 56.054 6.636 -71.659 1.00 80.88 356 LEU A CA 1
ATOM 2823 C C . LEU A 1 356 ? 55.519 7.097 -70.292 1.00 80.88 356 LEU A C 1
ATOM 2825 O O . LEU A 1 356 ? 55.261 6.264 -69.427 1.00 80.88 356 LEU A O 1
ATOM 2829 N N . ASP A 1 357 ? 55.324 8.401 -70.090 1.00 81.81 357 ASP A N 1
ATOM 2830 C CA . ASP A 1 357 ? 54.731 8.941 -68.861 1.00 81.81 357 ASP A CA 1
ATOM 2831 C C . ASP A 1 357 ? 53.269 8.497 -68.701 1.00 81.81 357 ASP A C 1
ATOM 2833 O O . ASP A 1 357 ? 52.881 8.014 -67.639 1.00 81.81 357 ASP A O 1
ATOM 2837 N N . ALA A 1 358 ? 52.484 8.533 -69.783 1.00 80.81 358 ALA A N 1
ATOM 2838 C CA . ALA A 1 358 ? 51.125 7.993 -69.817 1.00 80.81 358 ALA A CA 1
ATOM 2839 C C . ALA A 1 358 ? 51.078 6.490 -69.469 1.00 80.81 358 ALA A C 1
ATOM 2841 O O . ALA A 1 358 ? 50.233 6.063 -68.677 1.00 80.81 358 ALA A O 1
ATOM 2842 N N . ALA A 1 359 ? 52.007 5.689 -70.004 1.00 80.62 359 ALA A N 1
ATOM 2843 C CA . ALA A 1 359 ? 52.111 4.261 -69.703 1.00 80.62 359 ALA A CA 1
ATOM 2844 C C . ALA A 1 359 ? 52.526 3.998 -68.244 1.00 80.62 359 ALA A C 1
ATOM 2846 O O . ALA A 1 359 ? 51.942 3.141 -67.584 1.00 80.62 359 ALA A O 1
ATOM 2847 N N . ASN A 1 360 ? 53.469 4.774 -67.701 1.00 81.25 360 ASN A N 1
ATOM 2848 C CA . ASN A 1 360 ? 53.871 4.680 -66.295 1.00 81.25 360 ASN A CA 1
ATOM 2849 C C . ASN A 1 360 ? 52.729 5.060 -65.344 1.00 81.25 360 ASN A C 1
ATOM 2851 O O . ASN A 1 360 ? 52.535 4.403 -64.322 1.00 81.25 360 ASN A O 1
ATOM 2855 N N . GLN A 1 361 ? 51.935 6.079 -65.682 1.00 80.50 361 GLN A N 1
ATOM 2856 C CA . GLN A 1 361 ? 50.754 6.450 -64.901 1.00 80.50 361 GLN A CA 1
ATOM 2857 C C . GLN A 1 361 ? 49.695 5.335 -64.893 1.00 80.50 361 GLN A C 1
ATOM 2859 O O . GLN A 1 361 ? 49.082 5.093 -63.853 1.00 80.50 361 GLN A O 1
ATOM 2864 N N . LEU A 1 362 ? 49.520 4.614 -66.005 1.00 80.88 362 LEU A N 1
ATOM 2865 C CA . LEU A 1 362 ? 48.659 3.430 -66.069 1.00 80.88 362 LEU A CA 1
ATOM 2866 C C . LEU A 1 362 ? 49.215 2.277 -65.216 1.00 80.88 362 LEU A C 1
ATOM 2868 O O . LEU A 1 362 ? 48.463 1.691 -64.439 1.00 80.88 362 LEU A O 1
ATOM 2872 N N . CYS A 1 363 ? 50.519 1.992 -65.287 1.00 79.25 363 CYS A N 1
ATOM 2873 C CA . CYS A 1 363 ? 51.161 0.963 -64.461 1.00 79.25 363 CYS A CA 1
ATOM 2874 C C . CYS A 1 363 ? 51.002 1.242 -62.959 1.00 79.25 363 CYS A C 1
ATOM 2876 O O . CYS A 1 363 ? 50.570 0.363 -62.222 1.00 79.25 363 CYS A O 1
ATOM 2878 N N . ILE A 1 364 ? 51.239 2.482 -62.515 1.00 77.81 364 ILE A N 1
ATOM 2879 C CA . ILE A 1 364 ? 51.072 2.884 -61.106 1.00 77.81 364 ILE A CA 1
ATOM 2880 C C . ILE A 1 364 ? 49.612 2.733 -60.651 1.00 77.81 364 ILE A C 1
ATOM 2882 O O . ILE A 1 364 ? 49.339 2.399 -59.497 1.00 77.81 364 ILE A O 1
ATOM 2886 N N . LYS A 1 365 ? 48.645 3.002 -61.534 1.00 75.69 365 LYS A N 1
ATOM 2887 C CA . LYS A 1 365 ? 47.220 2.822 -61.229 1.00 75.69 365 LYS A CA 1
ATOM 2888 C C . LYS A 1 365 ? 46.840 1.344 -61.113 1.00 75.69 365 LYS A C 1
ATOM 2890 O O . LYS A 1 365 ? 46.053 1.019 -60.230 1.00 75.69 365 LYS A O 1
ATOM 2895 N N . LEU A 1 366 ? 47.408 0.474 -61.950 1.00 74.56 366 LEU A N 1
ATOM 2896 C CA . LEU A 1 366 ? 47.190 -0.975 -61.896 1.00 74.56 366 LEU A CA 1
ATOM 2897 C C . LEU A 1 366 ? 47.889 -1.641 -60.702 1.00 74.56 366 LEU A C 1
ATOM 2899 O O . LEU A 1 366 ? 47.271 -2.474 -60.050 1.00 74.56 366 LEU A O 1
ATOM 2903 N N . GLU A 1 367 ? 49.108 -1.235 -60.339 1.00 73.12 367 GLU A N 1
ATOM 2904 C CA . GLU A 1 367 ? 49.785 -1.736 -59.127 1.00 73.12 367 GLU A CA 1
ATOM 2905 C C . GLU A 1 367 ? 48.985 -1.424 -57.854 1.00 73.12 367 GLU A C 1
ATOM 2907 O O . GLU A 1 367 ? 48.860 -2.260 -56.963 1.00 73.12 367 GLU A O 1
ATOM 2912 N N . ARG A 1 368 ? 48.348 -0.248 -57.788 1.00 66.69 368 ARG A N 1
ATOM 2913 C CA . ARG A 1 368 ? 47.481 0.134 -56.659 1.00 66.69 368 ARG A CA 1
ATOM 2914 C C . ARG A 1 368 ? 46.200 -0.699 -56.536 1.00 66.69 368 ARG A C 1
ATOM 2916 O O . ARG A 1 368 ? 45.551 -0.626 -55.496 1.00 66.69 368 ARG A O 1
ATOM 2923 N N . LEU A 1 369 ? 45.815 -1.437 -57.577 1.00 66.44 369 LEU A N 1
ATOM 2924 C CA . LEU A 1 369 ? 44.710 -2.400 -57.534 1.00 66.44 369 LEU A CA 1
ATOM 2925 C C . LEU A 1 369 ? 45.160 -3.781 -57.036 1.00 66.44 369 LEU A C 1
ATOM 2927 O O . LEU A 1 369 ? 44.328 -4.507 -56.496 1.00 66.44 369 LEU A O 1
ATOM 2931 N N . ASP A 1 370 ? 46.437 -4.134 -57.215 1.00 61.72 370 ASP A N 1
ATOM 2932 C CA . ASP A 1 370 ? 46.980 -5.468 -56.916 1.00 61.72 370 ASP A CA 1
ATOM 2933 C C . ASP A 1 370 ? 47.425 -5.606 -55.442 1.00 61.72 370 ASP A C 1
ATOM 2935 O O . ASP A 1 370 ? 47.362 -6.684 -54.848 1.00 61.72 370 ASP A O 1
ATOM 2939 N N . ASP A 1 371 ? 47.770 -4.494 -54.783 1.00 54.75 371 ASP A N 1
ATOM 2940 C CA . ASP A 1 371 ? 48.164 -4.499 -53.371 1.00 54.75 371 ASP A CA 1
ATOM 2941 C C . ASP A 1 371 ? 46.959 -4.497 -52.406 1.00 54.75 371 ASP A C 1
ATOM 2943 O O . ASP A 1 371 ? 46.499 -3.460 -51.935 1.00 54.75 371 ASP A O 1
ATOM 2947 N N . THR A 1 372 ? 46.491 -5.702 -52.057 1.00 54.44 372 THR A N 1
ATOM 2948 C CA . THR A 1 372 ? 45.986 -6.151 -50.727 1.00 54.44 372 THR A CA 1
ATOM 2949 C C . THR A 1 372 ? 44.955 -5.306 -49.939 1.00 54.44 372 THR A C 1
ATOM 2951 O O . THR A 1 372 ? 44.638 -5.632 -48.792 1.00 54.44 372 THR A O 1
ATOM 2954 N N . ALA A 1 373 ? 44.332 -4.283 -50.523 1.00 48.62 373 ALA A N 1
ATOM 2955 C CA . ALA A 1 373 ? 43.475 -3.319 -49.821 1.00 48.62 373 ALA A CA 1
ATOM 2956 C C . ALA A 1 373 ? 42.020 -3.778 -49.562 1.00 48.62 373 ALA A C 1
ATOM 2958 O O . ALA A 1 373 ? 41.104 -2.957 -49.506 1.00 48.62 373 ALA A O 1
ATOM 2959 N N . PHE A 1 374 ? 41.789 -5.076 -49.355 1.00 48.66 374 PHE A N 1
ATOM 2960 C CA . PHE A 1 374 ? 40.501 -5.599 -48.881 1.00 48.66 374 PHE A CA 1
ATOM 2961 C C . PHE A 1 374 ? 40.665 -6.371 -47.565 1.00 48.66 374 PHE A C 1
ATOM 2963 O O . PHE A 1 374 ? 40.196 -7.495 -47.415 1.00 48.66 374 PHE A O 1
ATOM 2970 N N . VAL A 1 375 ? 41.339 -5.770 -46.581 1.00 46.62 375 VAL A N 1
ATOM 2971 C CA . VAL A 1 375 ? 41.171 -6.179 -45.179 1.00 46.62 375 VAL A CA 1
ATOM 2972 C C . VAL A 1 375 ? 39.972 -5.401 -44.629 1.00 46.62 375 VAL A C 1
ATOM 2974 O O . VAL A 1 375 ? 40.062 -4.180 -44.490 1.00 46.62 375 VAL A O 1
ATOM 2977 N N . PRO A 1 376 ? 38.830 -6.049 -44.335 1.00 40.88 376 PRO A N 1
ATOM 2978 C CA . PRO A 1 376 ? 37.700 -5.360 -43.740 1.00 40.88 376 PRO A CA 1
ATOM 2979 C C . PRO A 1 376 ? 38.045 -5.033 -42.286 1.00 40.88 376 PRO A C 1
ATOM 2981 O O . PRO A 1 376 ? 38.001 -5.891 -41.405 1.00 40.88 376 PRO A O 1
ATOM 2984 N N . THR A 1 377 ? 38.376 -3.774 -42.013 1.00 46.91 377 THR A N 1
ATOM 2985 C CA . THR A 1 377 ? 38.416 -3.242 -40.648 1.00 46.91 377 THR A CA 1
ATOM 2986 C C . THR A 1 377 ? 36.978 -3.095 -40.144 1.00 46.91 377 THR A C 1
ATOM 2988 O O . THR A 1 377 ? 36.408 -2.008 -40.148 1.00 46.91 377 THR A O 1
ATOM 2991 N N . SER A 1 378 ? 36.355 -4.202 -39.745 1.00 43.19 378 SER A N 1
ATOM 2992 C CA . SER A 1 378 ? 35.081 -4.194 -39.022 1.00 43.19 378 SER A CA 1
ATOM 2993 C C . SER A 1 378 ? 35.062 -5.291 -37.959 1.00 43.19 378 SER A C 1
ATOM 2995 O O . SER A 1 378 ? 34.465 -6.350 -38.147 1.00 43.19 378 SER A O 1
ATOM 2997 N N . ALA A 1 379 ? 35.737 -5.027 -36.843 1.00 39.62 379 ALA A N 1
ATOM 2998 C CA . ALA A 1 379 ? 35.489 -5.683 -35.563 1.00 39.62 379 ALA A CA 1
ATOM 2999 C C . ALA A 1 379 ? 35.980 -4.777 -34.423 1.00 39.62 379 ALA A C 1
ATOM 3001 O O . ALA A 1 379 ? 37.059 -4.996 -33.877 1.00 39.62 379 ALA A O 1
ATOM 3002 N N . GLN A 1 380 ? 35.198 -3.745 -34.101 1.00 33.41 380 GLN A N 1
ATOM 3003 C CA . GLN A 1 380 ? 35.058 -3.199 -32.747 1.00 33.41 380 GLN A CA 1
ATOM 3004 C C . GLN A 1 380 ? 33.764 -2.401 -32.636 1.00 33.41 380 GLN A C 1
ATOM 3006 O O . GLN A 1 380 ? 33.495 -1.596 -33.556 1.00 33.41 380 GLN A O 1
#

pLDDT: mean 72.19, std 20.06, range [24.16, 98.0]